Protein AF-A0A2V9MF68-F1 (afdb_monomer)

Sequence (410 aa):
MPRVWLHVTWTWIVFFSWSGDNSAQETVLPQGEARAPIVSGYFPDRVHEFVFRNWNVVEPVKLAKILDASVGEVTALAVSMGLPPSVAVPPAMRQRGYVTLIRRNWHLLPYDQLLQLVEMTPERLAFALREDDFLWVKLGSLKPQCEPLHYRPPDEAARHRAAEIRRVIEEDFGEEIRRPAEPRFDFVRQLSTPLPSLLPNSRENPGVPLRIAYSYLAVYGDPLMHPELDPYPDGLLKRCSDVGINGVWLHVVLRELAPGGKTFPEFGVDSQTRLANLRSLVERAARYPESFFKARPELAGVHEDEYAALCTSQPEVREWMTASLAHVFSSVPGLAGVITITASENLTNCASHGRWRDCPRCKKRSDAEIIADVNAAMATGIHRGNPNANVLVYDWGWRGWGNAPDTVKL

Radius of gyration: 27.69 Å; Cα contacts (8 Å, |Δi|>4): 622; chains: 1; bounding box: 81×45×100 Å

Foldseek 3Di:
DDDDDDDDDDDDDDDDDDPDPPPPPPQLAAAAPQAAFDDPPLALHLLLLLLVLCALLDDLVLSCVQQVHDSVQSQVSCVLLQAADHDDADVCSLVPVLLSLCVSCQSRADPVSSCSVNVHDSNVVSCQCPPQPVNCVVSVVHRYPHDRHHDDPDDPSNSVSSNVSSVVCCVVQNCVSHDDDDHVCVVVVVQLDADDQPDDQPDDDPPDDAAEDEAPLQRGDQCLLVVVSVRQHLNNLNVCSSVPHLYYDHDDDLQQLFQLAPAPNVGNDVNLSSLVSLQVSLVSSVVVWFWFAFADAHWFWDDDVVDTATELLPPRSLRRLLGSLLHSRHSHTGQQADEDDQADDDSNYLPNQPNVCRTPRRVVDDSLVSSLSNQVSNLNSNCNIPVRHDYHYDCPSPPNRDDDVPSVVD

pLDDT: mean 78.11, std 19.8, range [22.45, 98.56]

Solvent-accessible surface area (backbone atoms only — not comparable to full-atom values): 23446 Å² total; per-residue (Å²): 130,85,84,87,81,86,85,87,80,90,75,92,81,80,86,81,90,78,89,68,93,73,77,74,71,83,63,71,49,82,44,62,64,72,41,77,44,73,78,69,90,85,48,60,42,74,59,54,43,52,46,64,76,34,57,66,63,47,56,57,66,56,56,9,60,65,23,73,48,51,50,67,58,52,49,50,55,38,48,46,36,51,49,57,81,86,56,89,56,54,70,59,40,63,77,73,34,42,68,59,55,47,70,78,32,46,50,53,33,28,68,76,55,43,32,62,73,60,74,48,54,58,64,58,48,31,47,42,33,62,69,34,76,46,37,37,62,79,58,69,53,35,42,30,60,25,67,83,58,60,65,72,86,75,52,73,67,33,49,51,42,23,51,50,47,16,47,52,42,51,70,78,44,46,72,61,66,67,50,92,70,85,60,75,68,45,66,52,60,59,37,41,45,64,70,82,78,90,64,81,85,81,72,90,58,94,84,68,77,94,35,73,46,77,46,92,54,53,67,64,80,59,49,38,82,37,61,91,53,48,43,70,33,67,13,40,50,48,54,37,47,76,74,62,38,79,43,73,66,77,88,76,60,63,61,41,53,26,64,33,50,78,46,39,66,82,25,19,69,64,10,69,53,25,36,47,42,47,25,51,55,27,46,68,59,30,84,60,63,48,50,54,47,53,70,50,43,72,70,76,55,36,74,57,91,97,45,68,13,42,29,58,86,39,74,41,38,31,38,30,46,10,14,34,36,2,34,51,25,32,60,17,51,17,49,61,54,52,78,45,74,60,23,47,96,54,64,66,25,39,44,11,77,72,52,23,66,78,30,92,80,44,47,83,57,58,54,45,61,51,52,32,49,48,52,52,21,40,46,54,7,36,40,55,3,17,78,83,43,43,76,44,78,48,67,56,32,31,78,80,72,36,91,48,82,65,44,79,72,102

Secondary structure (DSSP, 8-state):
---------------------------SS---S-PPPPP-TTSSSHHHHHHHHHTTTS-HHHHHHHHT--HHHHHHHHHHTTPPPP-PPPHHHHHHHHHHHHHHHTTT--HHHHHHHHT--HHHHHHHHHHSTTHHHHTTSS-------------HHHHHHHHHHHHHHHHHTTTGGGSPPPPTTHHHHHHHSPPP-SS---PPPTTPPP-EE--TTSSSS-TTT-GGG-SS-HHHHHHHHHTT--EE-----HHHHS-BTTTBTTTTTTHHHHHHHHHHHHHHH-SS-------------EEETTEEEB-TTSHHHHHHHHHHHHHHHHHSTT--EEEEE-SSSS--BTTTTS-TTTSTTGGGS-HHHHHHHHHHHHHHHHHHH-TT-EEEEE-TTGGGTS--TTGGG-

Structure (mmCIF, N/CA/C/O backbone):
data_AF-A0A2V9MF68-F1
#
_entry.id   AF-A0A2V9MF68-F1
#
loop_
_atom_site.group_PDB
_atom_site.id
_atom_site.type_symbol
_atom_site.label_atom_id
_atom_site.label_alt_id
_atom_site.label_comp_id
_atom_site.label_asym_id
_atom_site.label_entity_id
_atom_site.label_seq_id
_atom_site.pdbx_PDB_ins_code
_atom_site.Cartn_x
_atom_site.Cartn_y
_atom_site.Cartn_z
_atom_site.occupancy
_atom_site.B_iso_or_equiv
_atom_site.auth_seq_id
_atom_site.auth_comp_id
_atom_site.auth_asym_id
_atom_site.auth_atom_id
_atom_site.pdbx_PDB_model_num
ATOM 1 N N . MET A 1 1 ? 32.953 -17.331 66.475 1.00 32.38 1 MET A N 1
ATOM 2 C CA . MET A 1 1 ? 33.899 -18.217 65.748 1.00 32.38 1 MET A CA 1
ATOM 3 C C . MET A 1 1 ? 33.825 -19.603 66.375 1.00 32.38 1 MET A C 1
ATOM 5 O O . MET A 1 1 ? 33.416 -19.645 67.531 1.00 32.38 1 MET A O 1
ATOM 9 N N . PRO A 1 2 ? 34.231 -20.692 65.694 1.00 38.19 2 PRO A N 1
ATOM 10 C CA . PRO A 1 2 ? 34.693 -20.801 64.292 1.00 38.19 2 PRO A CA 1
ATOM 11 C C . PRO A 1 2 ? 33.513 -20.767 63.288 1.00 38.19 2 PRO A C 1
ATOM 13 O O . PRO A 1 2 ? 32.374 -20.840 63.729 1.00 38.19 2 PRO A O 1
ATOM 16 N N . ARG A 1 3 ? 33.619 -20.494 61.974 1.00 28.09 3 ARG A N 1
ATOM 17 C CA . ARG A 1 3 ? 34.695 -20.515 60.945 1.00 28.09 3 ARG A CA 1
ATOM 18 C C . ARG A 1 3 ? 35.153 -21.898 60.450 1.00 28.09 3 ARG A C 1
ATOM 20 O O . ARG A 1 3 ? 36.045 -22.496 61.031 1.00 28.09 3 ARG A O 1
ATOM 27 N N . VAL A 1 4 ? 34.679 -22.280 59.265 1.00 26.44 4 VAL A N 1
ATOM 28 C CA . VAL A 1 4 ? 35.427 -23.116 58.305 1.00 26.44 4 VAL A CA 1
ATOM 29 C C . VAL A 1 4 ? 35.783 -22.224 57.104 1.00 26.44 4 VAL A C 1
ATOM 31 O O . VAL A 1 4 ? 35.127 -21.202 56.893 1.00 26.44 4 VAL A O 1
ATOM 34 N N . TRP A 1 5 ? 36.875 -22.527 56.400 1.00 25.88 5 TRP A N 1
ATOM 35 C CA . TRP A 1 5 ? 37.487 -21.658 55.383 1.00 25.88 5 TRP A CA 1
ATOM 36 C C . TRP A 1 5 ? 37.482 -22.278 53.979 1.00 25.88 5 TRP A C 1
ATOM 38 O O . TRP A 1 5 ? 37.073 -23.421 53.792 1.00 25.88 5 TRP A O 1
ATOM 48 N N . LEU A 1 6 ? 37.910 -21.484 52.994 1.00 24.56 6 LEU A N 1
ATOM 49 C CA . LEU A 1 6 ? 37.953 -21.843 51.578 1.00 24.56 6 LEU A CA 1
ATOM 50 C C . LEU A 1 6 ? 38.871 -23.046 51.313 1.00 24.56 6 LEU A C 1
ATOM 52 O O . LEU A 1 6 ? 39.958 -23.129 51.883 1.00 24.56 6 LEU A O 1
ATOM 56 N N . HIS A 1 7 ? 38.528 -23.836 50.294 1.00 26.70 7 HIS A N 1
ATOM 57 C CA . HIS A 1 7 ? 39.540 -24.388 49.395 1.00 26.70 7 HIS A CA 1
ATOM 58 C C . HIS A 1 7 ? 39.431 -23.700 48.035 1.00 26.70 7 HIS A C 1
ATOM 60 O O . HIS A 1 7 ? 38.422 -23.809 47.344 1.00 26.70 7 HIS A O 1
ATOM 66 N N . VAL A 1 8 ? 40.484 -22.965 47.677 1.00 27.83 8 VAL A N 1
ATOM 67 C CA . VAL A 1 8 ? 40.671 -22.387 46.344 1.00 27.83 8 VAL A CA 1
ATOM 68 C C . VAL A 1 8 ? 41.407 -23.414 45.491 1.00 27.83 8 VAL A C 1
ATOM 70 O O . VAL A 1 8 ? 42.528 -23.793 45.827 1.00 27.83 8 VAL A O 1
ATOM 73 N N . THR A 1 9 ? 40.820 -23.826 44.372 1.00 29.22 9 THR A N 1
ATOM 74 C CA . THR A 1 9 ? 41.514 -24.569 43.314 1.00 29.22 9 THR A CA 1
ATOM 75 C C . THR A 1 9 ? 41.773 -23.644 42.131 1.00 29.22 9 THR A C 1
ATOM 77 O O . THR A 1 9 ? 40.850 -23.149 41.492 1.00 29.22 9 THR A O 1
ATOM 80 N N . TRP A 1 10 ? 43.051 -23.399 41.837 1.00 25.45 10 TRP A N 1
ATOM 81 C CA . TRP A 1 10 ? 43.452 -22.703 40.616 1.00 25.45 10 TRP A CA 1
ATOM 82 C C . TRP A 1 10 ? 43.305 -23.662 39.433 1.00 25.45 10 TRP A C 1
ATOM 84 O O . TRP A 1 10 ? 43.846 -24.766 39.458 1.00 25.45 10 TRP A O 1
ATOM 94 N N . THR A 1 11 ? 42.641 -23.231 38.366 1.00 26.17 11 THR A N 1
ATOM 95 C CA . THR A 1 11 ? 42.745 -23.879 37.053 1.00 26.17 11 THR A CA 1
ATOM 96 C C . THR A 1 11 ? 43.103 -22.814 36.033 1.00 26.17 11 THR A C 1
ATOM 98 O O . THR A 1 11 ? 42.341 -21.880 35.801 1.00 26.17 11 THR A O 1
ATOM 101 N N . TRP A 1 12 ? 44.300 -22.934 35.464 1.00 22.45 12 TRP A N 1
ATOM 102 C CA . TRP A 1 12 ? 44.754 -22.073 34.379 1.00 22.45 12 TRP A CA 1
ATOM 103 C C . TRP A 1 12 ? 44.025 -22.459 33.092 1.00 22.45 12 TRP A C 1
ATOM 105 O O . TRP A 1 12 ? 44.068 -23.621 32.692 1.00 22.45 12 TRP A O 1
ATOM 115 N N . ILE A 1 13 ? 43.424 -21.484 32.413 1.00 25.53 13 ILE A N 1
ATOM 116 C CA . ILE A 1 13 ? 43.044 -21.599 31.002 1.00 25.53 13 ILE A CA 1
ATOM 117 C C . ILE A 1 13 ? 43.648 -20.399 30.277 1.00 25.53 13 ILE A C 1
ATOM 119 O O . ILE A 1 13 ? 43.454 -19.252 30.678 1.00 25.53 13 ILE A O 1
ATOM 123 N N . VAL A 1 14 ? 44.427 -20.684 29.237 1.00 23.88 14 VAL A N 1
ATOM 124 C CA . VAL A 1 14 ? 45.138 -19.696 28.422 1.00 23.88 14 VAL A CA 1
ATOM 125 C C . VAL A 1 14 ? 44.386 -19.519 27.104 1.00 23.88 14 VAL A C 1
ATOM 127 O O . VAL A 1 14 ? 44.002 -20.500 26.477 1.00 23.88 14 VAL A O 1
ATOM 130 N N . PHE A 1 15 ? 44.177 -18.252 26.741 1.00 25.42 15 PHE A N 1
ATOM 131 C CA . PHE A 1 15 ? 43.682 -17.699 25.476 1.00 25.42 15 PHE A CA 1
ATOM 132 C C . PHE A 1 15 ? 43.354 -18.651 24.310 1.00 25.42 15 PHE A C 1
ATOM 134 O O . PHE A 1 15 ? 44.233 -19.309 23.761 1.00 25.42 15 PHE A O 1
ATOM 141 N N . PHE A 1 16 ? 42.162 -18.447 23.744 1.00 23.94 16 PHE A N 1
ATOM 142 C CA . PHE A 1 16 ? 42.062 -18.157 22.312 1.00 23.94 16 PHE A CA 1
ATOM 143 C C . PHE A 1 16 ? 41.316 -16.837 22.107 1.00 23.94 16 PHE A C 1
ATOM 145 O O . PHE A 1 16 ? 40.207 -16.655 22.603 1.00 23.94 16 PHE A O 1
ATOM 152 N N . SER A 1 17 ? 41.926 -15.907 21.372 1.00 26.83 17 SER A N 1
ATOM 153 C CA . SER A 1 17 ? 41.254 -14.706 20.878 1.00 26.83 17 SER A CA 1
ATOM 154 C C . SER A 1 17 ? 40.442 -15.069 19.636 1.00 26.83 17 SER A C 1
ATOM 156 O O . SER A 1 17 ? 41.016 -15.235 18.558 1.00 26.83 17 SER A O 1
ATOM 158 N N . TRP A 1 18 ? 39.123 -15.200 19.773 1.00 23.98 18 TRP A N 1
ATOM 159 C CA . TRP A 1 18 ? 38.233 -15.392 18.628 1.00 23.98 18 TRP A CA 1
ATOM 160 C C . TRP A 1 18 ? 37.573 -14.063 18.259 1.00 23.98 18 TRP A C 1
ATOM 162 O O . TRP A 1 18 ? 36.528 -13.687 18.781 1.00 23.98 18 TRP A O 1
ATOM 172 N N . SER A 1 19 ? 38.246 -13.319 17.382 1.00 35.91 19 SER A N 1
ATOM 173 C CA . SER A 1 19 ? 37.677 -12.163 16.693 1.00 35.91 19 SER A CA 1
ATOM 174 C C . SER A 1 19 ? 36.556 -12.645 15.771 1.00 35.91 19 SER A C 1
ATOM 176 O O . SER A 1 19 ? 36.823 -13.264 14.741 1.00 35.91 19 SER A O 1
ATOM 178 N N . GLY A 1 20 ? 35.317 -12.384 16.174 1.00 27.47 20 GLY A N 1
ATOM 179 C CA . GLY A 1 20 ? 34.115 -12.875 15.513 1.00 27.47 20 GLY A CA 1
ATOM 180 C C . GLY A 1 20 ? 32.893 -12.092 15.968 1.00 27.47 20 GLY A C 1
ATOM 181 O O . GLY A 1 20 ? 32.003 -12.658 16.599 1.00 27.47 20 GLY A O 1
ATOM 182 N N . ASP A 1 21 ? 32.866 -10.791 15.660 1.00 31.28 21 ASP A N 1
ATOM 183 C CA . ASP A 1 21 ? 31.631 -10.005 15.702 1.00 31.28 21 ASP A CA 1
ATOM 184 C C . ASP A 1 21 ? 30.652 -10.599 14.685 1.00 31.28 21 ASP A C 1
ATOM 186 O O . ASP A 1 21 ? 30.696 -10.311 13.491 1.00 31.28 21 ASP A O 1
ATOM 190 N N . ASN A 1 22 ? 29.793 -11.487 15.177 1.00 32.97 22 ASN A N 1
ATOM 191 C CA . ASN A 1 22 ? 28.639 -12.008 14.458 1.00 32.97 22 ASN A CA 1
ATOM 192 C C . ASN A 1 22 ? 27.376 -11.795 15.300 1.00 32.97 22 ASN A C 1
ATOM 194 O O . ASN A 1 22 ? 26.549 -12.690 15.481 1.00 32.97 22 ASN A O 1
ATOM 198 N N . SER A 1 23 ? 27.251 -10.584 15.847 1.00 32.47 23 SER A N 1
ATOM 199 C CA . SER A 1 23 ? 25.961 -10.020 16.217 1.00 32.47 23 SER A CA 1
ATOM 200 C C . SER A 1 23 ? 25.159 -9.848 14.928 1.00 32.47 23 SER A C 1
ATOM 202 O O . SER A 1 23 ? 25.292 -8.857 14.214 1.00 32.47 23 SER A O 1
ATOM 204 N N . ALA A 1 24 ? 24.350 -10.859 14.603 1.00 34.03 24 ALA A N 1
ATOM 205 C CA . ALA A 1 24 ? 23.380 -10.765 13.524 1.00 34.03 24 ALA A CA 1
ATOM 206 C C . ALA A 1 24 ? 22.478 -9.560 13.812 1.00 34.03 24 ALA A C 1
ATOM 208 O O . ALA A 1 24 ? 21.680 -9.580 14.749 1.00 34.03 24 ALA A O 1
ATOM 209 N N . GLN A 1 25 ? 22.677 -8.485 13.051 1.00 34.28 25 GLN A N 1
ATOM 210 C CA . GLN A 1 25 ? 21.943 -7.243 13.220 1.00 34.28 25 GLN A CA 1
ATOM 211 C C . GLN A 1 25 ? 20.475 -7.545 12.911 1.00 34.28 25 GLN A C 1
ATOM 213 O O . GLN A 1 25 ? 20.157 -7.951 11.795 1.00 34.28 25 GLN A O 1
ATOM 218 N N . GLU A 1 26 ? 19.609 -7.435 13.919 1.00 43.12 26 GLU A N 1
ATOM 219 C CA . GLU A 1 26 ? 18.214 -7.874 13.844 1.00 43.12 26 GLU A CA 1
ATOM 220 C C . GLU A 1 26 ? 17.492 -7.063 12.758 1.00 43.12 26 GLU A C 1
ATOM 222 O O . GLU A 1 26 ? 17.223 -5.869 12.914 1.00 43.12 26 GLU A O 1
ATOM 227 N N . THR A 1 27 ? 17.302 -7.670 11.580 1.00 57.81 27 THR A N 1
ATOM 228 C CA . THR A 1 27 ? 16.897 -6.914 10.394 1.00 57.81 27 THR A CA 1
ATOM 229 C C . THR A 1 27 ? 15.439 -6.514 10.522 1.00 57.81 27 THR A C 1
ATOM 231 O O . THR A 1 27 ? 14.569 -7.377 10.494 1.00 57.81 27 THR A O 1
ATOM 234 N N . VAL A 1 28 ? 15.172 -5.205 10.544 1.00 84.38 28 VAL A N 1
ATOM 235 C CA . VAL A 1 28 ? 13.820 -4.607 10.598 1.00 84.38 28 VAL A CA 1
ATOM 236 C C . VAL A 1 28 ? 12.879 -5.133 9.494 1.00 84.38 28 VAL A C 1
ATOM 238 O O . VAL A 1 28 ? 11.662 -5.031 9.604 1.00 84.38 28 VAL A O 1
ATOM 241 N N . LEU A 1 29 ? 13.434 -5.699 8.419 1.00 90.56 29 LEU A N 1
ATOM 242 C CA . LEU A 1 29 ? 12.692 -6.325 7.330 1.00 90.56 29 LEU A CA 1
ATOM 243 C C . LEU A 1 29 ? 12.398 -7.808 7.620 1.00 90.56 29 LEU A C 1
ATOM 245 O O . LEU A 1 29 ? 13.343 -8.572 7.841 1.00 90.56 29 LEU A O 1
ATOM 249 N N . PRO A 1 30 ? 11.129 -8.252 7.531 1.00 89.00 30 PRO A N 1
ATOM 250 C CA . PRO A 1 30 ? 10.770 -9.646 7.763 1.00 89.00 30 PRO A CA 1
ATOM 251 C C . PRO A 1 30 ? 11.362 -10.560 6.679 1.00 89.00 30 PRO A C 1
ATOM 253 O O . PRO A 1 30 ? 11.424 -10.201 5.499 1.00 89.00 30 PRO A O 1
ATOM 256 N N . GLN A 1 31 ? 11.795 -11.759 7.078 1.00 88.06 31 GLN A N 1
ATOM 257 C CA . GLN A 1 31 ? 12.455 -12.731 6.189 1.00 88.06 31 GLN A CA 1
ATOM 258 C C . GLN A 1 31 ? 11.584 -13.965 5.908 1.00 88.06 31 GLN A C 1
ATOM 260 O O . GLN A 1 31 ? 11.494 -14.401 4.761 1.00 88.06 31 GLN A O 1
ATOM 265 N N . GLY A 1 32 ? 10.895 -14.500 6.923 1.00 87.75 32 GLY A N 1
ATOM 266 C CA . GLY A 1 32 ? 10.141 -15.755 6.809 1.00 87.75 32 GLY A CA 1
ATOM 267 C C . GLY A 1 32 ? 11.038 -16.946 6.444 1.00 87.75 32 GLY A C 1
ATOM 268 O O . GLY A 1 32 ? 12.230 -16.963 6.751 1.00 87.75 32 GLY A O 1
ATOM 269 N N . GLU A 1 33 ? 10.481 -17.952 5.767 1.00 85.75 33 GLU A N 1
ATOM 270 C CA . GLU A 1 33 ? 11.291 -19.047 5.222 1.00 85.75 33 GLU A CA 1
ATOM 271 C C . GLU A 1 33 ? 12.114 -18.580 4.012 1.00 85.75 33 GLU A C 1
ATOM 273 O O . GLU A 1 33 ? 11.566 -18.287 2.949 1.00 85.75 33 GLU A O 1
ATOM 278 N N . ALA A 1 34 ? 13.441 -18.594 4.136 1.00 79.94 34 ALA A N 1
ATOM 279 C CA . ALA A 1 34 ? 14.382 -18.139 3.112 1.00 79.94 34 ALA A CA 1
ATOM 280 C C . ALA A 1 34 ? 14.494 -19.111 1.906 1.00 79.94 34 ALA A C 1
ATOM 282 O O . ALA A 1 34 ? 15.545 -19.688 1.637 1.00 79.94 34 ALA A O 1
ATOM 283 N N . ARG A 1 35 ? 13.386 -19.324 1.185 1.00 92.12 35 ARG A N 1
ATOM 284 C CA . ARG A 1 35 ? 13.274 -20.228 0.027 1.00 92.12 35 ARG A CA 1
ATOM 285 C C . ARG A 1 35 ? 13.928 -19.641 -1.231 1.00 92.12 35 ARG A C 1
ATOM 287 O O . ARG A 1 35 ? 14.094 -18.428 -1.364 1.00 92.12 35 ARG A O 1
ATOM 294 N N . ALA A 1 36 ? 14.237 -20.507 -2.195 1.00 93.62 36 ALA A N 1
ATOM 295 C CA . ALA A 1 36 ? 14.719 -20.095 -3.513 1.00 93.62 36 ALA A CA 1
ATOM 296 C C . ALA A 1 36 ? 13.662 -19.265 -4.290 1.00 93.62 36 ALA A C 1
ATOM 298 O O . ALA A 1 36 ? 12.458 -19.493 -4.133 1.00 93.62 36 ALA A O 1
ATOM 299 N N . PRO A 1 37 ? 14.079 -18.306 -5.138 1.00 95.00 37 PRO A N 1
ATOM 300 C CA . PRO A 1 37 ? 13.176 -17.511 -5.965 1.00 95.00 37 PRO A CA 1
ATOM 301 C C . PRO A 1 37 ? 12.521 -18.337 -7.079 1.00 95.00 37 PRO A C 1
ATOM 303 O O . PRO A 1 37 ? 13.101 -19.285 -7.604 1.00 95.00 37 PRO A O 1
ATOM 306 N N . ILE A 1 38 ? 11.315 -17.929 -7.482 1.00 93.50 38 ILE A N 1
ATOM 307 C CA . ILE A 1 38 ? 10.620 -18.496 -8.640 1.00 93.50 38 ILE A CA 1
ATOM 308 C C . ILE A 1 38 ? 11.225 -17.870 -9.901 1.00 93.50 38 ILE A C 1
ATOM 310 O O . ILE A 1 38 ? 11.216 -16.649 -10.050 1.00 93.50 38 ILE A O 1
ATOM 314 N N . VAL A 1 39 ? 11.745 -18.705 -10.802 1.00 91.19 39 VAL A N 1
ATOM 315 C CA . VAL A 1 39 ? 12.380 -18.271 -12.055 1.00 91.19 39 VAL A CA 1
ATOM 316 C C . VAL A 1 39 ? 11.346 -18.203 -13.179 1.00 91.19 39 VAL A C 1
ATOM 318 O O . VAL A 1 39 ? 10.660 -19.186 -13.464 1.00 91.19 39 VAL A O 1
ATOM 321 N N . SER A 1 40 ? 11.258 -17.063 -13.865 1.00 88.31 40 SER A N 1
ATOM 322 C CA . SER A 1 40 ? 10.365 -16.888 -15.014 1.00 88.31 40 SER A CA 1
ATOM 323 C C . SER A 1 40 ? 10.983 -17.477 -16.284 1.00 88.31 40 SER A C 1
ATOM 325 O O . SER A 1 40 ? 11.572 -16.756 -17.087 1.00 88.31 40 SER A O 1
ATOM 327 N N . GLY A 1 41 ? 10.813 -18.786 -16.501 1.00 89.44 41 GLY A N 1
ATOM 328 C CA . GLY A 1 41 ? 11.376 -19.543 -17.638 1.00 89.44 41 GLY A CA 1
ATOM 329 C C . GLY A 1 41 ? 10.914 -19.139 -19.052 1.00 89.44 41 GLY A C 1
ATOM 330 O O . GLY A 1 41 ? 11.073 -19.915 -19.987 1.00 89.44 41 GLY A O 1
ATOM 331 N N . TYR A 1 42 ? 10.315 -17.958 -19.213 1.00 92.12 42 TYR A N 1
ATOM 332 C CA . TYR A 1 42 ? 9.899 -17.365 -20.484 1.00 92.12 42 TYR A CA 1
ATOM 333 C C . TYR A 1 42 ? 10.710 -16.115 -20.873 1.00 92.12 42 TYR A C 1
ATOM 335 O O . TYR A 1 42 ? 10.604 -15.682 -22.023 1.00 92.12 42 TYR A O 1
ATOM 343 N N . PHE A 1 43 ? 11.535 -15.558 -19.978 1.00 96.50 43 PHE A N 1
ATOM 344 C CA . PHE A 1 43 ? 12.501 -14.500 -20.302 1.00 96.50 43 PHE A CA 1
ATOM 345 C C . PHE A 1 43 ? 13.882 -15.075 -20.674 1.00 96.50 43 PHE A C 1
ATOM 347 O O . PHE A 1 43 ? 14.168 -16.216 -20.319 1.00 96.50 43 PHE A O 1
ATOM 354 N N . PRO A 1 44 ? 14.747 -14.304 -21.369 1.00 96.50 44 PRO A N 1
ATOM 355 C CA . PRO A 1 44 ? 16.126 -14.704 -21.664 1.00 96.50 44 PRO A CA 1
ATOM 356 C C . PRO A 1 44 ? 16.946 -14.970 -20.394 1.00 96.50 44 PRO A C 1
ATOM 358 O O . PRO A 1 44 ? 17.617 -15.989 -20.278 1.00 96.50 44 PRO A O 1
ATOM 361 N N . ASP A 1 45 ? 16.857 -14.050 -19.433 1.00 96.31 45 ASP A N 1
ATOM 362 C CA . ASP A 1 45 ? 17.507 -14.100 -18.126 1.00 96.31 45 ASP A CA 1
ATOM 363 C C . ASP A 1 45 ? 16.818 -13.116 -17.154 1.00 96.31 45 ASP A C 1
ATOM 365 O O . ASP A 1 45 ? 15.890 -12.385 -17.521 1.00 96.31 45 ASP A O 1
ATOM 369 N N . ARG A 1 46 ? 17.298 -13.074 -15.904 1.00 96.69 46 ARG A N 1
ATOM 370 C CA . ARG A 1 46 ? 16.778 -12.193 -14.841 1.00 96.69 46 ARG A CA 1
ATOM 371 C C . ARG A 1 46 ? 16.967 -10.695 -15.123 1.00 96.69 46 ARG A C 1
ATOM 373 O O . ARG A 1 46 ? 16.206 -9.893 -14.587 1.00 96.69 46 ARG A O 1
ATOM 380 N N . VAL A 1 47 ? 17.963 -10.299 -15.921 1.00 97.81 47 VAL A N 1
ATOM 381 C CA . VAL A 1 47 ? 18.232 -8.891 -16.266 1.00 97.81 47 VAL A CA 1
ATOM 382 C C . VAL A 1 47 ? 17.217 -8.424 -17.304 1.00 97.81 47 VAL A C 1
ATOM 384 O O . VAL A 1 47 ? 16.584 -7.388 -17.113 1.00 97.81 47 VAL A O 1
ATOM 387 N N . HIS A 1 48 ? 16.984 -9.219 -18.349 1.00 98.44 48 HIS A N 1
ATOM 388 C CA . HIS A 1 48 ? 15.913 -8.987 -19.316 1.00 98.44 48 HIS A CA 1
ATOM 389 C C . HIS A 1 48 ? 14.535 -8.974 -18.633 1.00 98.44 48 HIS A C 1
ATOM 391 O O . HIS A 1 48 ? 13.758 -8.051 -18.860 1.00 98.44 48 HIS A O 1
ATOM 397 N N . GLU A 1 49 ? 14.250 -9.926 -17.736 1.00 98.12 49 GLU A N 1
ATOM 398 C CA . GLU A 1 49 ? 13.016 -9.945 -16.935 1.00 98.12 49 GLU A CA 1
ATOM 399 C C . GLU A 1 49 ? 12.840 -8.660 -16.104 1.00 98.12 49 GLU A C 1
ATOM 401 O O . GLU A 1 49 ? 11.762 -8.058 -16.105 1.00 98.12 49 GLU A O 1
ATOM 406 N N . PHE A 1 50 ? 13.899 -8.206 -15.424 1.00 98.38 50 PHE A N 1
ATOM 407 C CA . PHE A 1 50 ? 13.891 -6.974 -14.634 1.00 98.38 50 PHE A CA 1
ATOM 408 C C . PHE A 1 50 ? 13.690 -5.723 -15.497 1.00 98.38 50 PHE A C 1
ATOM 410 O O . PHE A 1 50 ? 12.861 -4.876 -15.152 1.00 98.38 50 PHE A O 1
ATOM 417 N N . VAL A 1 51 ? 14.387 -5.603 -16.631 1.00 98.44 51 VAL A N 1
ATOM 418 C CA . VAL A 1 51 ? 14.190 -4.481 -17.560 1.00 98.44 51 VAL A CA 1
ATOM 419 C C . VAL A 1 51 ? 12.758 -4.497 -18.089 1.00 98.44 51 VAL A C 1
ATOM 421 O O . VAL A 1 51 ? 12.051 -3.508 -17.928 1.00 98.44 51 VAL A O 1
ATOM 424 N N . PHE A 1 52 ? 12.276 -5.626 -18.613 1.00 97.88 52 PHE A N 1
ATOM 425 C CA . PHE A 1 52 ? 10.930 -5.750 -19.178 1.00 97.88 52 PHE A CA 1
ATOM 426 C C . PHE A 1 52 ? 9.831 -5.403 -18.167 1.00 97.88 52 PHE A C 1
ATOM 428 O O . PHE A 1 52 ? 8.909 -4.646 -18.474 1.00 97.88 52 PHE A O 1
ATOM 435 N N . ARG A 1 53 ? 9.926 -5.911 -16.930 1.00 96.94 53 ARG A N 1
ATOM 436 C CA . ARG A 1 53 ? 8.919 -5.653 -15.888 1.00 96.94 53 ARG A CA 1
ATOM 437 C C . ARG A 1 53 ? 8.897 -4.213 -15.387 1.00 96.94 53 ARG A C 1
ATOM 439 O O . ARG A 1 53 ? 7.866 -3.804 -14.849 1.00 96.94 53 ARG A O 1
ATOM 446 N N . ASN A 1 54 ? 9.977 -3.450 -15.530 1.00 97.44 54 ASN A N 1
ATOM 447 C CA . ASN A 1 54 ? 10.070 -2.093 -14.985 1.00 97.44 54 ASN A CA 1
ATOM 448 C C . ASN A 1 54 ? 10.207 -0.998 -16.067 1.00 97.44 54 ASN A C 1
ATOM 450 O O . ASN A 1 54 ? 10.126 0.187 -15.742 1.00 97.44 54 ASN A O 1
ATOM 454 N N . TRP A 1 55 ? 10.344 -1.359 -17.346 1.00 96.44 55 TRP A N 1
ATOM 455 C CA . TRP A 1 55 ? 10.423 -0.416 -18.465 1.00 96.44 55 TRP A CA 1
ATOM 456 C C . TRP A 1 55 ? 9.179 0.470 -18.569 1.00 96.44 55 TRP A C 1
ATOM 458 O O . TRP A 1 55 ? 8.053 0.011 -18.365 1.00 96.44 55 TRP A O 1
ATOM 468 N N . ASN A 1 56 ? 9.376 1.760 -18.857 1.00 92.62 56 ASN A N 1
ATOM 469 C CA . ASN A 1 56 ? 8.338 2.799 -18.835 1.00 92.62 56 ASN A CA 1
ATOM 470 C C . ASN A 1 56 ? 7.569 2.936 -17.505 1.00 92.62 56 ASN A C 1
ATOM 472 O O . ASN A 1 56 ? 6.594 3.680 -17.446 1.00 92.62 56 ASN A O 1
ATOM 476 N N . VAL A 1 57 ? 7.979 2.238 -16.442 1.00 94.12 57 VAL A N 1
ATOM 477 C CA . VAL A 1 57 ? 7.395 2.264 -15.087 1.00 94.12 57 VAL A CA 1
ATOM 478 C C . VAL A 1 57 ? 8.408 2.817 -14.074 1.00 94.12 57 VAL A C 1
ATOM 480 O O . VAL A 1 57 ? 8.025 3.394 -13.059 1.00 94.12 57 VAL A O 1
ATOM 483 N N . VAL A 1 58 ? 9.697 2.673 -14.376 1.00 95.94 58 VAL A N 1
ATOM 484 C CA . VAL A 1 58 ? 10.849 3.208 -13.652 1.00 95.94 58 VAL A CA 1
ATOM 485 C C . VAL A 1 58 ? 11.798 3.830 -14.678 1.00 95.94 58 VAL A C 1
ATOM 487 O O . VAL A 1 58 ? 12.006 3.264 -15.749 1.00 95.94 58 VAL A O 1
ATOM 490 N N . GLU A 1 59 ? 12.368 4.990 -14.353 1.00 95.50 59 GLU A N 1
ATOM 491 C CA . GLU A 1 59 ? 13.282 5.716 -15.244 1.00 95.50 59 GLU A CA 1
ATOM 492 C C . GLU A 1 59 ? 14.523 4.872 -15.614 1.00 95.50 59 GLU A C 1
ATOM 494 O O . GLU A 1 59 ? 15.141 4.290 -14.711 1.00 95.50 59 GLU A O 1
ATOM 499 N N . PRO A 1 60 ? 14.965 4.840 -16.890 1.00 97.06 60 PRO A N 1
ATOM 500 C CA . PRO A 1 60 ? 16.098 4.016 -17.327 1.00 97.06 60 PRO A CA 1
ATOM 501 C C . PRO A 1 60 ? 17.393 4.259 -16.547 1.00 97.06 60 PRO A C 1
ATOM 503 O O . PRO A 1 60 ? 18.127 3.314 -16.277 1.00 97.06 60 PRO A O 1
ATOM 506 N N . VAL A 1 61 ? 17.654 5.500 -16.114 1.00 97.25 61 VAL A N 1
ATOM 507 C CA . VAL A 1 61 ? 18.814 5.850 -15.268 1.00 97.25 61 VAL A CA 1
ATOM 508 C C . VAL A 1 61 ? 18.798 5.143 -13.909 1.00 97.25 61 VAL A C 1
ATOM 510 O O . VAL A 1 61 ? 19.850 4.792 -13.378 1.00 97.25 61 VAL A O 1
ATOM 513 N N . LYS A 1 62 ? 17.611 4.868 -13.360 1.00 97.12 62 LYS A N 1
ATOM 514 C CA . LYS A 1 62 ? 17.460 4.150 -12.093 1.00 97.12 62 LYS A CA 1
ATOM 515 C C . LYS A 1 62 ? 17.610 2.640 -12.283 1.00 97.12 62 LYS A C 1
ATOM 517 O O . LYS A 1 62 ? 18.256 1.998 -11.461 1.00 97.12 62 LYS A O 1
ATOM 522 N N . LEU A 1 63 ? 17.080 2.090 -13.377 1.00 98.31 63 LEU A N 1
ATOM 523 C CA . LEU A 1 63 ? 17.301 0.689 -13.756 1.00 98.31 63 LEU A CA 1
ATOM 524 C C . LEU A 1 63 ? 18.791 0.413 -14.009 1.00 98.31 63 LEU A C 1
ATOM 526 O O . LEU A 1 63 ? 19.330 -0.556 -13.482 1.00 98.31 63 LEU A O 1
ATOM 530 N N . ALA A 1 64 ? 19.463 1.312 -14.732 1.00 98.50 64 ALA A N 1
ATOM 531 C CA . ALA A 1 64 ? 20.897 1.261 -14.999 1.00 98.50 64 ALA A CA 1
ATOM 532 C C . ALA A 1 64 ? 21.725 1.304 -13.705 1.00 98.50 64 ALA A C 1
ATOM 534 O O . ALA A 1 64 ? 22.571 0.439 -13.497 1.00 98.50 64 ALA A O 1
ATOM 535 N N . LYS A 1 65 ? 21.410 2.225 -12.778 1.00 98.44 65 LYS A N 1
ATOM 536 C CA . LYS A 1 65 ? 22.062 2.279 -11.459 1.00 98.44 65 LYS A CA 1
ATOM 537 C C . LYS A 1 65 ? 21.884 0.985 -10.653 1.00 98.44 65 LYS A C 1
ATOM 539 O O . LYS A 1 65 ? 22.838 0.537 -10.030 1.00 98.44 65 LYS A O 1
ATOM 544 N N . ILE A 1 66 ? 20.683 0.401 -10.631 1.00 98.44 66 ILE A N 1
ATOM 545 C CA . ILE A 1 66 ? 20.407 -0.819 -9.848 1.00 98.44 66 ILE A CA 1
ATOM 546 C C . ILE A 1 66 ? 21.186 -2.022 -10.394 1.00 98.44 66 ILE A C 1
ATOM 548 O O . ILE A 1 66 ? 21.623 -2.855 -9.605 1.00 98.44 66 ILE A O 1
ATOM 552 N N . LEU A 1 67 ? 21.374 -2.093 -11.714 1.00 98.56 67 LEU A N 1
ATOM 553 C CA . LEU A 1 67 ? 22.093 -3.169 -12.402 1.00 98.56 67 LEU A CA 1
ATOM 554 C C . LEU A 1 67 ? 23.621 -2.987 -12.463 1.00 98.56 67 LEU A C 1
ATOM 556 O O . LEU A 1 67 ? 24.295 -3.901 -12.932 1.00 98.56 67 LEU A O 1
ATOM 560 N N . ASP A 1 68 ? 24.153 -1.839 -12.035 1.00 98.12 68 ASP A N 1
ATOM 561 C CA . ASP A 1 68 ? 25.534 -1.398 -12.298 1.00 98.12 68 ASP A CA 1
ATOM 562 C C . ASP A 1 68 ? 25.872 -1.384 -13.808 1.00 98.12 68 ASP A C 1
ATOM 564 O O . ASP A 1 68 ? 26.756 -2.085 -14.298 1.00 98.12 68 ASP A O 1
ATOM 568 N N . ALA A 1 69 ? 25.079 -0.623 -14.571 1.00 98.31 69 ALA A N 1
ATOM 569 C CA . ALA A 1 69 ? 25.116 -0.560 -16.034 1.00 98.31 69 ALA A CA 1
ATOM 570 C C . ALA A 1 69 ? 24.975 0.875 -16.566 1.00 98.31 69 ALA A C 1
ATOM 572 O O . ALA A 1 69 ? 24.601 1.799 -15.837 1.00 98.31 69 ALA A O 1
ATOM 573 N N . SER A 1 70 ? 25.182 1.069 -17.872 1.00 98.56 70 SER A N 1
ATOM 574 C CA . SER A 1 70 ? 24.810 2.312 -18.554 1.00 98.56 70 SER A CA 1
ATOM 575 C C . SER A 1 70 ? 23.330 2.345 -18.969 1.00 98.56 70 SER A C 1
ATOM 577 O O . SER A 1 70 ? 22.678 1.323 -19.196 1.00 98.56 70 SER A O 1
ATOM 579 N N . VAL A 1 71 ? 22.795 3.557 -19.158 1.00 98.38 71 VAL A N 1
ATOM 580 C CA . VAL A 1 71 ? 21.450 3.763 -19.732 1.00 98.38 71 VAL A CA 1
ATOM 581 C C . VAL A 1 71 ? 21.349 3.204 -21.155 1.00 98.38 71 VAL A C 1
ATOM 583 O O . VAL A 1 71 ? 20.286 2.720 -21.547 1.00 98.38 71 VAL A O 1
ATOM 586 N N . GLY A 1 72 ? 22.446 3.234 -21.921 1.00 98.38 72 GLY A N 1
ATOM 587 C CA . GLY A 1 72 ? 22.496 2.685 -23.276 1.00 98.38 72 GLY A CA 1
ATOM 588 C C . GLY A 1 72 ? 22.271 1.175 -23.294 1.00 98.38 72 GLY A C 1
ATOM 589 O O . GLY A 1 72 ? 21.470 0.689 -24.086 1.00 98.38 72 GLY A O 1
ATOM 590 N N . GLU A 1 73 ? 22.897 0.445 -22.372 1.00 98.56 73 GLU A N 1
ATOM 591 C CA . GLU A 1 73 ? 22.758 -1.011 -22.256 1.00 98.56 73 GLU A CA 1
ATOM 592 C C . GLU A 1 73 ? 21.349 -1.416 -21.817 1.00 98.56 73 GLU A C 1
ATOM 594 O O . GLU A 1 73 ? 20.726 -2.258 -22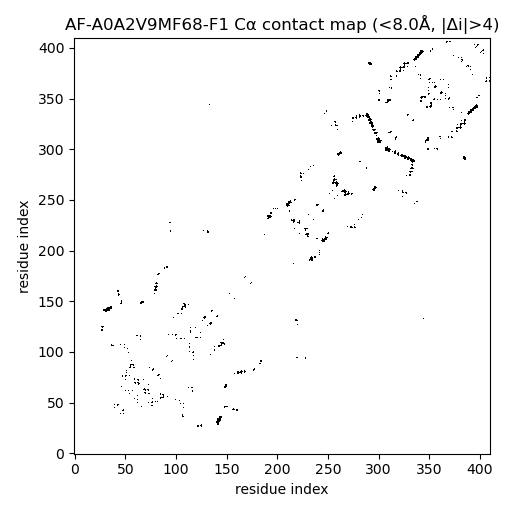.460 1.00 98.56 73 GLU A O 1
ATOM 599 N N . VAL A 1 74 ? 20.782 -0.752 -20.804 1.00 98.56 74 VAL A N 1
ATOM 600 C CA . VAL A 1 74 ? 19.387 -0.991 -20.385 1.00 98.56 74 VAL A CA 1
ATOM 601 C C . VAL A 1 74 ? 18.397 -0.694 -21.518 1.00 98.56 74 VAL A C 1
ATOM 603 O O . VAL A 1 74 ? 17.450 -1.450 -21.729 1.00 98.56 74 VAL A O 1
ATOM 606 N N . THR A 1 75 ? 18.635 0.368 -22.293 1.00 98.38 75 THR A N 1
ATOM 607 C CA . THR A 1 75 ? 17.807 0.699 -23.464 1.00 98.38 75 THR A CA 1
ATOM 608 C C . THR A 1 75 ? 17.970 -0.341 -24.578 1.00 98.38 75 THR A C 1
ATOM 610 O O . THR A 1 75 ? 16.983 -0.723 -25.202 1.00 98.38 75 THR A O 1
ATOM 613 N N . ALA A 1 76 ? 19.180 -0.860 -24.802 1.00 98.25 76 ALA A N 1
ATOM 614 C CA . ALA A 1 76 ? 19.430 -1.922 -25.774 1.00 98.25 76 ALA A CA 1
ATOM 615 C C . ALA A 1 76 ? 18.727 -3.239 -25.395 1.00 98.25 76 ALA A C 1
ATOM 617 O O . ALA A 1 76 ? 18.178 -3.897 -26.277 1.00 98.25 76 ALA A O 1
ATOM 618 N N . LEU A 1 77 ? 18.667 -3.587 -24.102 1.00 98.31 77 LEU A N 1
ATOM 619 C CA . LEU A 1 77 ? 17.876 -4.721 -23.600 1.00 98.31 77 LEU A CA 1
ATOM 620 C C . LEU A 1 77 ? 16.369 -4.517 -23.816 1.00 98.31 77 LEU A C 1
ATOM 622 O O . LEU A 1 77 ? 15.664 -5.447 -24.199 1.00 98.31 77 LEU A O 1
ATOM 626 N N . ALA A 1 78 ? 15.855 -3.303 -23.601 1.00 98.06 78 ALA A N 1
ATOM 627 C CA . ALA A 1 78 ? 14.448 -3.008 -23.860 1.00 98.06 78 ALA A CA 1
ATOM 628 C C . ALA A 1 78 ? 14.107 -3.139 -25.359 1.00 98.06 78 ALA A C 1
ATOM 630 O O . ALA A 1 78 ? 13.131 -3.795 -25.727 1.00 98.06 78 ALA A O 1
ATOM 631 N N . VAL A 1 79 ? 14.952 -2.576 -26.229 1.00 97.69 79 VAL A N 1
ATOM 632 C CA . VAL A 1 79 ? 14.782 -2.612 -27.691 1.00 97.69 79 VAL A CA 1
ATOM 633 C C . VAL A 1 79 ? 14.984 -4.019 -28.270 1.00 97.69 79 VAL A C 1
ATOM 635 O O . VAL A 1 79 ? 14.279 -4.382 -29.213 1.00 97.69 79 VAL A O 1
ATOM 638 N N . SER A 1 80 ? 15.881 -4.846 -27.715 1.00 98.19 80 SER A N 1
ATOM 639 C CA . SER A 1 80 ? 16.073 -6.232 -28.182 1.00 98.19 80 SER A CA 1
ATOM 640 C C . SER A 1 80 ? 14.826 -7.096 -27.975 1.00 98.19 80 SER A C 1
ATOM 642 O O . SER A 1 80 ? 14.550 -7.958 -28.805 1.00 98.19 80 SER A O 1
ATOM 644 N N . MET A 1 81 ? 14.045 -6.809 -26.928 1.00 98.12 81 MET A N 1
ATOM 645 C CA . MET A 1 81 ? 12.741 -7.417 -26.636 1.00 98.12 81 MET A CA 1
ATOM 646 C C . MET A 1 81 ? 11.556 -6.711 -27.323 1.00 98.12 81 MET A C 1
ATOM 648 O O . MET A 1 81 ? 10.412 -7.067 -27.064 1.00 98.12 81 MET A O 1
ATOM 652 N N . GLY A 1 82 ? 11.793 -5.718 -28.189 1.00 97.00 82 GLY A N 1
ATOM 653 C CA . GLY A 1 82 ? 10.741 -5.027 -28.948 1.00 97.00 82 GLY A CA 1
ATOM 654 C C . GLY A 1 82 ? 9.968 -3.945 -28.186 1.00 97.00 82 GLY A C 1
ATOM 655 O O . GLY A 1 82 ? 8.982 -3.429 -28.709 1.00 97.00 82 GLY A O 1
ATOM 656 N N . LEU A 1 83 ? 10.394 -3.574 -26.973 1.00 96.38 83 LEU A N 1
ATOM 657 C CA . LEU A 1 83 ? 9.695 -2.565 -26.173 1.00 96.38 83 LEU A CA 1
ATOM 658 C C . LEU A 1 83 ? 9.740 -1.174 -26.841 1.00 96.38 83 LEU A C 1
ATOM 660 O O . LEU A 1 83 ? 10.721 -0.833 -27.511 1.00 96.38 83 LEU A O 1
ATOM 664 N N . PRO A 1 84 ? 8.697 -0.340 -26.659 1.00 94.38 84 PRO A N 1
ATOM 665 C CA . PRO A 1 84 ? 8.671 1.019 -27.195 1.00 94.38 84 PRO A CA 1
ATOM 666 C C . PRO A 1 84 ? 9.731 1.914 -26.525 1.00 94.38 84 PRO A C 1
ATOM 668 O O . PRO A 1 84 ? 10.233 1.571 -25.450 1.00 94.38 84 PRO A O 1
ATOM 671 N N . PRO A 1 85 ? 10.052 3.086 -27.110 1.00 92.38 85 PRO A N 1
ATOM 672 C CA . PRO A 1 85 ? 10.962 4.060 -26.509 1.00 92.38 85 PRO A CA 1
ATOM 673 C C . PRO A 1 85 ? 10.606 4.423 -25.060 1.00 92.38 85 PRO A C 1
ATOM 675 O O . PRO A 1 85 ? 9.452 4.296 -24.634 1.00 92.38 85 PRO A O 1
ATOM 678 N N . SER A 1 86 ? 11.602 4.907 -24.311 1.00 89.06 86 SER A N 1
ATOM 679 C CA . SER A 1 86 ? 11.366 5.369 -22.944 1.00 89.06 86 SER A CA 1
ATOM 680 C C . SER A 1 86 ? 10.472 6.610 -22.940 1.00 89.06 86 SER A C 1
ATOM 682 O O . SER A 1 86 ? 10.778 7.592 -23.617 1.00 89.06 86 SER A O 1
ATOM 684 N N . VAL A 1 87 ? 9.412 6.592 -22.136 1.00 86.88 87 VAL A N 1
ATOM 685 C CA . VAL A 1 87 ? 8.581 7.765 -21.825 1.00 86.88 87 VAL A CA 1
ATOM 686 C C . VAL A 1 87 ? 8.876 8.255 -20.409 1.00 86.88 87 VAL A C 1
ATOM 688 O O . VAL A 1 87 ? 9.317 7.477 -19.565 1.00 86.88 87 VAL A O 1
ATOM 691 N N . ALA A 1 88 ? 8.615 9.536 -20.139 1.00 88.62 88 ALA A N 1
ATOM 692 C CA . ALA A 1 88 ? 8.765 10.100 -18.799 1.00 88.62 88 ALA A CA 1
ATOM 693 C C . ALA A 1 88 ? 7.807 9.416 -17.807 1.00 88.62 88 ALA A C 1
ATOM 695 O O . ALA A 1 88 ? 6.601 9.316 -18.056 1.00 88.62 88 ALA A O 1
ATOM 696 N N . VAL A 1 89 ? 8.332 8.961 -16.671 1.00 89.94 89 VAL A N 1
ATOM 697 C CA . VAL A 1 89 ? 7.549 8.288 -15.633 1.00 89.94 89 VAL A CA 1
ATOM 698 C C . VAL A 1 89 ? 6.872 9.343 -14.745 1.00 89.94 89 VAL A C 1
ATOM 700 O O . VAL A 1 89 ? 7.563 10.143 -14.109 1.00 89.94 89 VAL A O 1
ATOM 703 N N . PRO A 1 90 ? 5.528 9.368 -14.638 1.00 88.62 90 PRO A N 1
ATOM 704 C CA . PRO A 1 90 ? 4.845 10.357 -13.808 1.00 88.62 90 PRO A CA 1
ATOM 705 C C . PRO A 1 90 ? 5.196 10.150 -12.321 1.00 88.62 90 PRO A C 1
ATOM 707 O O . PRO A 1 90 ? 5.187 9.004 -11.864 1.00 88.62 90 PRO A O 1
ATOM 710 N N . PRO A 1 91 ? 5.427 11.215 -11.521 1.00 86.19 91 PRO A N 1
ATOM 711 C CA . PRO A 1 91 ? 5.773 11.093 -10.096 1.00 86.19 91 PRO A CA 1
ATOM 712 C C . PRO A 1 91 ? 4.791 10.242 -9.275 1.00 86.19 91 PRO A C 1
ATOM 714 O O . PRO A 1 91 ? 5.203 9.501 -8.380 1.00 86.19 91 PRO A O 1
ATOM 717 N N . ALA A 1 92 ? 3.508 10.255 -9.655 1.00 86.00 92 ALA A N 1
ATOM 718 C CA . ALA A 1 92 ? 2.464 9.413 -9.078 1.00 86.00 92 ALA A CA 1
ATOM 719 C C . ALA A 1 92 ? 2.781 7.903 -9.142 1.00 86.00 92 ALA A C 1
ATOM 721 O O . ALA A 1 92 ? 2.370 7.165 -8.251 1.00 86.00 92 ALA A O 1
ATOM 722 N N . MET A 1 93 ? 3.552 7.431 -10.132 1.00 89.00 93 MET A N 1
ATOM 723 C CA . MET A 1 93 ? 3.991 6.030 -10.207 1.00 89.00 93 MET A CA 1
ATOM 724 C C . MET A 1 93 ? 4.920 5.654 -9.044 1.00 89.00 93 MET A C 1
ATOM 726 O O . MET A 1 93 ? 4.812 4.549 -8.517 1.00 89.00 93 MET A O 1
ATOM 730 N N . ARG A 1 94 ? 5.779 6.576 -8.587 1.00 82.00 94 ARG A N 1
ATOM 731 C CA . ARG A 1 94 ? 6.626 6.367 -7.401 1.00 82.00 94 ARG A CA 1
ATOM 732 C C . ARG A 1 94 ? 5.780 6.361 -6.125 1.00 82.00 94 ARG A C 1
ATOM 734 O O . ARG A 1 94 ? 5.890 5.440 -5.326 1.00 82.00 94 ARG A O 1
ATOM 741 N N . GLN A 1 95 ? 4.898 7.353 -5.979 1.00 82.69 95 GLN A N 1
ATOM 742 C CA . GLN A 1 95 ? 4.081 7.554 -4.774 1.00 82.69 95 GLN A CA 1
ATOM 743 C C . GLN A 1 95 ? 3.003 6.476 -4.570 1.00 82.69 95 GLN A C 1
ATOM 745 O O . GLN A 1 95 ? 2.796 6.023 -3.451 1.00 82.69 95 GLN A O 1
ATOM 750 N N . ARG A 1 96 ? 2.310 6.059 -5.639 1.00 87.31 96 ARG A N 1
ATOM 751 C CA . ARG A 1 96 ? 1.130 5.168 -5.578 1.00 87.31 96 ARG A CA 1
ATOM 752 C C . ARG A 1 96 ? 1.395 3.754 -6.095 1.00 87.31 96 ARG A C 1
ATOM 754 O O . ARG A 1 96 ? 0.605 2.849 -5.854 1.00 87.31 96 ARG A O 1
ATOM 761 N N . GLY A 1 97 ? 2.477 3.554 -6.848 1.00 90.81 97 GLY A N 1
ATOM 762 C CA . GLY A 1 97 ? 2.747 2.308 -7.566 1.00 90.81 97 GLY A CA 1
ATOM 763 C C . GLY A 1 97 ? 3.824 1.410 -6.949 1.00 90.81 97 GLY A C 1
ATOM 764 O O . GLY A 1 97 ? 4.127 0.363 -7.525 1.00 90.81 97 GLY A O 1
ATOM 765 N N . TYR A 1 98 ? 4.384 1.761 -5.787 1.00 92.69 98 TYR A N 1
ATOM 766 C CA . TYR A 1 98 ? 5.445 0.988 -5.125 1.00 92.69 98 TYR A CA 1
ATOM 767 C C . TYR A 1 98 ? 5.056 -0.477 -4.871 1.00 92.69 98 TYR A C 1
ATOM 769 O O . TYR A 1 98 ? 5.865 -1.364 -5.117 1.00 92.69 98 TYR A O 1
ATOM 777 N N . VAL A 1 99 ? 3.801 -0.769 -4.507 1.00 93.06 99 VAL A N 1
ATOM 778 C CA . VAL A 1 99 ? 3.300 -2.150 -4.337 1.00 93.06 99 VAL A CA 1
ATOM 779 C C . VAL A 1 99 ? 3.411 -2.969 -5.631 1.00 93.06 99 VAL A C 1
ATOM 781 O O . VAL A 1 99 ? 3.732 -4.157 -5.595 1.00 93.06 99 VAL A O 1
ATOM 784 N N . THR A 1 100 ? 3.219 -2.337 -6.794 1.00 93.94 100 THR A N 1
ATOM 785 C CA . THR A 1 100 ? 3.425 -2.985 -8.102 1.00 93.94 100 THR A CA 1
ATOM 786 C C . THR A 1 100 ? 4.908 -3.256 -8.360 1.00 93.94 100 THR A C 1
ATOM 788 O O . THR A 1 100 ? 5.243 -4.323 -8.873 1.00 93.94 100 THR A O 1
ATOM 791 N N . LEU A 1 101 ? 5.802 -2.341 -7.968 1.00 96.00 101 LEU A N 1
ATOM 792 C CA . LEU A 1 101 ? 7.251 -2.556 -8.050 1.00 96.00 101 LEU A CA 1
ATOM 793 C C . LEU A 1 101 ? 7.705 -3.688 -7.116 1.00 96.00 101 LEU A C 1
ATOM 795 O O . LEU A 1 101 ? 8.469 -4.547 -7.549 1.00 96.00 101 LEU A O 1
ATOM 799 N N . ILE A 1 102 ? 7.187 -3.758 -5.887 1.00 96.62 102 ILE A N 1
ATOM 800 C CA . ILE A 1 102 ? 7.473 -4.849 -4.943 1.00 96.62 102 ILE A CA 1
ATOM 801 C C . ILE A 1 102 ? 7.018 -6.188 -5.535 1.00 96.62 102 ILE A C 1
ATOM 803 O O . ILE A 1 102 ? 7.844 -7.078 -5.733 1.00 96.62 102 ILE A O 1
ATOM 807 N N . ARG A 1 103 ? 5.736 -6.316 -5.915 1.00 95.62 103 ARG A N 1
ATOM 808 C CA . ARG A 1 103 ? 5.172 -7.563 -6.470 1.00 95.62 103 ARG A CA 1
ATOM 809 C C . ARG A 1 103 ? 5.907 -8.035 -7.736 1.00 95.62 103 ARG A C 1
ATOM 811 O O . ARG A 1 103 ? 6.179 -9.224 -7.866 1.00 95.62 103 ARG A O 1
ATOM 818 N N . ARG A 1 104 ? 6.295 -7.129 -8.645 1.00 96.12 104 ARG A N 1
ATOM 819 C CA . ARG A 1 104 ? 7.034 -7.476 -9.883 1.00 96.12 104 ARG A CA 1
ATOM 820 C C . ARG A 1 104 ? 8.457 -7.989 -9.647 1.00 96.12 104 ARG A C 1
ATOM 822 O O . ARG A 1 104 ? 8.972 -8.718 -10.497 1.00 96.12 104 ARG A O 1
ATOM 829 N N . ASN A 1 105 ? 9.083 -7.603 -8.533 1.00 97.94 105 ASN A N 1
ATOM 830 C CA . ASN A 1 105 ? 10.513 -7.798 -8.285 1.00 97.94 105 ASN A CA 1
ATOM 831 C C . ASN A 1 105 ? 10.827 -8.647 -7.036 1.00 97.94 105 ASN A C 1
ATOM 833 O O . ASN A 1 105 ? 11.996 -8.851 -6.712 1.00 97.94 105 ASN A O 1
ATO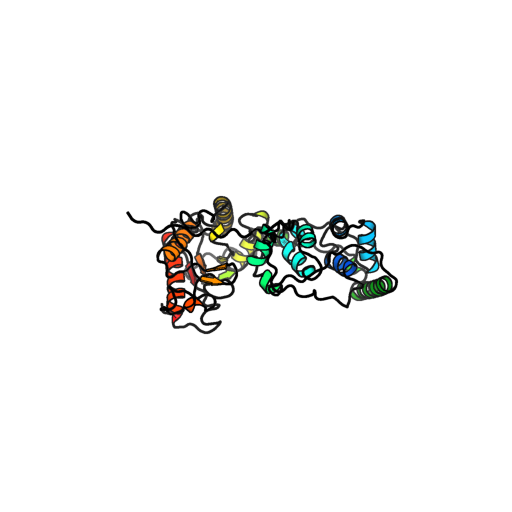M 837 N N . TRP A 1 106 ? 9.812 -9.191 -6.357 1.00 97.12 106 TRP A N 1
ATOM 838 C CA . TRP A 1 106 ? 9.959 -9.935 -5.097 1.00 97.12 106 TRP A CA 1
ATOM 839 C C . TRP A 1 106 ? 10.862 -11.176 -5.186 1.00 97.12 106 TRP A C 1
ATOM 841 O O . TRP A 1 106 ? 11.685 -11.413 -4.300 1.00 97.12 106 TRP A O 1
ATOM 851 N N . HIS A 1 107 ? 10.744 -11.924 -6.288 1.00 96.50 107 HIS A N 1
ATOM 852 C CA . HIS A 1 107 ? 11.598 -13.070 -6.628 1.00 96.50 107 HIS A CA 1
ATOM 853 C C . HIS A 1 107 ? 12.805 -12.676 -7.509 1.00 96.50 107 HIS A C 1
ATOM 855 O O . HIS A 1 107 ? 13.519 -13.548 -7.995 1.00 96.50 107 HIS A O 1
ATOM 861 N N . LEU A 1 108 ? 13.037 -11.376 -7.742 1.00 97.12 108 LEU A N 1
ATOM 862 C CA . LEU A 1 108 ? 14.125 -10.879 -8.592 1.00 97.12 108 LEU A CA 1
ATOM 863 C C . LEU A 1 108 ? 15.228 -10.152 -7.841 1.00 97.12 108 LEU A C 1
ATOM 865 O O . LEU A 1 108 ? 16.373 -10.269 -8.262 1.00 97.12 108 LEU A O 1
ATOM 869 N N . LEU A 1 109 ? 14.916 -9.403 -6.783 1.00 98.00 109 LEU A N 1
ATOM 870 C CA . LEU A 1 109 ? 15.891 -8.554 -6.098 1.00 98.00 109 LEU A CA 1
ATOM 871 C C . LEU A 1 109 ? 16.111 -8.985 -4.637 1.00 98.00 109 LEU A C 1
ATOM 873 O O . LEU A 1 109 ? 15.139 -9.343 -3.959 1.00 98.00 109 LEU A O 1
ATOM 877 N N . PRO A 1 110 ? 17.349 -8.916 -4.109 1.00 97.25 110 PRO A N 1
ATOM 878 C CA . PRO A 1 110 ? 17.580 -8.834 -2.668 1.00 97.25 110 PRO A CA 1
ATOM 879 C C . PRO A 1 110 ? 16.978 -7.536 -2.109 1.00 97.25 110 PRO A C 1
ATOM 881 O O . PRO A 1 110 ? 16.658 -6.609 -2.862 1.00 97.25 110 PRO A O 1
ATOM 884 N N . TYR A 1 111 ? 16.838 -7.446 -0.783 1.00 97.44 111 TYR A N 1
ATOM 885 C CA . TYR A 1 111 ? 16.258 -6.258 -0.152 1.00 97.44 111 TYR A CA 1
ATOM 886 C C . TYR A 1 111 ? 17.015 -4.967 -0.502 1.00 97.44 111 TYR A C 1
ATOM 888 O O . TYR A 1 111 ? 16.368 -3.979 -0.827 1.00 97.44 111 TYR A O 1
ATOM 896 N N . ASP A 1 112 ? 18.346 -4.980 -0.572 1.00 97.00 112 ASP A N 1
ATOM 897 C CA . ASP A 1 112 ? 19.161 -3.784 -0.852 1.00 97.00 112 ASP A CA 1
ATOM 898 C C . ASP A 1 112 ? 18.884 -3.159 -2.229 1.00 97.00 112 ASP A C 1
ATOM 900 O O . ASP A 1 112 ? 18.851 -1.935 -2.384 1.00 97.00 112 ASP A O 1
ATOM 904 N N . GLN A 1 113 ? 18.649 -3.988 -3.252 1.00 98.31 113 GLN A N 1
ATOM 905 C CA . GLN A 1 113 ? 18.253 -3.513 -4.581 1.00 98.31 113 GLN A CA 1
ATOM 906 C C . GLN A 1 113 ? 16.758 -3.172 -4.636 1.00 98.31 113 GLN A C 1
ATOM 908 O O . GLN A 1 113 ? 16.368 -2.255 -5.360 1.00 98.31 113 GLN A O 1
ATOM 913 N N . LEU A 1 114 ? 15.913 -3.854 -3.854 1.00 97.94 114 LEU A N 1
ATOM 914 C CA . LEU A 1 114 ? 14.486 -3.545 -3.766 1.00 97.94 114 LEU A CA 1
ATOM 915 C C . LEU A 1 114 ? 14.234 -2.190 -3.083 1.00 97.94 114 LEU A C 1
ATOM 917 O O . LEU A 1 114 ? 13.473 -1.387 -3.616 1.00 97.94 114 LEU A O 1
ATOM 921 N N . LEU A 1 115 ? 14.911 -1.900 -1.967 1.00 97.69 115 LEU A N 1
ATOM 922 C CA . LEU A 1 115 ? 14.881 -0.609 -1.265 1.00 97.69 115 LEU A CA 1
ATOM 923 C C . LEU A 1 115 ? 15.307 0.532 -2.196 1.00 97.69 115 LEU A C 1
ATOM 925 O O . LEU A 1 115 ? 14.623 1.553 -2.281 1.00 97.69 115 LEU A O 1
ATOM 929 N N . GLN A 1 116 ? 16.374 0.324 -2.978 1.00 97.25 116 GLN A N 1
ATOM 930 C CA . GLN A 1 116 ? 16.767 1.251 -4.041 1.00 97.25 116 GLN A CA 1
ATOM 931 C C . GLN A 1 116 ? 15.666 1.412 -5.098 1.00 97.25 116 GLN A C 1
ATOM 933 O O . GLN A 1 116 ? 15.357 2.542 -5.474 1.00 97.25 116 GLN A O 1
ATOM 938 N N . LEU A 1 117 ? 15.031 0.324 -5.555 1.00 97.31 117 LEU A N 1
ATOM 939 C CA . LEU A 1 117 ? 13.945 0.364 -6.544 1.00 97.31 117 LEU A CA 1
ATOM 940 C C . LEU A 1 117 ? 12.719 1.155 -6.061 1.00 97.31 117 LEU A C 1
ATOM 942 O O . LEU A 1 117 ? 12.140 1.889 -6.865 1.00 97.31 117 LEU A O 1
ATOM 946 N N . VAL A 1 118 ? 12.354 1.070 -4.778 1.00 95.38 118 VAL A N 1
ATOM 947 C CA . VAL A 1 118 ? 11.187 1.784 -4.218 1.00 95.38 118 VAL A CA 1
ATOM 948 C C . VAL A 1 118 ? 11.504 3.131 -3.556 1.00 95.38 118 VAL A C 1
ATOM 950 O O . VAL A 1 118 ? 10.570 3.875 -3.286 1.00 95.38 118 VAL A O 1
ATOM 953 N N . GLU A 1 119 ? 12.781 3.480 -3.345 1.00 94.00 119 GLU A N 1
ATOM 954 C CA . GLU A 1 119 ? 13.204 4.673 -2.575 1.00 94.00 119 GLU A CA 1
ATOM 955 C C . GLU A 1 119 ? 12.637 4.694 -1.139 1.00 94.00 119 GLU A C 1
ATOM 957 O O . GLU A 1 119 ? 12.133 5.708 -0.661 1.00 94.00 119 GLU A O 1
ATOM 962 N N . MET A 1 120 ? 12.729 3.560 -0.438 1.00 93.88 120 MET A N 1
ATOM 963 C CA . MET A 1 120 ? 12.302 3.421 0.962 1.00 93.88 120 MET A CA 1
ATOM 964 C C . MET A 1 120 ? 13.474 3.067 1.879 1.00 93.88 120 MET A C 1
ATOM 966 O O . MET A 1 120 ? 14.455 2.467 1.443 1.00 93.88 120 MET A O 1
ATOM 970 N N . THR A 1 121 ? 13.341 3.403 3.163 1.00 94.00 121 THR A N 1
ATOM 971 C CA . THR A 1 121 ? 14.186 2.857 4.234 1.00 94.00 121 THR A CA 1
ATOM 972 C C . THR A 1 121 ? 13.693 1.456 4.642 1.00 94.00 121 THR A C 1
ATOM 974 O O . THR A 1 121 ? 12.548 1.105 4.320 1.00 94.00 121 THR A O 1
ATOM 977 N N . PRO A 1 122 ? 14.501 0.645 5.355 1.00 94.12 122 PRO A N 1
ATOM 978 C CA . PRO A 1 122 ? 14.069 -0.658 5.865 1.00 94.12 122 PRO A CA 1
ATOM 979 C C . PRO A 1 122 ? 12.791 -0.570 6.709 1.00 94.12 122 PRO A C 1
ATOM 981 O O . PRO A 1 122 ? 11.881 -1.372 6.530 1.00 94.12 122 PRO A O 1
ATOM 984 N N . GLU A 1 123 ? 12.673 0.455 7.554 1.00 87.56 123 GLU A N 1
ATOM 985 C CA . GLU A 1 123 ? 11.530 0.683 8.447 1.00 87.56 123 GLU A CA 1
ATOM 986 C C . GLU A 1 123 ? 10.262 1.000 7.646 1.00 87.56 123 GLU A C 1
ATOM 988 O O . GLU A 1 123 ? 9.189 0.467 7.936 1.00 87.56 123 GLU A O 1
ATOM 993 N N . ARG A 1 124 ? 10.371 1.837 6.599 1.00 88.81 124 ARG A N 1
ATOM 994 C CA . ARG A 1 124 ? 9.218 2.182 5.754 1.00 88.81 124 ARG A CA 1
ATOM 995 C C . ARG A 1 124 ? 8.763 1.000 4.900 1.00 88.81 124 ARG A C 1
ATOM 997 O O . ARG A 1 124 ? 7.558 0.832 4.721 1.00 88.81 124 ARG A O 1
ATOM 1004 N N . LEU A 1 125 ? 9.687 0.171 4.406 1.00 93.69 125 LEU A N 1
ATOM 1005 C CA . LEU A 1 125 ? 9.328 -1.051 3.685 1.00 93.69 125 LEU A CA 1
ATOM 1006 C C . LEU A 1 125 ? 8.752 -2.119 4.633 1.00 93.69 125 LEU A C 1
ATOM 1008 O O . LEU A 1 125 ? 7.768 -2.753 4.270 1.00 93.69 125 LEU A O 1
ATOM 1012 N N . ALA A 1 126 ? 9.274 -2.277 5.852 1.00 89.50 126 ALA A N 1
ATOM 1013 C CA . ALA A 1 126 ? 8.702 -3.172 6.863 1.00 89.50 126 ALA A CA 1
ATOM 1014 C C . ALA A 1 126 ? 7.273 -2.757 7.255 1.00 89.50 126 ALA A C 1
ATOM 1016 O O . ALA A 1 126 ? 6.368 -3.591 7.277 1.00 89.50 126 ALA A O 1
ATOM 1017 N N . PHE A 1 127 ? 7.042 -1.455 7.469 1.00 85.38 127 PHE A N 1
ATOM 1018 C CA . PHE A 1 127 ? 5.701 -0.900 7.664 1.00 85.38 127 PHE A CA 1
ATOM 1019 C C . PHE A 1 127 ? 4.788 -1.218 6.474 1.00 85.38 127 PHE A C 1
ATOM 1021 O O . PHE A 1 127 ? 3.687 -1.720 6.675 1.00 85.38 127 PHE A O 1
ATOM 1028 N N . ALA A 1 128 ? 5.237 -0.971 5.239 1.00 89.19 128 ALA A N 1
ATOM 1029 C CA . ALA A 1 128 ? 4.443 -1.244 4.041 1.00 89.19 128 ALA A CA 1
ATOM 1030 C C . ALA A 1 128 ? 4.104 -2.739 3.898 1.00 89.19 128 ALA A C 1
ATOM 1032 O O . ALA A 1 128 ? 2.961 -3.095 3.639 1.00 89.19 128 ALA A O 1
ATOM 1033 N N . LEU A 1 129 ? 5.066 -3.638 4.129 1.00 90.81 129 LEU A N 1
ATOM 1034 C CA . LEU A 1 129 ? 4.834 -5.085 4.089 1.00 90.81 129 LEU A CA 1
ATOM 1035 C C . LEU A 1 129 ? 3.775 -5.536 5.111 1.00 90.81 129 LEU A C 1
ATOM 1037 O O . LEU A 1 129 ? 2.992 -6.435 4.804 1.00 90.81 129 LEU A O 1
ATOM 1041 N N . ARG A 1 130 ? 3.727 -4.908 6.292 1.00 82.56 130 ARG A N 1
ATOM 1042 C CA . ARG A 1 130 ? 2.795 -5.258 7.374 1.00 82.56 130 ARG A CA 1
ATOM 1043 C C . ARG A 1 130 ? 1.413 -4.605 7.237 1.00 82.56 130 ARG A C 1
ATOM 1045 O O . ARG A 1 130 ? 0.409 -5.277 7.436 1.00 82.56 130 ARG A O 1
ATOM 1052 N N . GLU A 1 131 ? 1.355 -3.312 6.918 1.00 81.31 131 GLU A N 1
ATOM 1053 C CA . GLU A 1 131 ? 0.136 -2.490 7.034 1.00 81.31 131 GLU A CA 1
ATOM 1054 C C . GLU A 1 131 ? -0.558 -2.211 5.688 1.00 81.31 131 GLU A C 1
ATOM 1056 O O . GLU A 1 131 ? -1.777 -2.038 5.664 1.00 81.31 131 GLU A O 1
ATOM 1061 N N . ASP A 1 132 ? 0.171 -2.177 4.563 1.00 84.69 132 ASP A N 1
ATOM 1062 C CA . ASP A 1 132 ? -0.449 -1.978 3.248 1.00 84.69 132 ASP A CA 1
ATOM 1063 C C . ASP A 1 132 ? -1.084 -3.295 2.776 1.00 84.69 132 ASP A C 1
ATOM 1065 O O . ASP A 1 132 ? -0.406 -4.157 2.215 1.00 84.69 132 ASP A O 1
ATOM 1069 N N . ASP A 1 133 ? -2.403 -3.451 2.951 1.00 78.06 133 ASP A N 1
ATOM 1070 C CA . ASP A 1 133 ? -3.206 -4.480 2.258 1.00 78.06 133 ASP A CA 1
ATOM 1071 C C . ASP A 1 133 ? -2.706 -5.930 2.493 1.00 78.06 133 ASP A C 1
ATOM 1073 O O . ASP A 1 133 ? -2.834 -6.787 1.617 1.00 78.06 133 ASP A O 1
ATOM 1077 N N . PHE A 1 134 ? -2.115 -6.232 3.655 1.00 77.00 134 PHE A N 1
ATOM 1078 C CA . PHE A 1 134 ? -1.512 -7.542 3.974 1.00 77.00 134 PHE A CA 1
ATOM 1079 C C . PHE A 1 134 ? -0.447 -7.988 2.958 1.00 77.00 134 PHE A C 1
ATOM 1081 O O . PHE A 1 134 ? -0.363 -9.165 2.587 1.00 77.00 134 PHE A O 1
ATOM 1088 N N . LEU A 1 135 ? 0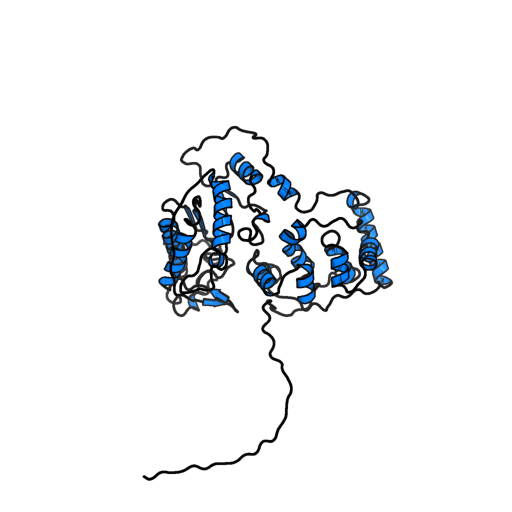.357 -7.038 2.469 1.00 90.31 135 LEU A N 1
ATOM 1089 C CA . LEU A 1 135 ? 1.317 -7.266 1.393 1.00 90.31 135 LEU A CA 1
ATOM 1090 C C . LEU A 1 135 ? 2.301 -8.407 1.695 1.00 90.31 135 LEU A C 1
ATOM 1092 O O . LEU A 1 135 ? 2.538 -9.214 0.803 1.00 90.31 135 LEU A O 1
ATOM 1096 N N . TRP A 1 136 ? 2.802 -8.543 2.926 1.00 91.56 136 TRP A N 1
ATOM 1097 C CA . TRP A 1 136 ? 3.658 -9.662 3.348 1.00 91.56 136 TRP A CA 1
ATOM 1098 C C . TRP A 1 136 ? 3.007 -11.031 3.104 1.00 91.56 136 TRP A C 1
ATOM 1100 O O . TRP A 1 136 ? 3.589 -11.896 2.447 1.00 91.56 136 TRP A O 1
ATOM 1110 N N . VAL A 1 137 ? 1.759 -11.204 3.547 1.00 88.75 137 VAL A N 1
ATOM 1111 C CA . VAL A 1 137 ? 0.996 -12.453 3.379 1.00 88.75 137 VAL A CA 1
ATOM 1112 C C . VAL A 1 137 ? 0.705 -12.712 1.897 1.00 88.75 137 VAL A C 1
ATOM 1114 O O . VAL A 1 137 ? 0.898 -13.821 1.403 1.00 88.75 137 VAL A O 1
ATOM 1117 N N . LYS A 1 138 ? 0.341 -11.666 1.141 1.00 91.19 138 LYS A N 1
ATOM 1118 C CA . LYS A 1 138 ? 0.129 -11.731 -0.320 1.00 91.19 138 LYS A CA 1
ATOM 1119 C C . LYS A 1 138 ? 1.412 -11.968 -1.129 1.00 91.19 138 LYS A C 1
ATOM 1121 O O . LYS A 1 138 ? 1.324 -12.263 -2.319 1.00 91.19 138 LYS A O 1
ATOM 1126 N N . LEU A 1 139 ? 2.581 -11.856 -0.503 1.00 93.75 139 LEU A N 1
ATOM 1127 C CA . LEU A 1 139 ? 3.891 -12.214 -1.052 1.00 93.75 139 LEU A CA 1
ATOM 1128 C C . LEU A 1 139 ? 4.385 -13.591 -0.555 1.00 93.75 139 LEU A C 1
ATOM 1130 O O . LEU A 1 139 ? 5.520 -13.976 -0.836 1.00 93.75 139 LEU A O 1
ATOM 1134 N N . GLY A 1 140 ? 3.527 -14.350 0.139 1.00 92.50 140 GLY A N 1
ATOM 1135 C CA . GLY A 1 140 ? 3.793 -15.712 0.609 1.00 92.50 140 GLY A CA 1
ATOM 1136 C C . GLY A 1 140 ? 4.363 -15.810 2.026 1.00 92.50 140 GLY A C 1
ATOM 1137 O O . GLY A 1 140 ? 4.884 -16.865 2.378 1.00 92.50 140 GLY A O 1
ATOM 1138 N N . SER A 1 141 ? 4.297 -14.734 2.819 1.00 92.88 141 SER A N 1
ATOM 1139 C CA . SER A 1 141 ? 4.879 -14.634 4.171 1.00 92.88 141 SER A CA 1
ATOM 1140 C C . SER A 1 141 ? 6.378 -14.973 4.236 1.00 92.88 141 SER A C 1
ATOM 1142 O O . SER A 1 141 ? 6.872 -15.474 5.246 1.00 92.88 141 SER A O 1
ATOM 1144 N N . LEU A 1 142 ? 7.107 -14.718 3.144 1.00 93.69 142 LEU A N 1
ATOM 1145 C CA . LEU A 1 142 ? 8.545 -14.946 3.036 1.00 93.69 142 LEU A CA 1
ATOM 1146 C C . LEU A 1 142 ? 9.197 -14.016 2.010 1.00 93.69 142 LEU A C 1
ATOM 1148 O O . LEU A 1 142 ? 8.580 -13.657 1.003 1.00 93.69 142 LEU A O 1
ATOM 1152 N N . LYS A 1 143 ? 10.483 -13.712 2.210 1.00 96.12 143 LYS A N 1
ATOM 1153 C CA . LYS A 1 143 ? 11.356 -13.103 1.205 1.00 96.12 143 LYS A CA 1
ATOM 1154 C C . LYS A 1 143 ? 12.246 -14.185 0.573 1.00 96.12 143 LYS A C 1
ATOM 1156 O O . LYS A 1 143 ? 13.055 -14.791 1.271 1.00 96.12 143 LYS A O 1
ATOM 1161 N N . PRO A 1 144 ? 12.173 -14.413 -0.752 1.00 95.62 144 PRO A N 1
ATOM 1162 C CA . PRO A 1 144 ? 13.051 -15.372 -1.412 1.00 95.62 144 PRO A CA 1
ATOM 1163 C C . PRO A 1 144 ? 14.513 -14.908 -1.423 1.00 95.62 144 PRO A C 1
ATOM 1165 O O . PRO A 1 144 ? 14.776 -13.714 -1.635 1.00 95.62 144 PRO A O 1
ATOM 1168 N N . GLN A 1 145 ? 15.444 -15.861 -1.299 1.00 94.19 145 GLN A N 1
ATOM 1169 C CA . GLN A 1 145 ? 16.898 -15.665 -1.402 1.00 94.19 145 GLN A CA 1
ATOM 1170 C C . GLN A 1 145 ? 17.302 -15.287 -2.836 1.00 94.19 145 GLN A C 1
ATOM 1172 O O . GLN A 1 145 ? 17.629 -16.128 -3.669 1.00 94.19 145 GLN A O 1
ATOM 1177 N N . CYS A 1 146 ? 17.218 -13.998 -3.151 1.00 95.81 146 CYS A N 1
ATOM 1178 C CA . CYS A 1 146 ? 17.521 -13.471 -4.477 1.00 95.81 146 CYS A CA 1
ATOM 1179 C C . CYS A 1 146 ? 18.973 -12.992 -4.535 1.00 95.81 146 CYS A C 1
ATOM 1181 O O . CYS A 1 146 ? 19.290 -11.962 -3.946 1.00 95.81 146 CYS A O 1
ATOM 1183 N N . GLU A 1 147 ? 19.820 -13.689 -5.292 1.00 95.69 147 GLU A N 1
ATOM 1184 C CA . GLU A 1 147 ? 21.178 -13.228 -5.615 1.00 95.69 147 GLU A CA 1
ATOM 1185 C C . GLU A 1 147 ? 21.173 -11.801 -6.196 1.00 95.69 147 GLU A C 1
ATOM 1187 O O . GLU A 1 147 ? 20.296 -11.512 -7.021 1.00 95.69 147 GLU A O 1
ATOM 1192 N N . PRO A 1 148 ? 22.146 -10.930 -5.865 1.00 97.88 148 PRO A N 1
ATOM 1193 C CA . PRO A 1 148 ? 22.281 -9.605 -6.468 1.00 97.88 148 PRO A CA 1
ATOM 1194 C C . PRO A 1 148 ? 22.214 -9.632 -8.000 1.00 97.88 148 PRO A C 1
ATOM 1196 O O . PRO A 1 148 ? 22.856 -10.447 -8.670 1.00 97.88 148 PRO A O 1
ATOM 1199 N N . LEU A 1 149 ? 21.390 -8.752 -8.566 1.00 97.75 149 LEU A N 1
ATOM 1200 C CA . LEU A 1 149 ? 21.133 -8.685 -9.997 1.00 97.75 149 LEU A CA 1
ATOM 1201 C C . LEU A 1 149 ? 22.006 -7.610 -10.645 1.00 97.75 149 LEU A C 1
ATOM 1203 O O . LEU A 1 149 ? 21.698 -6.425 -10.558 1.00 97.75 149 LEU A O 1
ATOM 1207 N N . HIS A 1 150 ? 23.066 -8.039 -11.322 1.00 98.00 150 HIS A N 1
ATOM 1208 C CA . HIS A 1 150 ? 23.958 -7.169 -12.088 1.00 98.00 150 HIS A CA 1
ATOM 1209 C C . HIS A 1 150 ? 23.756 -7.377 -13.587 1.00 98.00 150 HIS A C 1
ATOM 1211 O O . HIS A 1 150 ? 23.434 -8.485 -14.028 1.00 98.00 150 HIS A O 1
ATOM 1217 N N . TYR A 1 151 ? 23.973 -6.325 -14.373 1.00 98.25 151 TYR A N 1
ATOM 1218 C CA . TYR A 1 151 ? 23.989 -6.418 -15.826 1.00 98.25 151 TYR A CA 1
ATOM 1219 C C . TYR A 1 151 ? 25.100 -7.354 -16.315 1.00 98.25 151 TYR A C 1
ATOM 1221 O O . TYR A 1 151 ? 26.189 -7.439 -15.744 1.00 98.25 151 TYR A O 1
ATOM 1229 N N . ARG A 1 152 ? 24.805 -8.064 -17.403 1.00 95.00 152 ARG A N 1
ATOM 1230 C CA . ARG A 1 152 ? 25.752 -8.871 -18.169 1.00 95.00 152 ARG A CA 1
ATOM 1231 C C . ARG A 1 152 ? 25.418 -8.686 -19.652 1.00 95.00 152 ARG A C 1
ATOM 1233 O O . ARG A 1 152 ? 24.230 -8.689 -19.980 1.00 95.00 152 ARG A O 1
ATOM 1240 N N . PRO A 1 153 ? 26.410 -8.545 -20.550 1.00 96.38 153 PRO A N 1
ATOM 1241 C CA . PRO A 1 153 ? 26.156 -8.533 -21.986 1.00 96.38 153 PRO A CA 1
ATOM 1242 C C . PRO A 1 153 ? 25.399 -9.805 -22.417 1.00 96.38 153 PRO A C 1
ATOM 1244 O O . PRO A 1 153 ? 25.851 -10.899 -22.073 1.00 96.38 153 PRO A O 1
ATOM 1247 N N . PRO A 1 154 ? 24.278 -9.699 -23.158 1.00 97.19 154 PRO A N 1
ATOM 1248 C CA . PRO A 1 154 ? 23.508 -10.864 -23.592 1.00 97.19 154 PRO A CA 1
ATOM 1249 C C . PRO A 1 154 ? 24.333 -11.831 -24.444 1.00 97.19 154 PRO A C 1
ATOM 1251 O O . PRO A 1 154 ? 24.949 -11.416 -25.432 1.00 97.19 154 PRO A O 1
ATOM 1254 N N . ASP A 1 155 ? 24.294 -13.122 -24.111 1.00 97.25 155 ASP A N 1
ATOM 1255 C CA . ASP A 1 155 ? 24.859 -14.185 -24.947 1.00 97.25 155 ASP A CA 1
ATOM 1256 C C . ASP A 1 155 ? 23.987 -14.477 -26.189 1.00 97.25 155 ASP A C 1
ATOM 1258 O O . ASP A 1 155 ? 23.031 -13.763 -26.498 1.00 97.25 155 ASP A O 1
ATOM 1262 N N . GLU A 1 156 ? 24.350 -15.491 -26.973 1.00 97.75 156 GLU A N 1
ATOM 1263 C CA . GLU A 1 156 ? 23.632 -15.828 -28.205 1.00 97.75 156 GLU A CA 1
ATOM 1264 C C . GLU A 1 156 ? 22.221 -16.382 -27.965 1.00 97.75 156 GLU A C 1
ATOM 1266 O O . GLU A 1 156 ? 21.289 -15.985 -28.669 1.00 97.75 156 GLU A O 1
ATOM 1271 N N . ALA A 1 157 ? 22.036 -17.216 -26.939 1.00 96.75 157 ALA A N 1
ATOM 1272 C CA . ALA A 1 157 ? 20.726 -17.741 -26.570 1.00 96.75 157 ALA A CA 1
ATOM 1273 C C . ALA A 1 157 ? 19.830 -16.621 -26.024 1.00 96.75 157 ALA A C 1
ATOM 1275 O O . ALA A 1 157 ? 18.656 -16.528 -26.392 1.00 96.75 157 ALA A O 1
ATOM 1276 N N . ALA A 1 158 ? 20.397 -15.713 -25.226 1.00 97.62 158 ALA A N 1
ATOM 1277 C CA . ALA A 1 158 ? 19.680 -14.562 -24.704 1.00 97.62 158 ALA A CA 1
ATOM 1278 C C . ALA A 1 158 ? 19.223 -13.612 -25.828 1.00 97.62 158 ALA A C 1
ATOM 1280 O O . ALA A 1 158 ? 18.064 -13.192 -25.852 1.00 97.62 158 ALA A O 1
ATOM 1281 N N . ARG A 1 159 ? 20.090 -13.339 -26.818 1.00 98.38 159 ARG A N 1
ATOM 1282 C CA . ARG A 1 159 ? 19.731 -12.560 -28.020 1.00 98.38 159 ARG A CA 1
ATOM 1283 C C . ARG A 1 159 ? 18.647 -13.247 -28.857 1.00 98.38 159 ARG A C 1
ATOM 1285 O O . ARG A 1 159 ? 17.727 -12.566 -29.307 1.00 98.38 159 ARG A O 1
ATOM 1292 N N . HIS A 1 160 ? 18.710 -14.570 -29.032 1.00 98.12 160 HIS A N 1
ATOM 1293 C CA . HIS A 1 160 ? 17.670 -15.328 -29.738 1.00 98.12 160 HIS A CA 1
ATOM 1294 C C . HIS A 1 160 ? 16.317 -15.232 -29.017 1.00 98.12 160 HIS A C 1
ATOM 1296 O O . HIS A 1 160 ? 15.304 -14.899 -29.634 1.00 98.12 160 HIS A O 1
ATOM 1302 N N . ARG A 1 161 ? 16.299 -15.435 -27.692 1.00 98.12 161 ARG A N 1
ATOM 1303 C CA . ARG A 1 161 ? 15.068 -15.363 -26.892 1.00 98.12 161 ARG A CA 1
ATOM 1304 C C . ARG A 1 161 ? 14.493 -13.944 -26.815 1.00 98.12 161 ARG A C 1
ATOM 1306 O O . ARG A 1 161 ? 13.274 -13.784 -26.828 1.00 98.12 161 ARG A O 1
ATOM 1313 N N . ALA A 1 162 ? 15.333 -12.909 -26.801 1.00 98.31 162 ALA A N 1
ATOM 1314 C CA . ALA A 1 162 ? 14.873 -11.526 -26.921 1.00 98.31 162 ALA A CA 1
ATOM 1315 C C . ALA A 1 162 ? 14.201 -11.273 -28.287 1.00 98.31 162 ALA A C 1
ATOM 1317 O O . ALA A 1 162 ? 13.108 -10.711 -28.331 1.00 98.31 162 ALA A O 1
ATOM 1318 N N . ALA A 1 163 ? 14.779 -11.779 -29.384 1.00 98.38 163 ALA A N 1
ATOM 1319 C CA . ALA A 1 163 ? 14.202 -11.677 -30.728 1.00 98.38 163 ALA A CA 1
ATOM 1320 C C . ALA A 1 163 ? 12.908 -12.504 -30.928 1.00 98.38 163 ALA A C 1
ATOM 1322 O O . ALA A 1 163 ? 12.105 -12.193 -31.808 1.00 98.38 163 ALA A O 1
ATOM 1323 N N . GLU A 1 164 ? 12.673 -13.546 -30.126 1.00 98.31 164 GLU A N 1
ATOM 1324 C CA . GLU A 1 164 ? 11.367 -14.218 -30.024 1.00 98.31 164 GLU A CA 1
ATOM 1325 C C . GLU A 1 164 ? 10.327 -13.332 -29.327 1.00 98.31 164 GLU A C 1
ATOM 1327 O O . GLU A 1 164 ? 9.249 -13.120 -29.874 1.00 98.31 164 GLU A O 1
ATOM 1332 N N . ILE A 1 165 ? 10.659 -12.769 -28.160 1.00 98.12 165 ILE A N 1
ATOM 1333 C CA . ILE A 1 165 ? 9.768 -11.866 -27.406 1.00 98.12 165 ILE A CA 1
ATOM 1334 C C . ILE A 1 165 ? 9.416 -10.626 -28.235 1.00 98.12 165 ILE A C 1
ATOM 1336 O O . ILE A 1 165 ? 8.258 -10.214 -28.269 1.00 98.12 165 ILE A O 1
ATOM 1340 N N . ARG A 1 166 ? 10.396 -10.076 -28.960 1.00 98.12 166 ARG A N 1
ATOM 1341 C CA . ARG A 1 166 ? 10.187 -8.968 -29.890 1.00 98.12 166 ARG A CA 1
ATOM 1342 C C . ARG A 1 166 ? 9.166 -9.308 -30.974 1.00 98.12 166 ARG A C 1
ATOM 1344 O O . ARG A 1 166 ? 8.289 -8.489 -31.221 1.00 98.12 166 ARG A O 1
ATOM 1351 N N . ARG A 1 167 ? 9.261 -10.491 -31.596 1.00 98.19 167 ARG A N 1
ATOM 1352 C CA . ARG A 1 167 ? 8.291 -10.927 -32.613 1.00 98.19 167 ARG A CA 1
ATOM 1353 C C . ARG A 1 167 ? 6.886 -11.019 -32.040 1.00 98.19 167 ARG A C 1
ATOM 1355 O O . ARG A 1 167 ? 5.992 -10.427 -32.620 1.00 98.19 167 ARG A O 1
ATOM 1362 N N . VAL A 1 168 ? 6.715 -11.626 -30.863 1.00 97.56 168 VAL A N 1
ATOM 1363 C CA . VAL A 1 168 ? 5.410 -11.660 -30.175 1.00 97.56 168 VAL A CA 1
ATOM 1364 C C . VAL A 1 168 ? 4.861 -10.246 -29.949 1.00 97.56 168 VAL A C 1
ATOM 1366 O O . VAL A 1 168 ? 3.698 -9.996 -30.231 1.00 97.56 168 VAL A O 1
ATOM 1369 N N . ILE A 1 169 ? 5.687 -9.283 -29.523 1.00 96.19 169 ILE A N 1
ATOM 1370 C CA . ILE A 1 169 ? 5.231 -7.895 -29.333 1.00 96.19 169 ILE A CA 1
ATOM 1371 C C . ILE A 1 169 ? 4.877 -7.193 -30.655 1.00 96.19 169 ILE A C 1
ATOM 1373 O O . ILE A 1 169 ? 3.888 -6.458 -30.716 1.00 96.19 169 ILE A O 1
ATOM 1377 N N . GLU A 1 170 ? 5.662 -7.403 -31.711 1.00 95.88 170 GLU A N 1
ATOM 1378 C CA . GLU A 1 170 ? 5.413 -6.814 -33.033 1.00 95.88 170 GLU A CA 1
ATOM 1379 C C . GLU A 1 170 ? 4.231 -7.486 -33.765 1.00 95.88 170 GLU A C 1
ATOM 1381 O O . GLU A 1 170 ? 3.575 -6.824 -34.567 1.00 95.88 170 GLU A O 1
ATOM 1386 N N . GLU A 1 171 ? 3.910 -8.744 -33.445 1.00 97.38 171 GLU A N 1
ATOM 1387 C CA . GLU A 1 171 ? 2.752 -9.501 -33.945 1.00 97.38 171 GLU A CA 1
ATOM 1388 C C . GLU A 1 171 ? 1.456 -9.172 -33.169 1.00 97.38 171 GLU A C 1
ATOM 1390 O O . GLU A 1 171 ? 0.445 -8.863 -33.799 1.00 97.38 171 GLU A O 1
ATOM 1395 N N . ASP A 1 172 ? 1.480 -9.169 -31.827 1.00 97.00 172 ASP A N 1
ATOM 1396 C CA . ASP A 1 172 ? 0.292 -8.944 -30.979 1.00 97.00 172 ASP A CA 1
ATOM 1397 C C . ASP A 1 172 ? -0.126 -7.462 -30.886 1.00 97.00 172 ASP A C 1
ATOM 1399 O O . ASP A 1 172 ? -1.318 -7.158 -30.810 1.00 97.00 172 ASP A O 1
ATOM 1403 N N . PHE A 1 173 ? 0.836 -6.527 -30.860 1.00 95.25 173 PHE A N 1
ATOM 1404 C CA . PHE A 1 173 ? 0.564 -5.093 -30.643 1.00 95.25 173 PHE A CA 1
ATOM 1405 C C . PHE A 1 173 ? 0.993 -4.190 -31.807 1.00 95.25 173 PHE A C 1
ATOM 1407 O O . PHE A 1 173 ? 0.466 -3.082 -31.947 1.00 95.25 173 PHE A O 1
ATOM 1414 N N . GLY A 1 174 ? 1.962 -4.617 -32.625 1.00 92.81 174 GLY A N 1
ATOM 1415 C CA . GLY A 1 174 ? 2.474 -3.855 -33.767 1.00 92.81 174 GLY A CA 1
ATOM 1416 C C . GLY A 1 174 ? 2.809 -2.397 -33.426 1.00 92.81 174 GLY A C 1
ATOM 1417 O O . GLY A 1 174 ? 3.560 -2.107 -32.496 1.00 92.81 174 GLY A O 1
ATOM 1418 N N . GLU A 1 175 ? 2.222 -1.455 -34.166 1.00 90.81 175 GLU A N 1
ATOM 1419 C CA . GLU A 1 175 ? 2.417 -0.017 -33.936 1.00 90.81 175 GLU A CA 1
ATOM 1420 C C . GLU A 1 175 ? 1.561 0.563 -32.795 1.00 90.81 175 GLU A C 1
ATOM 1422 O O . GLU A 1 175 ? 1.767 1.714 -32.410 1.00 90.81 175 GLU A O 1
ATOM 1427 N N . GLU A 1 176 ? 0.618 -0.187 -32.211 1.00 92.06 176 GLU A N 1
ATOM 1428 C CA . GLU A 1 176 ? -0.199 0.324 -31.102 1.00 92.06 176 GLU A CA 1
ATOM 1429 C C . GLU A 1 176 ? 0.632 0.543 -29.834 1.00 92.06 176 GLU A C 1
ATOM 1431 O O . GLU A 1 176 ? 0.491 1.582 -29.189 1.00 92.06 176 GLU A O 1
ATOM 1436 N N . ILE A 1 177 ? 1.591 -0.346 -29.546 1.00 90.75 177 ILE A N 1
ATOM 1437 C CA . ILE A 1 177 ? 2.502 -0.214 -28.395 1.00 90.75 177 ILE A CA 1
ATOM 1438 C C . ILE A 1 177 ? 3.407 1.032 -28.476 1.00 90.75 177 ILE A C 1
ATOM 1440 O O . ILE A 1 177 ? 4.000 1.433 -27.474 1.00 90.75 177 ILE A O 1
ATOM 1444 N N . ARG A 1 178 ? 3.519 1.658 -29.659 1.00 88.62 178 ARG A N 1
ATOM 1445 C CA . ARG A 1 178 ? 4.287 2.894 -29.889 1.00 88.62 178 ARG A CA 1
ATOM 1446 C C . ARG A 1 178 ? 3.441 4.168 -29.785 1.00 88.62 178 ARG A C 1
ATOM 1448 O O . ARG A 1 178 ? 4.005 5.263 -29.800 1.00 88.62 178 ARG A O 1
ATOM 1455 N N . ARG A 1 179 ? 2.109 4.061 -29.705 1.00 89.69 179 ARG A N 1
ATOM 1456 C CA . ARG A 1 179 ? 1.213 5.224 -29.602 1.00 89.69 179 ARG A CA 1
ATOM 1457 C C . ARG A 1 179 ? 1.284 5.853 -28.201 1.00 89.69 179 ARG A C 1
ATOM 1459 O O . ARG A 1 179 ? 1.552 5.150 -27.228 1.00 89.69 179 ARG A O 1
ATOM 1466 N N . PRO A 1 180 ? 0.998 7.162 -28.059 1.00 86.31 180 PRO A N 1
ATOM 1467 C CA . PRO A 1 180 ? 0.819 7.777 -26.748 1.00 86.31 180 PRO A CA 1
ATOM 1468 C C . PRO A 1 180 ? -0.325 7.103 -25.974 1.00 86.31 180 PRO A C 1
ATOM 1470 O O . PRO A 1 180 ? -1.481 7.162 -26.389 1.00 86.31 180 PRO A O 1
ATOM 1473 N N . ALA A 1 181 ? 0.006 6.471 -24.849 1.00 85.12 181 ALA A N 1
ATOM 1474 C CA . ALA A 1 181 ? -0.961 5.900 -23.914 1.00 85.12 181 ALA A CA 1
ATOM 1475 C C . ALA A 1 181 ? -1.412 6.938 -22.869 1.00 85.12 181 ALA A C 1
ATOM 1477 O O . ALA A 1 181 ? -0.720 7.932 -22.632 1.00 85.12 181 ALA A O 1
ATOM 1478 N N . GLU A 1 182 ? -2.538 6.685 -22.190 1.00 87.75 182 GLU A N 1
ATOM 1479 C CA . GLU A 1 182 ? -2.914 7.463 -21.003 1.00 87.75 182 GLU A CA 1
ATOM 1480 C C . GLU A 1 182 ? -1.805 7.346 -19.929 1.00 87.75 182 GLU A C 1
ATOM 1482 O O . GLU A 1 182 ? -1.367 6.229 -19.620 1.00 87.75 182 GLU A O 1
ATOM 1487 N N . PRO A 1 183 ? -1.322 8.460 -19.340 1.00 88.25 183 PRO A N 1
ATOM 1488 C CA . PRO A 1 183 ? -0.334 8.404 -18.270 1.00 88.25 183 PRO A CA 1
ATOM 1489 C C . PRO A 1 183 ? -0.842 7.593 -17.075 1.00 88.25 183 PRO A C 1
ATOM 1491 O O . PRO A 1 183 ? -1.984 7.743 -16.638 1.00 88.25 183 PRO A O 1
ATOM 1494 N N . ARG A 1 184 ? 0.019 6.757 -16.480 1.00 88.19 184 ARG A N 1
ATOM 1495 C CA . ARG A 1 184 ? -0.371 5.995 -15.282 1.00 88.19 184 ARG A CA 1
ATOM 1496 C C . ARG A 1 184 ? -0.796 6.952 -14.172 1.00 88.19 184 ARG A C 1
ATOM 1498 O O . ARG A 1 184 ? -0.052 7.870 -13.836 1.00 88.19 184 ARG A O 1
ATOM 1505 N N . PHE A 1 185 ? -1.963 6.671 -13.593 1.00 88.56 185 PHE A N 1
ATOM 1506 C CA . PHE A 1 185 ? -2.656 7.505 -12.606 1.00 88.56 185 PHE A CA 1
ATOM 1507 C C . PHE A 1 185 ? -3.288 8.808 -13.144 1.00 88.56 185 PHE A C 1
ATOM 1509 O O . PHE A 1 185 ? -3.745 9.612 -12.336 1.00 88.56 185 PHE A O 1
ATOM 1516 N N . ASP A 1 186 ? -3.432 9.015 -14.462 1.00 88.56 186 ASP A N 1
ATOM 1517 C CA . ASP A 1 186 ? -4.231 10.145 -14.979 1.00 88.56 186 ASP A CA 1
ATOM 1518 C C . ASP A 1 186 ? -5.713 10.045 -14.576 1.00 88.56 186 ASP A C 1
ATOM 1520 O O . ASP A 1 186 ? -6.326 11.059 -14.236 1.00 88.56 186 ASP A O 1
ATOM 1524 N N . PHE A 1 187 ? -6.259 8.829 -14.454 1.00 88.12 187 PHE A N 1
ATOM 1525 C CA . PHE A 1 187 ? -7.573 8.597 -13.842 1.00 88.12 187 PHE A CA 1
ATOM 1526 C C . PHE A 1 187 ? -7.756 9.279 -12.467 1.00 88.12 187 PHE A C 1
ATOM 1528 O O . PHE A 1 187 ? -8.880 9.628 -12.116 1.00 88.12 187 PHE A O 1
ATOM 1535 N N . VAL A 1 188 ? -6.684 9.551 -11.704 1.00 87.25 188 VAL A N 1
ATOM 1536 C CA . VAL A 1 188 ? -6.756 10.352 -10.466 1.00 87.25 188 VAL A CA 1
ATOM 1537 C C . VAL A 1 188 ? -7.188 11.786 -10.786 1.00 87.25 188 VAL A C 1
ATOM 1539 O O . VAL A 1 188 ? -8.174 12.259 -10.233 1.00 87.25 188 VAL A O 1
ATOM 1542 N N . ARG A 1 189 ? -6.531 12.457 -11.744 1.00 87.69 189 ARG A N 1
ATOM 1543 C CA . ARG A 1 189 ? -6.911 13.798 -12.236 1.00 87.69 189 ARG A CA 1
ATOM 1544 C C . ARG A 1 189 ? -8.331 13.798 -12.810 1.00 87.69 189 ARG A C 1
ATOM 1546 O O . ARG A 1 189 ? -9.096 14.737 -12.574 1.00 87.69 189 ARG A O 1
ATOM 1553 N N . GLN A 1 190 ? -8.692 12.748 -13.549 1.00 87.12 190 GLN A N 1
ATOM 1554 C CA . GLN A 1 190 ? -10.039 12.592 -14.099 1.00 87.12 190 GLN A CA 1
ATOM 1555 C C . GLN A 1 190 ? -11.092 12.466 -12.992 1.00 87.12 190 GLN A C 1
ATOM 1557 O O . GLN A 1 190 ? -12.162 13.051 -13.132 1.00 87.12 190 GLN A O 1
ATOM 1562 N N . LEU A 1 191 ? -10.804 11.754 -11.896 1.00 86.75 191 LEU A N 1
ATOM 1563 C CA . LEU A 1 191 ? -11.680 11.639 -10.725 1.00 86.75 191 LEU A CA 1
ATOM 1564 C C . LEU A 1 191 ? -11.721 12.927 -9.894 1.00 86.75 191 LEU A C 1
ATOM 1566 O O . LEU A 1 191 ? -12.799 13.303 -9.444 1.00 86.75 191 LEU A O 1
ATOM 1570 N N . SER A 1 192 ? -10.603 13.642 -9.741 1.00 84.56 192 SER A N 1
ATOM 1571 C CA . SER A 1 192 ? -10.572 14.934 -9.042 1.00 84.56 192 SER A CA 1
ATOM 1572 C C . SER A 1 192 ? -11.378 16.021 -9.742 1.00 84.56 192 SER A C 1
ATOM 1574 O O . SER A 1 192 ? -11.868 16.933 -9.081 1.00 84.56 192 SER A O 1
ATOM 1576 N N . THR A 1 193 ? -11.553 15.916 -11.060 1.00 83.81 193 THR A N 1
ATOM 1577 C CA . THR A 1 193 ? -12.354 16.858 -11.847 1.00 83.81 193 THR A CA 1
ATOM 1578 C C . THR A 1 193 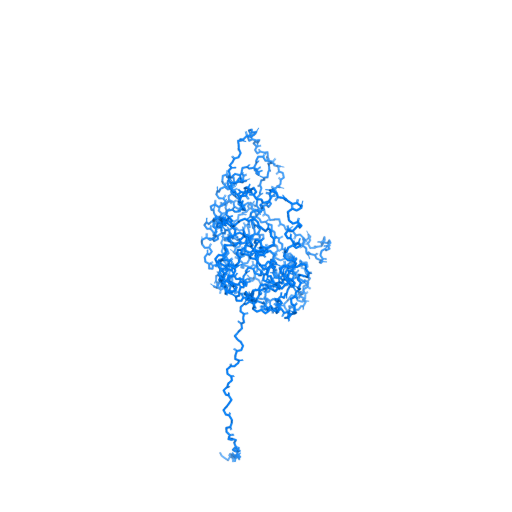? -13.856 16.609 -11.611 1.00 83.81 193 THR A C 1
ATOM 1580 O O . THR A 1 193 ? -14.344 15.515 -11.919 1.00 83.81 193 THR A O 1
ATOM 1583 N N . PRO A 1 194 ? -14.632 17.579 -11.087 1.00 71.31 194 PRO A N 1
ATOM 1584 C CA . PRO A 1 194 ? -16.078 17.426 -10.942 1.00 71.31 194 PRO A CA 1
ATOM 1585 C C . PRO A 1 194 ? -16.768 17.310 -12.305 1.00 71.31 194 PRO A C 1
ATOM 1587 O O . PRO A 1 194 ? -16.422 18.025 -13.244 1.00 71.31 194 PRO A O 1
ATOM 1590 N N . LEU A 1 195 ? -17.770 16.434 -12.410 1.00 75.19 195 LEU A N 1
ATOM 1591 C CA . LEU A 1 195 ? -18.630 16.386 -13.593 1.00 75.19 195 LEU A CA 1
ATOM 1592 C C . LEU A 1 195 ? -19.690 17.503 -13.533 1.00 75.19 195 LEU A C 1
ATOM 1594 O O . LEU A 1 195 ? -20.127 17.866 -12.433 1.00 75.19 195 LEU A O 1
ATOM 1598 N N . PRO A 1 196 ? -20.155 18.021 -14.689 1.00 67.25 196 PRO A N 1
ATOM 1599 C CA . PRO A 1 196 ? -21.366 18.835 -14.752 1.00 67.25 196 PRO A CA 1
ATOM 1600 C C . PRO A 1 196 ? -22.532 18.098 -14.083 1.00 67.25 196 PRO A C 1
ATOM 1602 O O . PRO A 1 196 ? -22.719 16.903 -14.312 1.00 67.25 196 PRO A O 1
ATOM 1605 N N . SER A 1 197 ? -23.306 18.785 -13.238 1.00 61.03 197 SER A N 1
ATOM 1606 C CA . SER A 1 197 ? -24.372 18.127 -12.473 1.00 61.03 197 SER A CA 1
ATOM 1607 C C . SER A 1 197 ? -25.501 17.679 -13.401 1.00 61.03 197 SER A C 1
ATOM 1609 O O . SER A 1 197 ? -26.212 18.514 -13.954 1.00 61.03 197 SER A O 1
ATOM 1611 N N . LEU A 1 198 ? -25.668 16.364 -13.559 1.00 54.16 198 LEU A N 1
ATOM 1612 C CA . LEU A 1 198 ? -26.704 15.777 -14.418 1.00 54.16 198 LEU A CA 1
ATOM 1613 C C . LEU A 1 198 ? -28.111 15.859 -13.807 1.00 54.16 198 LEU A C 1
ATOM 1615 O O . LEU A 1 198 ? -29.098 15.746 -14.529 1.00 54.16 198 LEU A O 1
ATOM 1619 N N . LEU A 1 199 ? -28.206 16.063 -12.490 1.00 49.56 199 LEU A N 1
ATOM 1620 C CA . LEU A 1 199 ? -29.457 16.201 -11.748 1.00 49.56 199 LEU A CA 1
ATOM 1621 C C . LEU A 1 199 ? -29.374 17.371 -10.746 1.00 49.56 199 LEU A C 1
ATOM 1623 O O . LEU A 1 199 ? -28.275 17.700 -10.275 1.00 49.56 199 LEU A O 1
ATOM 1627 N N . PRO A 1 200 ? -30.517 17.987 -10.383 1.00 47.22 200 PRO A N 1
ATOM 1628 C CA . PRO A 1 200 ? -30.642 18.777 -9.162 1.00 47.22 200 PRO A CA 1
ATOM 1629 C C . PRO A 1 200 ? -30.544 17.859 -7.937 1.00 47.22 200 PRO A C 1
ATOM 1631 O O . PRO A 1 200 ? -31.072 16.748 -7.965 1.00 47.22 200 PRO A O 1
ATOM 1634 N N . ASN A 1 201 ? -29.941 18.336 -6.844 1.00 47.69 201 ASN A N 1
ATOM 1635 C CA . ASN A 1 201 ? -29.853 17.578 -5.592 1.00 47.69 201 ASN A CA 1
ATOM 1636 C C . ASN A 1 201 ? -31.252 17.136 -5.124 1.00 47.69 201 ASN A C 1
ATOM 1638 O O . ASN A 1 201 ? -32.059 17.966 -4.691 1.00 47.69 201 ASN A O 1
ATOM 1642 N N . SER A 1 202 ? -31.525 15.829 -5.152 1.00 45.91 202 SER A N 1
ATOM 1643 C CA . SER A 1 202 ? -32.677 15.254 -4.460 1.00 45.91 202 SER A CA 1
ATOM 1644 C C . SER A 1 202 ? -32.475 15.464 -2.962 1.00 45.91 202 SER A C 1
ATOM 1646 O O . SER A 1 202 ? -31.605 14.830 -2.363 1.00 45.91 202 SER A O 1
ATOM 1648 N N . ARG A 1 203 ? -33.230 16.403 -2.380 1.00 46.84 203 ARG A N 1
ATOM 1649 C CA . ARG A 1 203 ? -33.113 16.771 -0.964 1.00 46.84 203 ARG A CA 1
ATOM 1650 C C . ARG A 1 203 ? -33.279 15.554 -0.056 1.00 46.84 203 ARG A C 1
ATOM 1652 O O . ARG A 1 203 ? -33.997 14.611 -0.381 1.00 46.84 203 ARG A O 1
ATOM 1659 N N . GLU A 1 204 ? -32.607 15.625 1.084 1.00 50.00 204 GLU A N 1
ATOM 1660 C CA . GLU A 1 204 ? -32.600 14.610 2.131 1.00 50.00 204 GLU A CA 1
ATOM 1661 C C . GLU A 1 204 ? -34.026 14.190 2.511 1.00 50.00 204 GLU A C 1
ATOM 1663 O O . GLU A 1 204 ? -34.836 15.009 2.944 1.00 50.00 204 GLU A O 1
ATOM 1668 N N . ASN A 1 205 ? -34.315 12.896 2.377 1.00 45.16 205 ASN A N 1
ATOM 1669 C CA . ASN A 1 205 ? -35.462 12.271 3.023 1.00 45.16 205 ASN A CA 1
ATOM 1670 C C . ASN A 1 205 ? -34.965 11.603 4.315 1.00 45.16 205 ASN A C 1
ATOM 1672 O O . ASN A 1 205 ? -34.119 10.704 4.234 1.00 45.16 205 ASN A O 1
ATOM 1676 N N . PRO A 1 206 ? -35.484 11.978 5.497 1.00 43.81 206 PRO A N 1
ATOM 1677 C CA . PRO A 1 206 ? -35.278 11.201 6.713 1.00 43.81 206 PRO A CA 1
ATOM 1678 C C . PRO A 1 206 ? -35.708 9.745 6.480 1.00 43.81 206 PRO A C 1
ATOM 1680 O O . PRO A 1 206 ? -36.824 9.491 6.031 1.00 43.81 206 PRO A O 1
ATOM 1683 N N . GLY A 1 207 ? -34.809 8.791 6.741 1.00 53.84 207 GLY A N 1
ATOM 1684 C CA . GLY A 1 207 ? -35.033 7.365 6.462 1.00 53.84 207 GLY A CA 1
ATOM 1685 C C . GLY A 1 207 ? -34.395 6.823 5.174 1.00 53.84 207 GLY A C 1
ATOM 1686 O O . GLY A 1 207 ? -34.603 5.655 4.851 1.00 53.84 207 GLY A O 1
ATOM 1687 N N . VAL A 1 208 ? -33.590 7.607 4.443 1.00 57.19 208 VAL A N 1
ATOM 1688 C CA . VAL A 1 208 ? -32.691 7.046 3.413 1.00 57.19 208 VAL A CA 1
ATOM 1689 C C . VAL A 1 208 ? -31.681 6.090 4.078 1.00 57.19 208 VAL A C 1
ATOM 1691 O O . VAL A 1 208 ? -31.005 6.505 5.020 1.00 57.19 208 VAL A O 1
ATOM 1694 N N . PRO A 1 209 ? -31.538 4.832 3.610 1.00 67.81 209 PRO A N 1
ATOM 1695 C CA . PRO A 1 209 ? -30.604 3.878 4.203 1.00 67.81 209 PRO A CA 1
ATOM 1696 C C . PRO A 1 209 ? -29.142 4.294 3.996 1.00 67.81 209 PRO A C 1
ATOM 1698 O O . PRO A 1 209 ? -28.799 5.025 3.061 1.00 67.81 209 PRO A O 1
ATOM 1701 N N . LEU A 1 210 ? -28.269 3.789 4.865 1.00 69.19 210 LEU A N 1
ATOM 1702 C CA . LEU A 1 210 ? -26.828 4.013 4.801 1.00 69.19 210 LEU A CA 1
ATOM 1703 C C . LEU A 1 210 ? -26.224 3.273 3.593 1.00 69.19 210 LEU A C 1
ATOM 1705 O O . LEU A 1 210 ? -26.409 2.069 3.424 1.00 69.19 210 LEU A O 1
ATOM 1709 N N . ARG A 1 211 ? -25.524 4.015 2.734 1.00 74.19 211 ARG A N 1
ATOM 1710 C CA . ARG A 1 211 ? -24.915 3.569 1.476 1.00 74.19 211 ARG A CA 1
ATOM 1711 C C . ARG A 1 211 ? -23.474 4.064 1.443 1.00 74.19 211 ARG A C 1
ATOM 1713 O O . ARG A 1 211 ? -23.222 5.220 1.104 1.00 74.19 211 ARG A O 1
ATOM 1720 N N . ILE A 1 212 ? -22.553 3.185 1.830 1.00 78.00 212 ILE A N 1
ATOM 1721 C CA . ILE A 1 212 ? -21.118 3.472 1.940 1.00 78.00 212 ILE A CA 1
ATOM 1722 C C . ILE A 1 212 ? -20.386 2.957 0.698 1.00 78.00 212 ILE A C 1
ATOM 1724 O O . ILE A 1 212 ? -20.665 1.853 0.234 1.00 78.00 212 ILE A O 1
ATOM 1728 N N . ALA A 1 213 ? -19.426 3.730 0.184 1.00 82.00 213 ALA A N 1
ATOM 1729 C CA . ALA A 1 213 ? -18.522 3.297 -0.883 1.00 82.00 213 ALA A CA 1
ATOM 1730 C C . ALA A 1 213 ? -17.052 3.338 -0.435 1.00 82.00 213 ALA A C 1
ATOM 1732 O O . ALA A 1 213 ? -16.650 4.242 0.301 1.00 82.00 213 ALA A O 1
ATOM 1733 N N . TYR A 1 214 ? -16.241 2.389 -0.918 1.00 83.19 214 TYR A N 1
ATOM 1734 C CA . TYR A 1 214 ? -14.779 2.495 -0.871 1.00 83.19 214 TYR A CA 1
ATOM 1735 C C . TYR A 1 214 ? -14.272 3.203 -2.127 1.00 83.19 214 TYR A C 1
ATOM 1737 O O . TYR A 1 214 ? -14.731 2.907 -3.230 1.00 83.19 214 TYR A O 1
ATOM 1745 N N . SER A 1 215 ? -13.297 4.095 -1.983 1.00 82.19 215 SER A N 1
ATOM 1746 C CA . SER A 1 215 ? -12.565 4.625 -3.131 1.00 82.19 215 SER A CA 1
ATOM 1747 C C . SER A 1 215 ? -11.433 3.689 -3.537 1.00 82.19 215 SER A C 1
ATOM 1749 O O . SER A 1 215 ? -10.598 3.302 -2.723 1.00 82.19 215 SER A O 1
ATOM 1751 N N . TYR A 1 216 ? -11.332 3.427 -4.840 1.00 79.12 216 TYR A N 1
ATOM 1752 C CA . TYR A 1 216 ? -10.188 2.751 -5.458 1.00 79.12 216 TYR A CA 1
ATOM 1753 C C . TYR A 1 216 ? -8.853 3.514 -5.275 1.00 79.12 216 TYR A C 1
ATOM 1755 O O . TYR A 1 216 ? -7.781 2.956 -5.487 1.00 79.12 216 TYR A O 1
ATOM 1763 N N . LEU A 1 217 ? -8.895 4.782 -4.844 1.00 81.25 217 LEU A N 1
ATOM 1764 C CA . LEU A 1 217 ? -7.714 5.578 -4.488 1.00 81.25 217 LEU A CA 1
ATOM 1765 C C . LEU A 1 217 ? -7.248 5.370 -3.035 1.00 81.25 217 LEU A C 1
ATOM 1767 O O . LEU A 1 217 ? -6.155 5.810 -2.693 1.00 81.25 217 LEU A O 1
ATOM 1771 N N . ALA A 1 218 ? -8.056 4.725 -2.185 1.00 75.25 218 ALA A N 1
ATOM 1772 C CA . ALA A 1 218 ? -7.848 4.628 -0.736 1.00 75.25 218 ALA A CA 1
ATOM 1773 C C . ALA A 1 218 ? -7.148 3.333 -0.268 1.00 75.25 218 ALA A C 1
ATOM 1775 O O . ALA A 1 218 ? -7.141 3.049 0.930 1.00 75.25 218 ALA A O 1
ATOM 1776 N N . VAL A 1 219 ? -6.617 2.532 -1.201 1.00 64.56 219 VAL A N 1
ATOM 1777 C CA . VAL A 1 219 ? -6.191 1.134 -0.968 1.00 64.56 219 VAL A CA 1
ATOM 1778 C C . VAL A 1 219 ? -4.790 1.003 -0.351 1.00 64.56 219 VAL A C 1
ATOM 1780 O O . VAL A 1 219 ? -4.513 0.012 0.317 1.00 64.56 219 VAL A O 1
ATOM 1783 N N . TYR A 1 220 ? -3.902 1.977 -0.572 1.00 68.81 220 TYR A N 1
ATOM 1784 C CA . TYR A 1 220 ? -2.474 1.876 -0.240 1.00 68.81 220 TYR A CA 1
ATOM 1785 C C . TYR A 1 220 ? -1.911 3.203 0.292 1.00 68.81 220 TYR A C 1
ATOM 1787 O O . TYR A 1 220 ? -2.241 4.270 -0.233 1.00 68.81 220 TYR A O 1
ATOM 1795 N N . GLY A 1 221 ? -1.000 3.128 1.264 1.00 73.69 221 GLY A N 1
ATOM 1796 C CA . GLY A 1 221 ? -0.277 4.265 1.830 1.00 73.69 221 GLY A CA 1
ATOM 1797 C C . GLY A 1 221 ? -0.992 4.962 2.991 1.00 73.69 221 GLY A C 1
ATOM 1798 O O . GLY A 1 221 ? -2.051 4.544 3.451 1.00 73.69 221 GLY A O 1
ATOM 1799 N N . ASP A 1 222 ? -0.392 6.055 3.469 1.00 78.19 222 ASP A N 1
ATOM 1800 C CA . ASP A 1 222 ? -0.944 6.898 4.537 1.00 78.19 222 ASP A CA 1
ATOM 1801 C C . ASP A 1 222 ? -1.420 8.246 3.960 1.00 78.19 222 ASP A C 1
ATOM 1803 O O . ASP A 1 222 ? -0.649 9.209 3.929 1.00 78.19 222 ASP A O 1
ATOM 1807 N N . PRO A 1 223 ? -2.678 8.348 3.494 1.00 81.88 223 PRO A N 1
ATOM 1808 C CA . PRO A 1 223 ? -3.226 9.591 2.952 1.00 81.88 223 PRO A CA 1
ATOM 1809 C C . PRO A 1 223 ? -3.469 10.684 4.003 1.00 81.88 223 PRO A C 1
ATOM 1811 O O . PRO A 1 223 ? -3.867 11.791 3.644 1.00 81.88 223 PRO A O 1
ATOM 1814 N N . LEU A 1 224 ? -3.268 10.396 5.294 1.00 83.75 224 LEU A N 1
ATOM 1815 C CA . LEU A 1 224 ? -3.408 11.374 6.371 1.00 83.75 224 LEU A CA 1
ATOM 1816 C C . LEU A 1 224 ? -2.067 12.031 6.729 1.00 83.75 224 LEU A C 1
ATOM 1818 O O . LEU A 1 224 ? -2.074 13.155 7.227 1.00 83.75 224 LEU A O 1
ATOM 1822 N N . MET A 1 225 ? -0.932 11.403 6.414 1.00 85.38 225 MET A N 1
ATOM 1823 C CA . MET A 1 225 ? 0.377 12.076 6.343 1.00 85.38 225 MET A CA 1
ATOM 1824 C C . MET A 1 225 ? 0.678 12.643 4.955 1.00 85.38 225 MET A C 1
ATOM 1826 O O . MET A 1 225 ? 1.309 13.693 4.856 1.00 85.38 225 MET A O 1
ATOM 1830 N N . HIS A 1 226 ? 0.196 11.980 3.904 1.00 83.12 226 HIS A N 1
ATOM 1831 C CA . HIS A 1 226 ? 0.428 12.334 2.505 1.00 83.12 226 HIS A CA 1
ATOM 1832 C C . HIS A 1 226 ? -0.880 12.785 1.834 1.00 83.12 226 HIS A C 1
ATOM 1834 O O . HIS A 1 226 ? -1.489 12.005 1.094 1.00 83.12 226 HIS A O 1
ATOM 1840 N N . PRO A 1 227 ? -1.362 14.019 2.084 1.00 80.94 227 PRO A N 1
ATOM 1841 C CA . PRO A 1 227 ? -2.622 14.507 1.522 1.00 80.94 227 PRO A CA 1
ATOM 1842 C C . PRO A 1 227 ? -2.618 14.558 -0.018 1.00 80.94 227 PRO A C 1
ATOM 1844 O O . PRO A 1 227 ? -3.683 14.525 -0.628 1.00 80.94 227 PRO A O 1
ATOM 1847 N N . GLU A 1 228 ? -1.451 14.549 -0.671 1.00 80.69 228 GLU A N 1
ATOM 1848 C CA . GLU A 1 228 ? -1.298 14.383 -2.123 1.00 80.69 228 GLU A CA 1
ATOM 1849 C C . GLU A 1 228 ? -1.743 13.000 -2.649 1.00 80.69 228 GLU A C 1
ATOM 1851 O O . GLU A 1 228 ? -1.967 12.822 -3.854 1.00 80.69 228 GLU A O 1
ATOM 1856 N N . LEU A 1 229 ? -1.918 12.016 -1.758 1.00 83.19 229 LEU A N 1
ATOM 1857 C CA . LEU A 1 229 ? -2.565 10.744 -2.079 1.00 83.19 229 LEU A CA 1
ATOM 1858 C C . LEU A 1 229 ? -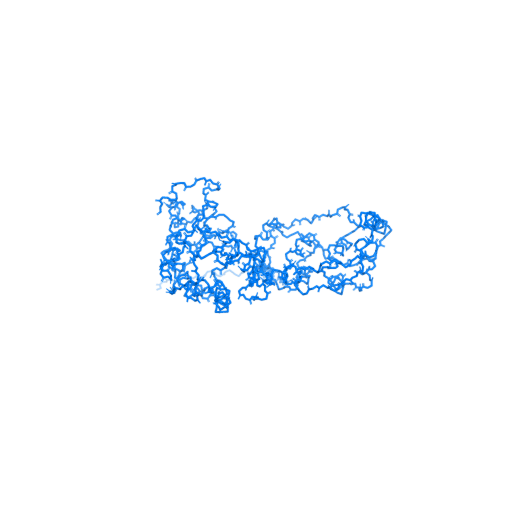4.090 10.877 -2.231 1.00 83.19 229 LEU A C 1
ATOM 1860 O O . LEU A 1 229 ? -4.678 9.997 -2.858 1.00 83.19 229 LEU A O 1
ATOM 1864 N N . ASP A 1 230 ? -4.698 11.962 -1.736 1.00 82.00 230 ASP A N 1
ATOM 1865 C CA . ASP A 1 230 ? -6.129 12.316 -1.774 1.00 82.00 230 ASP A CA 1
ATOM 1866 C C . ASP A 1 230 ? -7.082 11.149 -2.132 1.00 82.00 230 ASP A C 1
ATOM 1868 O O . ASP A 1 230 ? -7.427 10.955 -3.303 1.00 82.00 230 ASP A O 1
ATOM 1872 N N . PRO A 1 231 ? -7.490 10.328 -1.146 1.00 84.56 231 PRO A N 1
ATOM 1873 C CA . PRO A 1 231 ? -8.259 9.110 -1.391 1.00 84.56 231 PRO A CA 1
ATOM 1874 C C . PRO A 1 231 ? -9.691 9.404 -1.859 1.00 84.56 231 PRO A C 1
ATOM 1876 O O . PRO A 1 231 ? -10.337 8.541 -2.451 1.00 84.56 231 PRO A O 1
ATOM 1879 N N . TYR A 1 232 ? -10.192 10.614 -1.610 1.00 85.62 232 TYR A N 1
ATOM 1880 C CA . TYR A 1 232 ? -11.559 11.035 -1.902 1.00 85.62 232 TYR A CA 1
ATOM 1881 C C . TYR A 1 232 ? -11.554 12.467 -2.460 1.00 85.62 232 TYR A C 1
ATOM 1883 O O . TYR A 1 232 ? -11.979 13.399 -1.775 1.00 85.62 232 TYR A O 1
ATOM 1891 N N . PRO A 1 233 ? -11.071 12.665 -3.700 1.00 86.19 233 PRO A N 1
ATOM 1892 C CA . PRO A 1 233 ? -10.973 13.992 -4.277 1.00 86.19 233 PRO A CA 1
ATOM 1893 C C . PRO A 1 233 ? -12.360 14.571 -4.584 1.00 86.19 233 PRO A C 1
ATOM 1895 O O . PRO A 1 233 ? -13.314 13.826 -4.818 1.00 86.19 233 PRO A O 1
ATOM 1898 N N . ASP A 1 234 ? -12.490 15.902 -4.612 1.00 77.44 234 ASP A N 1
ATOM 1899 C CA . ASP A 1 234 ? -13.794 16.592 -4.631 1.00 77.44 234 ASP A CA 1
ATOM 1900 C C . ASP A 1 234 ? -14.697 16.151 -5.806 1.00 77.44 234 ASP A C 1
ATOM 1902 O O . ASP A 1 234 ? -15.910 16.007 -5.640 1.00 77.44 234 ASP A O 1
ATOM 1906 N N . GLY A 1 235 ? -14.122 15.860 -6.979 1.00 78.50 235 GLY A N 1
ATOM 1907 C CA . GLY A 1 235 ? -14.861 15.324 -8.126 1.00 78.50 235 GLY A CA 1
ATOM 1908 C C . GLY A 1 235 ? -15.371 13.883 -7.961 1.00 78.50 235 GLY A C 1
ATOM 1909 O O . GLY A 1 235 ? -16.390 13.544 -8.567 1.00 78.50 235 GLY A O 1
ATOM 1910 N N . LEU A 1 236 ? -14.735 13.055 -7.123 1.00 85.00 236 LEU A N 1
ATOM 1911 C CA . LEU A 1 236 ? -15.223 11.726 -6.737 1.00 85.00 236 LEU A CA 1
ATOM 1912 C C . LEU A 1 236 ? -16.278 11.843 -5.633 1.00 85.00 236 LEU A C 1
ATOM 1914 O O . LEU A 1 236 ? -17.326 11.214 -5.747 1.00 85.00 236 LEU A O 1
ATOM 1918 N N . LEU A 1 237 ? -16.056 12.692 -4.622 1.00 75.00 237 LEU A N 1
ATOM 1919 C CA . LEU A 1 237 ? -17.062 12.981 -3.590 1.00 75.00 237 LEU A CA 1
ATOM 1920 C C . LEU A 1 237 ? -18.375 13.477 -4.215 1.00 75.00 237 LEU A C 1
ATOM 1922 O O . LEU A 1 237 ? -19.444 12.983 -3.851 1.00 75.00 237 LEU A O 1
ATOM 1926 N N . LYS A 1 238 ? -18.309 14.361 -5.226 1.00 71.00 238 LYS A N 1
ATOM 1927 C CA . LYS A 1 238 ? -19.499 14.769 -5.988 1.00 71.00 238 LYS A CA 1
ATOM 1928 C C . LYS A 1 238 ? -20.163 13.582 -6.695 1.00 71.00 238 LYS A C 1
ATOM 1930 O O . LYS A 1 238 ? -21.363 13.408 -6.546 1.00 71.00 238 LYS A O 1
ATOM 1935 N N . ARG A 1 239 ? -19.412 12.739 -7.419 1.00 80.69 239 ARG A N 1
ATOM 1936 C CA . ARG A 1 239 ? -19.976 11.562 -8.123 1.00 80.69 239 ARG A CA 1
ATOM 1937 C C . ARG A 1 239 ? -20.652 10.578 -7.169 1.00 80.69 239 ARG A C 1
ATOM 1939 O O . ARG A 1 239 ? -21.709 10.057 -7.500 1.00 80.69 239 ARG A O 1
ATOM 1946 N N . CYS A 1 240 ? -20.069 10.355 -5.991 1.00 77.50 240 CYS A N 1
ATOM 1947 C CA . CYS A 1 240 ? -20.678 9.568 -4.922 1.00 77.50 240 CYS A CA 1
ATOM 1948 C C . CYS A 1 240 ? -22.020 10.182 -4.485 1.00 77.50 240 CYS A C 1
ATOM 1950 O O . CYS A 1 240 ? -23.037 9.488 -4.487 1.00 77.50 240 CYS A O 1
ATOM 1952 N N . SER A 1 241 ? -22.040 11.486 -4.190 1.00 69.12 241 SER A N 1
ATOM 1953 C CA . SER A 1 241 ? -23.256 12.219 -3.812 1.00 69.12 241 SER A CA 1
ATOM 1954 C C . SER A 1 241 ? -24.335 12.179 -4.909 1.00 69.12 241 SER A C 1
ATOM 1956 O O . SER A 1 241 ? -25.492 11.877 -4.620 1.00 69.12 241 SER A O 1
ATOM 1958 N N . ASP A 1 24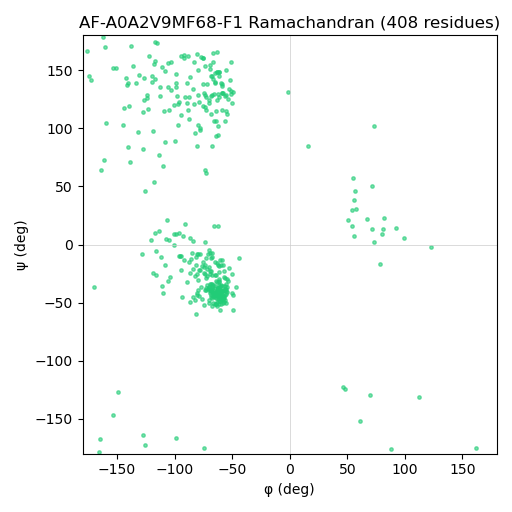2 ? -23.947 12.370 -6.176 1.00 66.88 242 ASP A N 1
ATOM 1959 C CA . ASP A 1 242 ? -24.833 12.365 -7.351 1.00 66.88 242 ASP A CA 1
ATOM 1960 C C . ASP A 1 242 ? -25.556 11.020 -7.564 1.00 66.88 242 ASP A C 1
ATOM 1962 O O . ASP A 1 242 ? -26.674 11.003 -8.079 1.00 66.88 242 ASP A O 1
ATOM 1966 N N . VAL A 1 243 ? -24.948 9.896 -7.156 1.00 75.56 243 VAL A N 1
ATOM 1967 C CA . VAL A 1 243 ? -25.578 8.556 -7.178 1.00 75.56 243 VAL A CA 1
ATOM 1968 C C . VAL A 1 243 ? -26.132 8.127 -5.810 1.00 75.56 243 VAL A C 1
ATOM 1970 O O . VAL A 1 243 ? -26.553 6.984 -5.626 1.00 75.56 243 VAL A O 1
ATOM 1973 N N . GLY A 1 244 ? -26.164 9.041 -4.837 1.00 63.31 244 GLY A N 1
ATOM 1974 C CA . GLY A 1 244 ? -26.783 8.846 -3.529 1.00 63.31 244 GLY A CA 1
ATOM 1975 C C . GLY A 1 244 ? -25.946 8.087 -2.493 1.00 63.31 244 GLY A C 1
ATOM 1976 O O . GLY A 1 244 ? -26.504 7.689 -1.467 1.00 63.31 244 GLY A O 1
ATOM 1977 N N . ILE A 1 245 ? -24.645 7.880 -2.709 1.00 75.12 245 ILE A N 1
ATOM 1978 C CA . ILE A 1 245 ? -23.728 7.434 -1.646 1.00 75.12 245 ILE A CA 1
ATOM 1979 C C . ILE A 1 245 ? -23.679 8.530 -0.574 1.00 75.12 245 ILE A C 1
ATOM 1981 O O . ILE A 1 245 ? -23.387 9.686 -0.873 1.00 75.12 245 ILE A O 1
ATOM 1985 N N . ASN A 1 246 ? -23.986 8.159 0.669 1.00 64.19 246 ASN A N 1
ATOM 1986 C CA . ASN A 1 246 ? -24.071 9.064 1.824 1.00 64.19 246 ASN A CA 1
ATOM 1987 C C . ASN A 1 246 ? -23.032 8.739 2.913 1.00 64.19 246 ASN A C 1
ATOM 1989 O O . ASN A 1 246 ? -23.072 9.318 3.994 1.00 64.19 246 ASN A O 1
ATOM 1993 N N . GLY A 1 247 ? -22.080 7.851 2.621 1.00 70.06 247 GLY A N 1
ATOM 1994 C CA . GLY A 1 247 ? -20.901 7.631 3.448 1.00 70.06 247 GLY A CA 1
ATOM 1995 C C . GLY A 1 247 ? -19.700 7.161 2.632 1.00 70.06 247 GLY A C 1
ATOM 1996 O O . GLY A 1 247 ? -19.831 6.500 1.603 1.00 70.06 247 GLY A O 1
ATOM 1997 N N . VAL A 1 248 ? -18.507 7.481 3.117 1.00 80.00 248 VAL A N 1
ATOM 1998 C CA . VAL A 1 248 ? -17.238 6.937 2.624 1.00 80.00 248 VAL A CA 1
ATOM 1999 C C . VAL A 1 248 ? -16.424 6.453 3.816 1.00 80.00 248 VAL A C 1
ATOM 2001 O O . VAL A 1 248 ? -16.511 7.029 4.898 1.00 80.00 248 VAL A O 1
ATOM 2004 N N . TRP A 1 249 ? -15.652 5.385 3.632 1.00 80.19 249 TRP A N 1
ATOM 2005 C CA . TRP A 1 249 ? -14.815 4.801 4.685 1.00 80.19 249 TRP A CA 1
ATOM 2006 C C . TRP A 1 249 ? -13.341 4.837 4.286 1.00 80.19 249 TRP A C 1
ATOM 2008 O O . TRP A 1 249 ? -12.983 4.631 3.126 1.00 80.19 249 TRP A O 1
ATOM 2018 N N . LEU A 1 250 ? -12.480 5.140 5.251 1.00 82.50 250 LEU A N 1
ATOM 2019 C CA . LEU A 1 250 ? -11.038 5.226 5.071 1.00 82.50 250 LEU A CA 1
ATOM 2020 C C . LEU A 1 250 ? -10.378 4.275 6.068 1.00 82.50 250 LEU A C 1
ATOM 2022 O O . LEU A 1 250 ? -10.678 4.336 7.260 1.00 82.50 250 LEU A O 1
ATOM 2026 N N . HIS A 1 251 ? -9.484 3.412 5.588 1.00 80.38 251 HIS A N 1
ATOM 2027 C CA . HIS A 1 251 ? -8.648 2.616 6.478 1.00 80.38 251 HIS A CA 1
ATOM 2028 C C . HIS A 1 251 ? -7.672 3.541 7.214 1.00 80.38 251 HIS A C 1
ATOM 2030 O O . HIS A 1 251 ? -6.993 4.355 6.588 1.00 80.38 251 HIS A O 1
ATOM 2036 N N . VAL A 1 252 ? -7.620 3.429 8.542 1.00 75.88 252 VAL A N 1
ATOM 2037 C CA . VAL A 1 252 ? -6.758 4.243 9.404 1.00 75.88 252 VAL A CA 1
ATOM 2038 C C . VAL A 1 252 ? -6.182 3.396 10.531 1.00 75.88 252 VAL A C 1
ATOM 2040 O O . VAL A 1 252 ? -6.885 2.616 11.172 1.00 75.88 252 VAL A O 1
ATOM 2043 N N . VAL A 1 253 ? -4.898 3.586 10.813 1.00 77.38 253 VAL A N 1
ATOM 2044 C CA . VAL A 1 253 ? -4.194 2.880 11.884 1.00 77.38 253 VAL A CA 1
ATOM 2045 C C . VAL A 1 253 ? -4.372 3.658 13.195 1.00 77.38 253 VAL A C 1
ATOM 2047 O O . VAL A 1 253 ? -3.804 4.733 13.383 1.00 77.38 253 VAL A O 1
ATOM 2050 N N . LEU A 1 254 ? -5.172 3.132 14.133 1.00 74.81 254 LEU A N 1
ATOM 2051 C CA . LEU A 1 254 ? -5.564 3.865 15.354 1.00 74.81 254 LEU A CA 1
ATOM 2052 C C . LEU A 1 254 ? -4.366 4.318 16.214 1.00 74.81 254 LEU A C 1
ATOM 2054 O O . LEU A 1 254 ? -4.389 5.423 16.754 1.00 74.81 254 LEU A O 1
ATOM 2058 N N . ARG A 1 255 ? -3.303 3.503 16.284 1.00 74.56 255 ARG A N 1
ATOM 2059 C CA . ARG A 1 255 ? -2.042 3.811 16.993 1.00 74.56 255 ARG A CA 1
ATOM 2060 C C . ARG A 1 255 ? -1.216 4.948 16.366 1.00 74.56 255 ARG A C 1
ATOM 2062 O O . ARG A 1 255 ? -0.261 5.418 16.972 1.00 74.56 255 ARG A O 1
ATOM 2069 N N . GLU A 1 256 ? -1.567 5.387 15.162 1.00 80.88 256 GLU A N 1
ATOM 2070 C CA . GLU A 1 256 ? -0.969 6.546 14.489 1.00 80.88 256 GLU A CA 1
ATOM 2071 C C . GLU A 1 256 ? -1.907 7.758 14.500 1.00 80.88 256 GLU A C 1
ATOM 2073 O O . GLU A 1 256 ? -1.457 8.903 14.550 1.00 80.88 256 GLU A O 1
ATOM 2078 N N . LEU A 1 257 ? -3.219 7.509 14.479 1.00 79.50 257 LEU A N 1
ATOM 2079 C CA . LEU A 1 257 ? -4.249 8.543 14.452 1.00 79.50 257 LEU A CA 1
ATOM 2080 C C . LEU A 1 257 ? -4.537 9.154 15.834 1.00 79.50 257 LEU A C 1
ATOM 2082 O O . LEU A 1 257 ? -4.980 10.296 15.903 1.00 79.50 257 LEU A O 1
ATOM 2086 N N . ALA A 1 258 ? -4.280 8.435 16.931 1.00 77.38 258 ALA A N 1
ATOM 2087 C CA . ALA A 1 258 ? -4.479 8.917 18.299 1.00 77.38 258 ALA A CA 1
ATOM 2088 C C . ALA 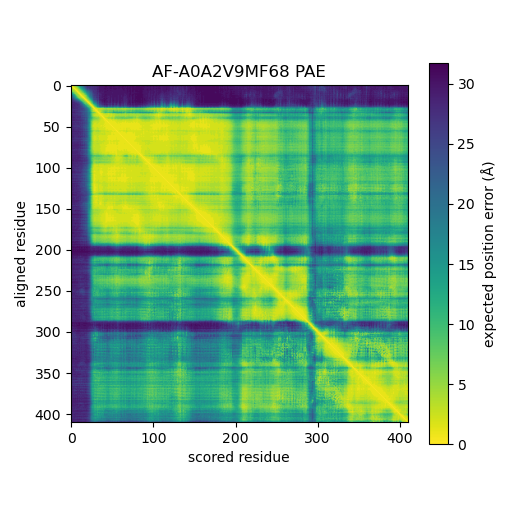A 1 258 ? -3.201 8.762 19.153 1.00 77.38 258 ALA A C 1
ATOM 2090 O O . ALA A 1 258 ? -2.502 7.756 19.023 1.00 77.38 258 ALA A O 1
ATOM 2091 N N . PRO A 1 259 ? -2.897 9.707 20.068 1.00 79.44 259 PRO A N 1
ATOM 2092 C CA . PRO A 1 259 ? -1.824 9.550 21.039 1.00 79.44 259 PRO A CA 1
ATOM 2093 C C . PRO A 1 259 ? -2.179 8.458 22.051 1.00 79.44 259 PRO A C 1
ATOM 2095 O O . PRO A 1 259 ? -3.229 8.519 22.696 1.00 79.44 259 PRO A O 1
ATOM 2098 N N . GLY A 1 260 ? -1.284 7.488 22.248 1.00 69.69 260 GLY A N 1
ATOM 2099 C CA . GLY A 1 260 ? -1.498 6.385 23.196 1.00 69.69 260 GLY A CA 1
ATOM 2100 C C . GLY A 1 260 ? -1.435 6.788 24.671 1.00 69.69 260 GLY A C 1
ATOM 2101 O O . GLY A 1 260 ? -1.798 6.006 25.553 1.00 69.69 260 GLY A O 1
ATOM 2102 N N . GLY A 1 261 ? -1.028 8.027 24.953 1.00 76.00 261 GLY A N 1
ATOM 2103 C CA . GLY A 1 261 ? -0.995 8.612 26.289 1.00 76.00 261 GLY A CA 1
ATOM 2104 C C . GLY A 1 261 ? 0.083 7.981 27.171 1.00 76.00 261 GLY A C 1
ATOM 2105 O O . GLY A 1 261 ? 1.242 7.923 26.789 1.00 76.00 261 GLY A O 1
ATOM 2106 N N . LYS A 1 262 ? -0.292 7.554 28.381 1.00 72.38 262 LYS A N 1
ATOM 2107 C CA . LYS A 1 262 ? 0.610 6.909 29.350 1.00 72.38 262 LYS A CA 1
ATOM 2108 C C . LYS A 1 262 ? 1.044 5.471 29.012 1.00 72.38 262 LYS A C 1
ATOM 2110 O O . LYS A 1 262 ? 2.089 5.079 29.515 1.00 72.38 262 LYS A O 1
ATOM 2115 N N . THR A 1 263 ? 0.264 4.681 28.262 1.00 66.44 263 THR A N 1
ATOM 2116 C CA . THR A 1 263 ? 0.621 3.272 27.984 1.00 66.44 263 THR A CA 1
ATOM 2117 C C . THR A 1 263 ? 1.624 3.169 26.863 1.00 66.44 263 THR A C 1
ATOM 2119 O O . THR A 1 263 ? 2.699 2.621 27.059 1.00 66.44 263 THR A O 1
ATOM 2122 N N . PHE A 1 264 ? 1.200 3.675 25.710 1.00 74.75 264 PHE A N 1
ATOM 2123 C CA . PHE A 1 264 ? 1.903 3.667 24.457 1.00 74.75 264 PHE A CA 1
ATOM 2124 C C . PHE A 1 264 ? 2.298 5.130 24.189 1.00 74.75 264 PHE A C 1
ATOM 2126 O O . PHE A 1 264 ? 1.688 5.784 23.335 1.00 74.75 264 PHE A O 1
ATOM 2133 N N . PRO A 1 265 ? 3.213 5.738 24.974 1.00 73.94 265 PRO A N 1
ATOM 2134 C CA . PRO A 1 265 ? 3.712 7.082 24.686 1.00 73.94 265 PRO A CA 1
ATOM 2135 C C . PRO A 1 265 ? 4.390 7.166 23.306 1.00 73.94 265 PRO A C 1
ATOM 2137 O O . PRO A 1 265 ? 4.527 8.259 22.765 1.00 73.94 265 PRO A O 1
ATOM 2140 N N . GLU A 1 266 ? 4.770 6.024 22.726 1.00 70.81 266 GLU A N 1
ATOM 2141 C CA . GLU A 1 266 ? 5.234 5.852 21.350 1.00 70.81 266 GLU A CA 1
ATOM 2142 C C . GLU A 1 266 ? 4.119 5.911 20.284 1.00 70.81 266 GLU A C 1
ATOM 2144 O O . GLU A 1 266 ? 4.416 6.076 19.102 1.00 70.81 266 GLU A O 1
ATOM 2149 N N . PHE A 1 267 ? 2.837 5.805 20.658 1.00 79.00 267 PHE A N 1
ATOM 2150 C CA . PHE A 1 267 ? 1.711 5.911 19.719 1.00 79.00 267 PHE A CA 1
ATOM 2151 C C . PHE A 1 267 ? 1.267 7.361 19.514 1.00 79.00 267 PHE A C 1
ATOM 2153 O O . PHE A 1 267 ? 1.193 8.160 20.450 1.00 79.00 267 PHE A O 1
ATOM 2160 N N . GLY A 1 268 ? 0.870 7.668 18.279 1.00 76.75 268 GLY A N 1
ATOM 2161 C CA . GLY A 1 268 ? 0.385 8.977 17.855 1.00 76.75 268 GLY A CA 1
ATOM 2162 C C . GLY A 1 268 ? 1.477 9.997 17.536 1.00 76.75 268 GLY A C 1
ATOM 2163 O O . GLY A 1 268 ? 1.194 11.199 17.547 1.00 76.75 268 GLY A O 1
ATOM 2164 N N . VAL A 1 269 ? 2.694 9.549 17.209 1.00 79.88 269 VAL A N 1
ATOM 2165 C CA . VAL A 1 269 ? 3.662 10.366 16.453 1.00 79.88 269 VAL A CA 1
ATOM 2166 C C . VAL A 1 269 ? 2.961 10.910 15.199 1.00 79.88 269 VAL A C 1
ATOM 2168 O O . VAL A 1 269 ? 2.253 10.176 14.511 1.00 79.88 269 VAL A O 1
ATOM 2171 N N . ASP A 1 270 ? 3.065 12.220 14.970 1.00 83.44 270 ASP A N 1
ATOM 2172 C CA . ASP A 1 270 ? 2.370 12.978 13.913 1.00 83.44 270 ASP A CA 1
ATOM 2173 C C . ASP A 1 270 ? 0.833 12.838 13.859 1.00 83.44 270 ASP A C 1
ATOM 2175 O O . ASP A 1 270 ? 0.189 13.272 12.898 1.00 83.44 270 ASP A O 1
ATOM 2179 N N . SER A 1 271 ? 0.202 12.324 14.922 1.00 82.69 271 SER A N 1
ATOM 2180 C CA . SER A 1 271 ? -1.264 12.218 15.020 1.00 82.69 271 SER A CA 1
ATOM 2181 C C . SER A 1 271 ? -1.959 13.558 14.789 1.00 82.69 271 SER A C 1
ATOM 2183 O O . SER A 1 271 ? -2.993 13.600 14.135 1.00 82.69 271 SER A O 1
ATOM 2185 N N . GLN A 1 272 ? -1.384 14.678 15.240 1.00 82.31 272 GLN A N 1
ATOM 2186 C CA . GLN A 1 272 ? -1.963 16.007 15.007 1.00 82.31 272 GLN A CA 1
ATOM 2187 C C . GLN A 1 272 ? -2.055 16.362 13.514 1.00 82.31 272 GLN A C 1
ATOM 2189 O O . GLN A 1 272 ? -3.060 16.940 13.100 1.00 82.31 272 GLN A O 1
ATOM 2194 N N . THR A 1 273 ? -1.058 15.972 12.712 1.00 83.94 273 THR A N 1
ATOM 2195 C CA . THR A 1 273 ? -1.050 16.132 11.250 1.00 83.94 273 THR A CA 1
ATOM 2196 C C . THR A 1 273 ? -2.126 15.252 10.625 1.00 83.94 273 THR A C 1
ATOM 2198 O O . THR A 1 273 ? -2.993 15.752 9.907 1.00 83.94 273 THR A O 1
ATOM 2201 N N . ARG A 1 274 ? -2.164 13.964 10.997 1.00 85.38 274 ARG A N 1
ATOM 2202 C CA . ARG A 1 274 ? -3.184 13.019 10.516 1.00 85.38 274 ARG A CA 1
ATOM 2203 C C . ARG A 1 274 ? -4.606 13.463 10.854 1.00 85.38 274 ARG A C 1
ATOM 2205 O O . ARG A 1 274 ? -5.491 13.393 10.011 1.00 85.38 274 ARG A O 1
ATOM 2212 N N . LEU A 1 275 ? -4.822 13.989 12.058 1.00 82.00 275 LEU A N 1
ATOM 2213 C CA . LEU A 1 275 ? -6.099 14.522 12.539 1.00 82.00 275 LEU A CA 1
ATOM 2214 C C . LEU A 1 275 ? -6.444 15.907 11.962 1.00 82.00 275 LEU A C 1
ATOM 2216 O O . LEU A 1 275 ? -7.599 16.324 12.035 1.00 82.00 275 LEU A O 1
ATOM 2220 N N . ALA A 1 276 ? -5.479 16.651 11.415 1.00 81.38 276 ALA A N 1
ATOM 2221 C CA . ALA A 1 276 ? -5.729 17.867 10.636 1.00 81.38 276 ALA A CA 1
ATOM 2222 C C . ALA A 1 276 ? -6.123 17.532 9.190 1.00 81.38 276 ALA A C 1
ATOM 2224 O O . ALA A 1 276 ? -7.091 18.084 8.676 1.00 81.38 276 ALA A O 1
ATOM 2225 N N . ASN A 1 277 ? -5.453 16.561 8.568 1.00 82.88 277 ASN A N 1
ATOM 2226 C CA . ASN A 1 277 ? -5.798 16.094 7.226 1.00 82.88 277 ASN A CA 1
ATOM 2227 C C . ASN A 1 277 ? -7.099 15.276 7.215 1.00 82.88 277 ASN A C 1
ATOM 2229 O O . ASN A 1 277 ? -7.903 15.432 6.300 1.00 82.88 277 ASN A O 1
ATOM 2233 N N . LEU A 1 278 ? -7.379 14.493 8.266 1.00 82.06 278 LEU A N 1
ATOM 2234 C CA . LEU A 1 278 ? -8.674 13.829 8.444 1.00 82.06 278 LEU A CA 1
ATOM 2235 C C . LEU A 1 278 ? -9.787 14.846 8.715 1.00 82.06 278 LEU A C 1
ATOM 2237 O O . LEU A 1 278 ? -10.878 14.670 8.188 1.00 82.06 278 LEU A O 1
ATOM 2241 N N . ARG A 1 279 ? -9.507 15.944 9.438 1.00 80.12 279 ARG A N 1
ATOM 2242 C CA . ARG A 1 279 ? -10.402 17.113 9.477 1.00 80.12 279 ARG A CA 1
ATOM 2243 C C . ARG A 1 279 ? -10.644 17.680 8.097 1.00 80.12 279 ARG A C 1
ATOM 2245 O O . ARG A 1 279 ? -11.794 17.823 7.750 1.00 80.12 279 ARG A O 1
ATOM 2252 N N . SER A 1 280 ? -9.614 17.952 7.300 1.00 81.25 280 SER A N 1
ATOM 2253 C CA . SER A 1 280 ? -9.804 18.555 5.977 1.00 81.25 280 SER A CA 1
ATOM 2254 C C . SER A 1 280 ? -10.575 17.636 5.019 1.00 81.25 280 SER A C 1
ATOM 2256 O O . SER A 1 280 ? -11.498 18.085 4.343 1.00 81.25 280 SER A O 1
ATOM 2258 N N . LEU A 1 281 ? -10.264 16.334 4.993 1.00 79.75 281 LEU A N 1
ATOM 2259 C CA . LEU A 1 281 ? -11.047 15.331 4.263 1.00 79.75 281 LEU A CA 1
ATOM 2260 C C . LEU A 1 281 ? -12.495 15.302 4.752 1.00 79.75 281 LEU A C 1
ATOM 2262 O O . LEU A 1 281 ? -13.417 15.334 3.936 1.00 79.75 281 LEU A O 1
ATOM 2266 N N . VAL A 1 282 ? -12.693 15.263 6.071 1.00 75.44 282 VAL A N 1
ATOM 2267 C CA . VAL A 1 282 ? -14.033 15.291 6.630 1.00 75.44 282 VAL A CA 1
ATOM 2268 C C . VAL A 1 282 ? -14.707 16.608 6.287 1.00 75.44 282 VAL A C 1
ATOM 2270 O O . VAL A 1 282 ? -15.702 16.505 5.623 1.00 75.44 282 VAL A O 1
ATOM 2273 N N . GLU A 1 283 ? -14.179 17.804 6.538 1.00 77.38 283 GLU A N 1
ATOM 2274 C CA . GLU A 1 283 ? -14.686 19.121 6.096 1.00 77.38 283 GLU A CA 1
ATOM 2275 C C . GLU A 1 283 ? -15.075 19.172 4.607 1.00 77.38 283 GLU A C 1
ATOM 2277 O O . GLU A 1 283 ? -16.082 19.787 4.259 1.00 77.38 283 GLU A O 1
ATOM 2282 N N . ARG A 1 284 ? -14.347 18.490 3.713 1.00 77.62 284 ARG A N 1
ATOM 2283 C CA . ARG A 1 284 ? -14.706 18.365 2.285 1.00 77.62 284 ARG A CA 1
ATOM 2284 C C . ARG A 1 284 ? -15.948 17.493 2.069 1.00 77.62 284 ARG A C 1
ATOM 2286 O O . ARG A 1 284 ? -16.804 17.863 1.268 1.00 77.62 284 ARG A O 1
ATOM 2293 N N . ALA A 1 285 ? -16.079 16.402 2.822 1.00 65.88 285 ALA A N 1
ATOM 2294 C CA . ALA A 1 285 ? -17.297 15.594 2.937 1.00 65.88 285 ALA A CA 1
ATOM 2295 C C . ALA A 1 285 ? -18.341 16.169 3.932 1.00 65.88 285 ALA A C 1
ATOM 2297 O O . ALA A 1 285 ? -19.478 15.731 3.938 1.00 65.88 285 ALA A O 1
ATOM 2298 N N . ALA A 1 286 ? -17.985 17.172 4.736 1.00 61.66 286 ALA A N 1
ATOM 2299 C CA . ALA A 1 286 ? -18.719 17.758 5.865 1.00 61.66 286 ALA A CA 1
ATOM 2300 C C . ALA A 1 286 ? -19.152 19.208 5.581 1.00 61.66 286 ALA A C 1
ATOM 2302 O O . ALA A 1 286 ? -19.826 19.852 6.380 1.00 61.66 286 ALA A O 1
ATOM 2303 N N . ARG A 1 287 ? -19.017 19.577 4.303 1.00 60.69 287 ARG A N 1
ATOM 2304 C CA . ARG A 1 287 ? -20.125 20.118 3.502 1.00 60.69 287 ARG A CA 1
ATOM 2305 C C . ARG A 1 287 ? -21.444 19.304 3.715 1.00 60.69 287 ARG A C 1
ATOM 2307 O O . ARG A 1 287 ? -22.500 19.815 3.356 1.00 60.69 287 ARG A O 1
ATOM 2314 N N . TYR A 1 288 ? -21.369 18.118 4.364 1.00 50.78 288 TYR A N 1
ATOM 2315 C CA . TYR A 1 288 ? -22.399 17.225 4.939 1.00 50.78 288 TYR A CA 1
ATOM 2316 C C . TYR A 1 288 ? -21.952 16.555 6.377 1.00 50.78 288 TYR A C 1
ATOM 2318 O O . TYR A 1 288 ? -21.384 15.469 6.319 1.00 50.78 288 TYR A O 1
ATOM 2326 N N . PRO A 1 289 ? -22.086 17.155 7.639 1.00 35.06 289 PRO A N 1
ATOM 2327 C CA . PRO A 1 289 ? -21.298 16.974 8.983 1.00 35.06 289 PRO A CA 1
ATOM 2328 C C . PRO A 1 289 ? -21.802 16.045 10.212 1.00 35.06 289 PRO A C 1
ATOM 2330 O O . PRO A 1 289 ? -22.698 15.259 9.940 1.00 35.06 289 PRO A O 1
ATOM 2333 N N . GLU A 1 290 ? -21.386 15.937 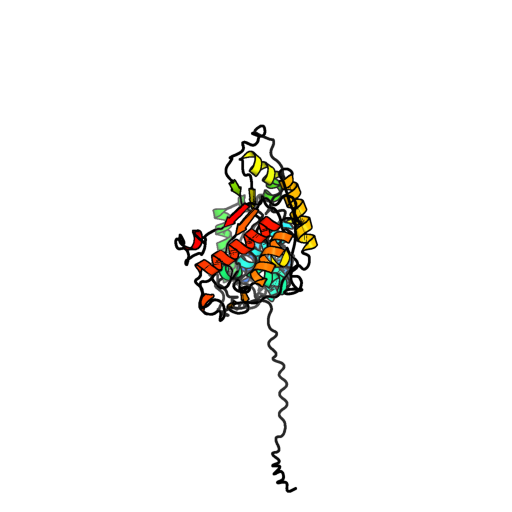11.552 1.00 32.69 290 GLU A N 1
ATOM 2334 C CA . GLU A 1 290 ? -20.605 16.691 12.665 1.00 32.69 290 GLU A CA 1
ATOM 2335 C C . GLU A 1 290 ? -19.851 15.890 13.896 1.00 32.69 290 GLU A C 1
ATOM 2337 O O . GLU A 1 290 ? -19.283 14.841 13.601 1.00 32.69 290 GLU A O 1
ATOM 2342 N N . SER A 1 291 ? -19.695 16.349 15.206 1.00 31.38 291 SER A N 1
ATOM 2343 C CA . SER A 1 291 ? -18.565 16.121 16.268 1.00 31.38 291 SER A CA 1
ATOM 2344 C C . SER A 1 291 ? -18.864 15.587 17.771 1.00 31.38 291 SER A C 1
ATOM 2346 O O . SER A 1 291 ? -19.973 15.075 17.901 1.00 31.38 291 SER A O 1
ATOM 2348 N N . PHE A 1 292 ? -18.123 15.566 18.968 1.00 28.66 292 PHE A N 1
ATOM 2349 C CA . PHE A 1 292 ? -16.761 15.836 19.674 1.00 28.66 292 PHE A CA 1
ATOM 2350 C C . PHE A 1 292 ? -16.647 15.352 21.242 1.00 28.66 292 PHE A C 1
ATOM 2352 O O . PHE A 1 292 ? -17.655 15.610 21.890 1.00 28.66 292 PHE A O 1
ATOM 2359 N N . PHE A 1 293 ? -15.689 14.762 22.097 1.00 34.06 293 PHE A N 1
ATOM 2360 C CA . PHE A 1 293 ? -14.200 14.411 22.430 1.00 34.06 293 PHE A CA 1
ATOM 2361 C C . PHE A 1 293 ? -13.990 13.293 23.596 1.00 34.06 293 PHE A C 1
ATOM 2363 O O . PHE A 1 293 ? -15.027 12.899 24.107 1.00 34.06 293 PHE A O 1
ATOM 2370 N N . LYS A 1 294 ? -12.877 12.702 24.219 1.00 39.72 294 LYS A N 1
ATOM 2371 C CA . LYS A 1 294 ? -11.339 12.523 24.215 1.00 39.72 294 LYS A CA 1
ATOM 2372 C C . LYS A 1 294 ? -10.748 11.295 25.120 1.00 39.72 294 LYS A C 1
ATOM 2374 O O . LYS A 1 294 ? -11.554 10.479 25.548 1.00 39.72 294 LYS A O 1
ATOM 2379 N N . ALA A 1 295 ? -9.405 11.137 25.439 1.00 42.81 295 ALA A N 1
ATOM 2380 C CA . ALA A 1 295 ? -8.550 9.883 25.724 1.00 42.81 295 ALA A CA 1
ATOM 2381 C C . ALA A 1 295 ? -7.817 9.540 27.120 1.00 42.81 295 ALA A C 1
ATOM 2383 O O . ALA A 1 295 ? -7.496 10.509 27.808 1.00 42.81 295 ALA A O 1
ATOM 2384 N N . ARG A 1 296 ? -7.445 8.241 27.494 1.00 30.36 296 ARG A N 1
ATOM 2385 C CA . ARG A 1 296 ? -6.398 7.701 28.515 1.00 30.36 296 ARG A CA 1
ATOM 2386 C C . ARG A 1 296 ? -6.151 6.097 28.643 1.00 30.36 296 ARG A C 1
ATOM 2388 O O . ARG A 1 296 ? -6.926 5.405 27.994 1.00 30.36 296 ARG A O 1
ATOM 2395 N N . PRO A 1 297 ? -5.062 5.521 29.318 1.00 45.66 297 PRO A N 1
ATOM 2396 C CA . PRO A 1 297 ? -4.435 4.150 28.999 1.00 45.66 297 PRO A CA 1
ATOM 2397 C C . PRO A 1 297 ? -3.243 3.369 29.827 1.00 45.66 297 PRO A C 1
ATOM 2399 O O . PRO A 1 297 ? -2.230 3.999 30.145 1.00 45.66 297 PRO A O 1
ATOM 2402 N N . GLU A 1 298 ? -3.153 1.998 29.998 1.00 35.12 298 GLU A N 1
ATOM 2403 C CA . GLU A 1 298 ? -1.961 1.184 30.575 1.00 35.12 298 GLU A CA 1
ATOM 2404 C C . GLU A 1 298 ? -1.792 -0.409 30.331 1.00 35.12 298 GLU A C 1
ATOM 2406 O O . GLU A 1 298 ? -2.113 -1.200 31.216 1.00 35.12 298 GLU A O 1
ATOM 2411 N N . LEU A 1 299 ? -1.422 -0.958 29.132 1.00 44.41 299 LEU A N 1
ATOM 2412 C CA . LEU A 1 299 ? -2.077 -2.175 28.531 1.00 44.41 299 LEU A CA 1
ATOM 2413 C C . LEU A 1 299 ? -1.421 -3.099 27.421 1.00 44.41 299 LEU A C 1
ATOM 2415 O O . LEU A 1 299 ? -1.560 -2.820 26.236 1.00 44.41 299 LEU A O 1
ATOM 2419 N N . ALA A 1 300 ? -0.908 -4.313 27.707 1.00 39.16 300 ALA A N 1
ATOM 2420 C CA . ALA A 1 300 ? -0.448 -5.303 26.673 1.00 39.16 300 ALA A CA 1
ATOM 2421 C C . ALA A 1 300 ? -1.259 -6.638 26.612 1.00 39.16 300 ALA A C 1
ATOM 2423 O O . ALA A 1 300 ? -2.134 -6.855 27.455 1.00 39.16 300 ALA A O 1
ATOM 2424 N N . GLY A 1 301 ? -1.009 -7.542 25.634 1.00 54.03 301 GLY A N 1
ATOM 2425 C CA . GLY A 1 301 ? -1.830 -8.761 25.414 1.00 54.03 301 GLY A CA 1
ATOM 2426 C C . GLY A 1 301 ? -1.196 -10.055 24.841 1.00 54.03 301 GLY A C 1
ATOM 2427 O O . GLY A 1 301 ? -0.335 -10.640 25.489 1.00 54.03 301 GLY A O 1
ATOM 2428 N N . VAL A 1 302 ? -1.759 -10.623 23.757 1.00 49.12 302 VAL A N 1
ATOM 2429 C CA . VAL A 1 302 ? -1.456 -11.990 23.231 1.00 49.12 302 VAL A CA 1
ATOM 2430 C C . VAL A 1 302 ? -0.482 -11.931 22.067 1.00 49.12 302 VAL A C 1
ATOM 2432 O O . VAL A 1 302 ? -0.703 -11.145 21.162 1.00 49.12 302 VAL A O 1
ATOM 2435 N N . HIS A 1 303 ? 0.529 -12.798 22.042 1.00 49.62 303 HIS A N 1
ATOM 2436 C CA . HIS A 1 303 ? 1.578 -12.757 21.023 1.00 49.62 303 HIS A CA 1
ATOM 2437 C C . HIS A 1 303 ? 1.379 -13.749 19.867 1.00 49.62 303 HIS A C 1
ATOM 2439 O O . HIS A 1 303 ? 0.884 -14.861 20.070 1.00 49.62 303 HIS A O 1
ATOM 2445 N N . GLU A 1 304 ? 1.821 -13.344 18.677 1.00 46.72 304 GLU A N 1
ATOM 2446 C CA . GLU A 1 304 ? 1.935 -14.161 17.464 1.00 46.72 304 GLU A CA 1
ATOM 2447 C C . GLU A 1 304 ? 3.184 -13.704 16.702 1.00 46.72 304 GLU A C 1
ATOM 2449 O O . GLU A 1 304 ? 3.288 -12.533 16.342 1.00 46.72 304 GLU A O 1
ATOM 2454 N N . ASP A 1 305 ? 4.155 -14.603 16.533 1.00 64.06 305 ASP A N 1
ATOM 2455 C CA . ASP A 1 305 ? 5.531 -14.286 16.129 1.00 64.06 305 ASP A CA 1
ATOM 2456 C C . ASP A 1 305 ? 6.114 -13.092 16.920 1.00 64.06 305 ASP A C 1
ATOM 2458 O O . ASP A 1 305 ? 6.155 -13.131 18.152 1.00 64.06 305 ASP A O 1
ATOM 2462 N N . GLU A 1 306 ? 6.556 -12.031 16.240 1.00 44.78 306 GLU A N 1
ATOM 2463 C CA . GLU A 1 306 ? 7.064 -10.790 16.850 1.00 44.78 306 GLU A CA 1
ATOM 2464 C C . GLU A 1 306 ? 5.949 -9.828 17.324 1.00 44.78 306 GLU A C 1
ATOM 2466 O O . GLU A 1 306 ? 6.220 -8.828 17.992 1.00 44.78 306 GLU A O 1
ATOM 2471 N N . TYR A 1 307 ? 4.684 -10.109 16.995 1.00 43.47 307 TYR A N 1
ATOM 2472 C CA . TYR A 1 307 ? 3.547 -9.211 17.209 1.00 43.47 307 TYR A CA 1
ATOM 2473 C C . TYR A 1 307 ? 2.807 -9.477 18.524 1.00 43.47 307 TYR A C 1
ATOM 2475 O O . TYR A 1 307 ? 2.906 -10.549 19.122 1.00 43.47 307 TYR A O 1
ATOM 2483 N N . ALA A 1 308 ? 2.016 -8.491 18.965 1.00 44.72 308 ALA A N 1
ATOM 2484 C CA . ALA A 1 308 ? 1.166 -8.593 20.148 1.00 44.72 308 ALA A CA 1
ATOM 2485 C C . ALA A 1 308 ? -0.214 -7.941 19.938 1.00 44.72 308 ALA A C 1
ATOM 2487 O O . ALA A 1 308 ? -0.327 -6.729 19.752 1.00 44.72 308 ALA A O 1
ATOM 2488 N N . ALA A 1 309 ? -1.271 -8.743 20.047 1.00 50.12 309 ALA A N 1
ATOM 2489 C CA . ALA A 1 309 ? -2.649 -8.302 20.218 1.00 50.12 309 ALA A CA 1
ATOM 2490 C C . ALA A 1 309 ? -2.803 -7.510 21.520 1.00 50.12 309 ALA A C 1
ATOM 2492 O O . ALA A 1 309 ? -2.218 -7.867 22.547 1.00 50.12 309 ALA A O 1
ATOM 2493 N N . LEU A 1 310 ? -3.709 -6.535 21.546 1.00 50.91 310 LEU A N 1
ATOM 2494 C CA . LEU A 1 310 ? -4.107 -5.887 22.795 1.00 50.91 310 LEU A CA 1
ATOM 2495 C C . LEU A 1 310 ? -5.116 -6.774 23.548 1.00 50.91 310 LEU A C 1
ATOM 2497 O O . LEU A 1 310 ? -6.107 -7.242 22.983 1.00 50.91 310 LEU A O 1
ATOM 2501 N N . CYS A 1 311 ? -4.871 -7.050 24.836 1.00 65.06 311 CYS A N 1
ATOM 2502 C CA . CYS A 1 311 ? -5.738 -7.939 25.617 1.00 65.06 311 CYS A CA 1
ATOM 2503 C C . CYS A 1 311 ? -6.960 -7.194 26.146 1.00 65.06 311 CYS A C 1
ATOM 2505 O O . CYS A 1 311 ? -6.937 -6.620 27.227 1.00 65.06 311 CYS A O 1
ATOM 2507 N N . THR A 1 312 ? -8.069 -7.290 25.427 1.00 65.00 312 THR A N 1
ATOM 2508 C CA . THR A 1 312 ? -9.318 -6.558 25.694 1.00 65.00 312 THR A CA 1
ATOM 2509 C C . THR A 1 312 ? -10.063 -7.002 26.958 1.00 65.00 312 THR A C 1
ATOM 2511 O O . THR A 1 312 ? -10.979 -6.320 27.398 1.00 65.00 312 THR A O 1
ATOM 2514 N N . SER A 1 313 ? -9.615 -8.080 27.614 1.00 66.56 313 SER A N 1
ATOM 2515 C CA . SER A 1 313 ? -10.028 -8.410 28.991 1.00 66.56 313 SER A CA 1
ATOM 2516 C C . SER A 1 313 ? -9.314 -7.577 30.069 1.00 66.56 313 SER A C 1
ATOM 2518 O O . SER A 1 313 ? -9.683 -7.660 31.237 1.00 66.56 313 SER A O 1
ATOM 2520 N N . GLN A 1 314 ? -8.305 -6.779 29.707 1.00 63.12 314 GLN A N 1
ATOM 2521 C CA . GLN A 1 314 ? -7.816 -5.700 30.561 1.00 63.12 314 GLN A CA 1
ATOM 2522 C C . GLN A 1 314 ? -8.846 -4.560 30.558 1.00 63.12 314 GLN A C 1
ATOM 2524 O O . GLN A 1 314 ? -9.219 -4.106 29.469 1.00 63.12 314 GLN A O 1
ATOM 2529 N N . PRO A 1 315 ? -9.320 -4.084 31.728 1.00 70.56 315 PRO A N 1
ATOM 2530 C CA . PRO A 1 315 ? -10.252 -2.961 31.806 1.00 70.56 315 PRO A CA 1
ATOM 2531 C C . PRO A 1 315 ? -9.783 -1.763 30.996 1.00 70.56 315 PRO A C 1
ATOM 2533 O O . PRO A 1 315 ? -10.555 -1.177 30.244 1.00 70.56 315 PRO A O 1
ATOM 2536 N N . GLU A 1 316 ? -8.496 -1.475 31.078 1.00 57.12 316 GLU A N 1
ATOM 2537 C CA . GLU A 1 316 ? -7.922 -0.277 30.524 1.00 57.12 316 GLU A CA 1
ATOM 2538 C C . GLU A 1 316 ? -7.735 -0.421 28.987 1.00 57.12 316 GLU A C 1
ATOM 2540 O O . GLU A 1 316 ? -7.788 0.596 28.317 1.00 57.12 316 GLU A O 1
ATOM 2545 N N . VAL A 1 317 ? -7.657 -1.627 28.360 1.00 54.72 317 VAL A N 1
ATOM 2546 C CA . VAL A 1 317 ? -7.590 -1.776 26.868 1.00 54.72 317 VAL A CA 1
ATOM 2547 C C . VAL A 1 317 ? -8.862 -1.181 26.311 1.00 54.72 317 VAL A C 1
ATOM 2549 O O . VAL A 1 317 ? -8.837 -0.380 25.378 1.00 54.72 317 VAL A O 1
ATOM 2552 N N . ARG A 1 318 ? -9.971 -1.546 26.950 1.00 71.12 318 ARG A N 1
ATOM 2553 C CA . ARG A 1 318 ? -11.281 -1.009 26.642 1.00 71.12 318 ARG A CA 1
ATOM 2554 C C . ARG A 1 318 ? -11.301 0.498 26.895 1.00 71.12 318 ARG A C 1
ATOM 2556 O O . ARG A 1 318 ? -11.849 1.193 26.051 1.00 71.12 318 ARG A O 1
ATOM 2563 N N . GLU A 1 319 ? -10.639 1.031 27.927 1.00 68.12 319 GLU A N 1
ATOM 2564 C CA . GLU A 1 319 ? -10.478 2.487 28.112 1.00 68.12 319 GLU A CA 1
ATOM 2565 C C . GLU A 1 319 ? -9.604 3.172 27.046 1.00 68.12 319 GLU A C 1
ATOM 2567 O O . GLU A 1 319 ? -10.036 4.191 26.521 1.00 68.12 319 GLU A O 1
ATOM 2572 N N . TRP A 1 320 ? -8.449 2.636 26.639 1.00 65.69 320 TRP A N 1
ATOM 2573 C CA . TRP A 1 320 ? -7.627 3.220 25.571 1.00 65.69 320 TRP A CA 1
ATOM 2574 C C . TRP A 1 320 ? -8.354 3.181 24.227 1.00 65.69 320 TRP A C 1
ATOM 2576 O O . TRP A 1 320 ? -8.346 4.183 23.517 1.00 65.69 320 TRP A O 1
ATOM 2586 N N . MET A 1 321 ? -9.037 2.080 23.892 1.00 59.81 321 MET A N 1
ATOM 2587 C CA . MET A 1 321 ? -9.861 1.986 22.681 1.00 59.81 321 MET A CA 1
ATOM 2588 C C . MET A 1 321 ? -11.034 2.972 22.743 1.00 59.81 321 MET A C 1
ATOM 2590 O O . MET A 1 321 ? -11.188 3.789 21.835 1.00 59.81 321 MET A O 1
ATOM 2594 N N . THR A 1 322 ? -11.796 2.959 23.847 1.00 67.19 322 THR A N 1
ATOM 2595 C CA . THR A 1 322 ? -12.882 3.914 24.142 1.00 67.19 322 THR A CA 1
ATOM 2596 C C . THR A 1 322 ? -12.389 5.340 23.925 1.00 67.19 322 THR A C 1
ATOM 2598 O O . THR A 1 322 ? -12.943 6.123 23.164 1.00 67.19 322 THR A O 1
ATOM 2601 N N . ALA A 1 323 ? -11.319 5.703 24.609 1.00 63.66 323 ALA A N 1
ATOM 2602 C CA . ALA A 1 323 ? -10.961 7.086 24.799 1.00 63.66 323 ALA A CA 1
ATOM 2603 C C . ALA A 1 323 ? -10.103 7.602 23.613 1.00 63.66 323 ALA A C 1
ATOM 2605 O O . ALA A 1 323 ? -10.163 8.786 23.279 1.00 63.66 323 ALA A O 1
ATOM 2606 N N . SER A 1 324 ? -9.397 6.724 22.887 1.00 55.69 324 SER A N 1
ATOM 2607 C CA . SER A 1 324 ? -8.802 7.048 21.579 1.00 55.69 324 SER A CA 1
ATOM 2608 C C . SER A 1 324 ? -9.871 7.270 20.514 1.00 55.69 324 SER A C 1
ATOM 2610 O O . SER A 1 324 ? -9.795 8.261 19.796 1.00 55.69 324 SER A O 1
ATOM 2612 N N . LEU A 1 325 ? -1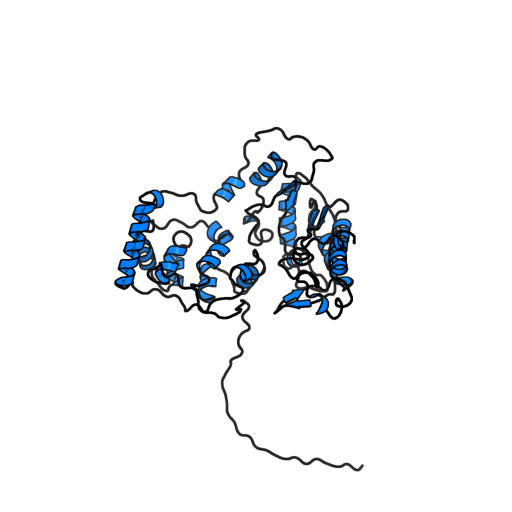0.916 6.437 20.444 1.00 65.50 325 LEU A N 1
ATOM 2613 C CA . LEU A 1 325 ? -12.033 6.675 19.521 1.00 65.50 325 LEU A CA 1
ATOM 2614 C C . LEU A 1 325 ? -12.817 7.936 19.894 1.00 65.50 325 LEU A C 1
ATOM 2616 O O . LEU A 1 325 ? -13.062 8.776 19.029 1.00 65.50 325 LEU A O 1
ATOM 2620 N N . ALA A 1 326 ? -13.072 8.159 21.185 1.00 66.50 326 ALA A N 1
ATOM 2621 C CA . ALA A 1 326 ? -13.609 9.425 21.677 1.00 66.50 326 ALA A CA 1
ATOM 2622 C C . ALA A 1 326 ? -12.718 10.618 21.287 1.00 66.50 326 ALA A C 1
ATOM 2624 O O . ALA A 1 326 ? -13.224 11.720 21.110 1.00 66.50 326 ALA A O 1
ATOM 2625 N N . HIS A 1 327 ? -11.403 10.432 21.109 1.00 61.44 327 HIS A N 1
ATOM 2626 C CA . HIS A 1 327 ? -10.472 11.456 20.622 1.00 61.44 327 HIS A CA 1
ATOM 2627 C C . HIS A 1 327 ? -10.391 11.594 19.088 1.00 61.44 327 HIS A C 1
ATOM 2629 O O . HIS A 1 327 ? -10.014 12.662 18.598 1.00 61.44 327 HIS A O 1
ATOM 2635 N N . VAL A 1 328 ? -10.780 10.572 18.325 1.00 57.25 328 VAL A N 1
ATOM 2636 C CA . VAL A 1 328 ? -10.848 10.639 16.858 1.00 57.25 328 VAL A CA 1
ATOM 2637 C C . VAL A 1 328 ? -12.111 11.373 16.394 1.00 57.25 328 VAL A C 1
ATOM 2639 O O . VAL A 1 328 ? -11.994 12.274 15.569 1.00 57.25 328 VAL A O 1
ATOM 2642 N N . PHE A 1 329 ? -13.281 11.087 16.979 1.00 66.31 329 PHE A N 1
ATOM 2643 C CA . PHE A 1 329 ? -14.624 11.592 16.591 1.00 66.31 329 PHE A CA 1
ATOM 2644 C C . PHE A 1 329 ? -14.878 13.108 16.750 1.00 66.31 329 PHE A C 1
ATOM 2646 O O . PHE A 1 329 ? -16.008 13.575 16.862 1.00 66.31 329 PHE A O 1
ATOM 2653 N N . SER A 1 330 ? -13.807 13.877 16.899 1.00 62.41 330 SER A N 1
ATOM 2654 C CA . SER A 1 330 ? -13.816 15.020 17.807 1.00 62.41 330 SER A CA 1
ATOM 2655 C C . SER A 1 330 ? -12.611 15.933 17.699 1.00 62.41 330 SER A C 1
ATOM 2657 O O . SER A 1 330 ? -12.738 17.152 17.688 1.00 62.41 330 SER A O 1
ATOM 2659 N N . SER A 1 331 ? -11.448 15.340 17.454 1.00 61.09 331 SER A N 1
ATOM 2660 C CA . SER A 1 331 ? -10.483 15.996 16.587 1.00 61.09 331 SER A CA 1
ATOM 2661 C C . SER A 1 331 ? -11.099 16.272 15.214 1.00 61.09 331 SER A C 1
ATOM 2663 O O . SER A 1 331 ? -10.615 17.161 14.534 1.00 61.09 331 SER A O 1
ATOM 2665 N N . VAL A 1 332 ? -12.149 15.532 14.826 1.00 65.56 332 VAL A N 1
ATOM 2666 C CA . VAL A 1 332 ? -12.772 15.507 13.502 1.00 65.56 332 VAL A CA 1
ATOM 2667 C C . VAL A 1 332 ? -14.296 15.734 13.580 1.00 65.56 332 VAL A C 1
ATOM 2669 O O . VAL A 1 332 ? -15.076 14.780 13.531 1.00 65.56 332 VAL A O 1
ATOM 2672 N N . PRO A 1 333 ? -14.748 16.998 13.680 1.00 59.53 333 PRO A N 1
ATOM 2673 C CA . PRO A 1 333 ? -16.120 17.380 13.365 1.00 59.53 333 PRO A CA 1
ATOM 2674 C C . PRO A 1 333 ? -16.526 16.962 11.948 1.00 59.53 333 PRO A C 1
ATOM 2676 O O . PRO A 1 333 ? -15.979 17.455 10.969 1.00 59.53 333 PRO A O 1
ATOM 2679 N N . GLY A 1 334 ? -17.492 16.050 11.854 1.00 60.66 334 GLY A N 1
ATOM 2680 C CA . GLY A 1 334 ? -18.069 15.514 10.617 1.00 60.66 334 GLY A CA 1
ATOM 2681 C C . GLY A 1 334 ? -17.967 13.991 10.483 1.00 60.66 334 GLY A C 1
ATOM 2682 O O . GLY A 1 334 ? -18.447 13.434 9.499 1.00 60.66 334 GLY A O 1
ATOM 2683 N N . LEU A 1 335 ? -17.341 13.295 11.440 1.00 66.62 335 LEU A N 1
ATOM 2684 C CA . LEU A 1 335 ? -17.163 11.846 11.362 1.00 66.62 335 LEU A CA 1
ATOM 2685 C C . LEU A 1 335 ? -18.466 11.110 11.728 1.00 66.62 335 LEU A C 1
ATOM 2687 O O . LEU A 1 335 ? -18.799 10.938 12.899 1.00 66.62 335 LEU A O 1
ATOM 2691 N N . ALA A 1 336 ? -19.198 10.662 10.705 1.00 64.44 336 ALA A N 1
ATOM 2692 C CA . ALA A 1 336 ? -20.540 10.083 10.832 1.00 64.44 336 ALA A CA 1
ATOM 2693 C C . ALA A 1 336 ? -20.606 8.669 11.454 1.00 64.44 336 ALA A C 1
ATOM 2695 O O . ALA A 1 336 ? -21.700 8.192 11.778 1.00 64.44 336 ALA A O 1
ATOM 2696 N N . GLY A 1 337 ? -19.475 7.972 11.610 1.00 71.50 337 GLY A N 1
ATOM 2697 C CA . GLY A 1 337 ? -19.430 6.629 12.192 1.00 71.50 337 GLY A CA 1
ATOM 2698 C C . GLY A 1 337 ? -18.156 5.837 11.897 1.00 71.50 337 GLY A C 1
ATOM 2699 O O . GLY A 1 337 ? -17.214 6.355 11.298 1.00 71.50 337 GLY A O 1
ATOM 2700 N N . VAL A 1 338 ? -18.139 4.571 12.325 1.00 76.50 338 VAL A N 1
ATOM 2701 C CA . VAL A 1 338 ? -17.097 3.575 12.004 1.00 76.50 338 VAL A CA 1
ATOM 2702 C C . VAL A 1 338 ? -17.689 2.339 11.327 1.00 76.50 338 VAL A C 1
ATOM 2704 O O . VAL A 1 338 ? -18.872 2.035 11.492 1.00 76.50 338 VAL A O 1
ATOM 2707 N N . ILE A 1 339 ? -16.814 1.574 10.674 1.00 80.62 339 ILE A N 1
ATOM 2708 C CA . ILE A 1 339 ? -16.980 0.135 10.445 1.00 80.62 339 ILE A CA 1
ATOM 2709 C C . ILE A 1 339 ? -15.898 -0.572 11.269 1.00 80.62 339 ILE A C 1
ATOM 2711 O O . ILE A 1 339 ? -14.726 -0.207 11.164 1.00 80.62 339 ILE A O 1
ATOM 2715 N N . THR A 1 340 ? -16.267 -1.550 12.097 1.00 82.56 340 THR A N 1
ATOM 2716 C CA . THR A 1 340 ? -15.325 -2.335 12.910 1.00 82.56 340 THR A CA 1
ATOM 2717 C C . THR A 1 340 ? -15.152 -3.737 12.331 1.00 82.56 340 THR A C 1
ATOM 2719 O O . THR A 1 340 ? -16.120 -4.401 11.968 1.00 82.56 340 THR A O 1
ATOM 2722 N N . ILE A 1 341 ? -13.902 -4.197 12.257 1.00 82.12 341 ILE A N 1
ATOM 2723 C CA . ILE A 1 341 ? -13.525 -5.560 11.858 1.00 82.12 341 ILE A CA 1
ATOM 2724 C C . ILE A 1 341 ? -12.707 -6.126 13.022 1.00 82.12 341 ILE A C 1
ATOM 2726 O O . ILE A 1 341 ? -11.703 -5.535 13.421 1.00 82.12 341 ILE A O 1
ATOM 2730 N N . THR A 1 342 ? -13.216 -7.183 13.663 1.00 84.00 342 THR A N 1
ATOM 2731 C CA . THR A 1 342 ? -12.802 -7.584 15.032 1.00 84.00 342 THR A CA 1
ATOM 2732 C C . THR A 1 342 ? -12.391 -9.052 15.182 1.00 84.00 342 THR A C 1
ATOM 2734 O O . THR A 1 342 ? -11.803 -9.438 16.191 1.00 84.00 342 THR A O 1
ATOM 2737 N N . ALA A 1 343 ? -12.601 -9.846 14.142 1.00 82.00 343 ALA A N 1
ATOM 2738 C CA . ALA A 1 343 ? -11.728 -10.948 13.742 1.00 82.00 343 ALA A CA 1
ATOM 2739 C C . ALA A 1 343 ? -11.369 -10.703 12.264 1.00 82.00 343 ALA A C 1
ATOM 2741 O O . ALA A 1 343 ? -11.735 -9.642 11.761 1.00 82.00 343 ALA A O 1
ATOM 2742 N N . SER A 1 344 ? -10.700 -11.649 11.591 1.00 82.25 344 SER A N 1
ATOM 2743 C CA . SER A 1 344 ? -10.242 -11.605 10.181 1.00 82.25 344 SER A CA 1
ATOM 2744 C C . SER A 1 344 ? -8.707 -11.550 10.069 1.00 82.25 344 SER A C 1
ATOM 2746 O O . SER A 1 344 ? -8.057 -12.384 10.689 1.00 82.25 344 SER A O 1
ATOM 2748 N N . GLU A 1 345 ? -8.115 -10.651 9.275 1.00 71.25 345 GLU A N 1
ATOM 2749 C CA . GLU A 1 345 ? -6.707 -10.725 8.840 1.00 71.25 345 GLU A CA 1
ATOM 2750 C C . GLU A 1 345 ? -5.687 -10.079 9.801 1.00 71.25 345 GLU A C 1
ATOM 2752 O O . GLU A 1 345 ? -4.483 -10.285 9.656 1.00 71.25 345 GLU A O 1
ATOM 2757 N N . ASN A 1 346 ? -6.152 -9.257 10.747 1.00 70.31 346 ASN A N 1
ATOM 2758 C CA . ASN A 1 346 ? -5.316 -8.531 11.706 1.00 70.31 346 ASN A CA 1
ATOM 2759 C C . ASN A 1 346 ? -5.533 -9.056 13.131 1.00 70.31 346 ASN A C 1
ATOM 2761 O O . ASN A 1 346 ? -6.676 -9.150 13.594 1.00 70.31 346 ASN A O 1
ATOM 2765 N N . LEU A 1 347 ? -4.433 -9.246 13.871 1.00 72.75 347 LEU A N 1
ATOM 2766 C CA . LEU A 1 347 ? -4.425 -9.658 15.280 1.00 72.75 347 LEU A CA 1
ATOM 2767 C C . LEU A 1 347 ? -4.865 -8.504 16.213 1.00 72.75 347 LEU A C 1
ATOM 2769 O O . LEU A 1 347 ? -4.106 -7.983 17.030 1.00 72.75 347 LEU A O 1
ATOM 2773 N N . THR A 1 348 ? -6.112 -8.057 16.072 1.00 74.44 348 THR A N 1
ATOM 2774 C CA . THR A 1 348 ? -6.657 -6.876 16.769 1.00 74.44 348 THR A CA 1
ATOM 2775 C C . THR A 1 348 ? -6.899 -7.112 18.261 1.00 74.44 348 THR A C 1
ATOM 2777 O O . THR A 1 348 ? -6.847 -6.177 19.058 1.00 74.44 348 THR A O 1
ATOM 2780 N N . ASN A 1 349 ? -7.187 -8.356 18.650 1.00 85.44 349 ASN A N 1
ATOM 2781 C CA . ASN A 1 349 ? -7.490 -8.762 20.024 1.00 85.44 349 ASN A CA 1
ATOM 2782 C C . ASN A 1 349 ? -7.301 -10.278 20.212 1.00 85.44 349 ASN A C 1
ATOM 2784 O O . ASN A 1 349 ? -7.189 -11.023 19.241 1.00 85.44 349 ASN A O 1
ATOM 2788 N N . CYS A 1 350 ? -7.345 -10.760 21.454 1.00 88.06 350 CYS A N 1
ATOM 2789 C CA . CYS A 1 350 ? -7.102 -12.169 21.792 1.00 88.06 350 CYS A CA 1
ATOM 2790 C C . CYS A 1 350 ? -7.969 -13.196 21.034 1.00 88.06 350 CYS A C 1
ATOM 2792 O O . CYS A 1 350 ? -7.518 -14.322 20.849 1.00 88.06 350 CYS A O 1
ATOM 2794 N N . ALA A 1 351 ? -9.199 -12.854 20.634 1.00 90.06 351 ALA A N 1
ATOM 2795 C CA . ALA A 1 351 ? -10.103 -13.760 19.920 1.00 90.06 351 ALA A CA 1
ATOM 2796 C C . ALA A 1 351 ? -10.003 -13.660 18.387 1.00 90.06 351 ALA A C 1
ATOM 2798 O O . ALA A 1 351 ? -10.483 -14.561 17.706 1.00 90.06 351 ALA A O 1
ATOM 2799 N N . SER A 1 352 ? -9.352 -12.622 17.846 1.00 85.69 352 SER A N 1
ATOM 2800 C CA . SER A 1 352 ? -9.353 -12.303 16.406 1.00 85.69 352 SER A CA 1
ATOM 2801 C C . SER A 1 352 ? -8.877 -13.439 15.488 1.00 85.69 352 SER A C 1
ATOM 2803 O O . SER A 1 352 ? -9.496 -13.666 14.454 1.00 85.69 352 SER A O 1
ATOM 2805 N N . HIS A 1 353 ? -7.851 -14.199 15.888 1.00 88.81 353 HIS A N 1
ATOM 2806 C CA . HIS A 1 353 ? -7.375 -15.400 15.180 1.00 88.81 353 HIS A CA 1
ATOM 2807 C C . HIS A 1 353 ? -7.753 -16.715 15.906 1.00 88.81 353 HIS A C 1
ATOM 2809 O O . HIS A 1 353 ? -7.104 -17.743 15.745 1.00 88.81 353 HIS A O 1
ATOM 2815 N N . GLY A 1 354 ? -8.767 -16.703 16.782 1.00 86.94 354 GLY A N 1
ATOM 2816 C CA . GLY A 1 354 ? -9.229 -17.892 17.519 1.00 86.94 354 GLY A CA 1
ATOM 2817 C C . GLY A 1 354 ? -8.312 -18.384 18.656 1.00 86.94 354 GLY A C 1
ATOM 2818 O O . GLY A 1 354 ? -8.632 -19.364 19.328 1.00 86.94 354 GLY A O 1
ATOM 2819 N N . ARG A 1 355 ? -7.198 -17.695 18.936 1.00 88.00 355 ARG A N 1
ATOM 2820 C CA . ARG A 1 355 ? -6.152 -18.124 19.890 1.00 88.00 355 ARG A CA 1
ATOM 2821 C C . ARG A 1 355 ? -6.331 -17.636 21.336 1.00 88.00 355 ARG A C 1
ATOM 2823 O O . ARG A 1 355 ? -5.404 -17.698 22.142 1.00 88.00 355 ARG A O 1
ATOM 2830 N N . TRP A 1 356 ? -7.526 -17.192 21.735 1.00 90.56 356 TRP A N 1
ATOM 2831 C CA . TRP A 1 356 ? -7.742 -16.549 23.047 1.00 90.56 356 TRP A CA 1
ATOM 2832 C C . TRP A 1 356 ? -7.450 -17.446 24.262 1.00 90.56 356 TRP A C 1
ATOM 2834 O O . TRP A 1 356 ? -7.263 -16.941 25.373 1.00 90.56 356 TRP A O 1
ATOM 2844 N N . ARG A 1 357 ? -7.390 -18.768 24.055 1.00 90.38 357 ARG A N 1
ATOM 2845 C CA . ARG A 1 357 ? -7.024 -19.775 25.063 1.00 90.38 357 ARG A CA 1
ATOM 2846 C C . ARG A 1 357 ? -5.538 -19.763 25.434 1.00 90.38 357 ARG A C 1
ATOM 2848 O O . ARG A 1 357 ? -5.209 -20.175 26.545 1.00 90.38 357 ARG A O 1
ATOM 2855 N N . ASP A 1 358 ? -4.684 -19.214 24.574 1.00 88.00 358 ASP A N 1
ATOM 2856 C CA . ASP A 1 358 ? -3.256 -19.016 24.848 1.00 88.00 358 ASP A CA 1
ATOM 2857 C C . ASP A 1 358 ? -3.053 -17.849 25.836 1.00 88.00 358 ASP A C 1
ATOM 2859 O O . ASP A 1 358 ? -2.090 -17.810 26.603 1.00 88.00 358 ASP A O 1
ATOM 2863 N N . CYS A 1 359 ? -4.010 -16.913 25.900 1.00 84.50 359 CYS A N 1
ATOM 2864 C CA . CYS A 1 359 ? -3.982 -15.814 26.856 1.00 84.50 359 CYS A CA 1
ATOM 2865 C C . CYS A 1 359 ? -4.230 -16.313 28.292 1.00 84.50 359 CYS A C 1
ATOM 2867 O O . CYS A 1 359 ? -5.333 -16.789 28.589 1.00 84.50 359 CYS A O 1
ATOM 2869 N N . PRO A 1 360 ? -3.318 -16.091 29.260 1.00 79.69 360 PRO A N 1
ATOM 2870 C CA . PRO A 1 360 ? -3.554 -16.484 30.649 1.00 79.69 360 PRO A CA 1
ATOM 2871 C C . PRO A 1 360 ? -4.770 -15.780 31.276 1.00 79.69 360 PRO A C 1
ATOM 2873 O O . PRO A 1 360 ? -5.361 -16.333 32.205 1.00 79.69 360 PRO A O 1
ATOM 2876 N N . ARG A 1 361 ? -5.160 -14.606 30.748 1.00 85.44 361 ARG A N 1
ATOM 2877 C CA . ARG A 1 361 ? -6.340 -13.827 31.163 1.00 85.44 361 ARG A CA 1
ATOM 2878 C C . ARG A 1 361 ? -7.614 -14.273 30.432 1.00 85.44 361 ARG A C 1
ATOM 2880 O O . ARG A 1 361 ? -8.616 -14.556 31.080 1.00 85.44 361 ARG A O 1
ATOM 2887 N N . CYS A 1 362 ? -7.579 -14.387 29.100 1.00 89.44 362 CYS A N 1
ATOM 2888 C CA . CYS A 1 362 ? -8.784 -14.652 28.300 1.00 89.44 362 CYS A CA 1
ATOM 2889 C C . CYS A 1 362 ? -9.211 -16.129 28.256 1.00 89.44 362 CYS A C 1
ATOM 2891 O O . CYS A 1 362 ? -10.370 -16.397 27.961 1.00 89.44 362 CYS A O 1
ATOM 2893 N N . LYS A 1 363 ? -8.346 -17.095 28.600 1.00 91.38 363 LYS A N 1
ATOM 2894 C CA . LYS A 1 363 ? -8.620 -18.544 28.456 1.00 91.38 363 LYS A CA 1
ATOM 2895 C C . LYS A 1 363 ? -9.840 -19.116 29.189 1.00 91.38 363 LYS A C 1
ATOM 2897 O O . LYS A 1 363 ? -10.210 -20.261 28.932 1.00 91.38 363 LYS A O 1
ATOM 2902 N N . LYS A 1 364 ? -10.434 -18.358 30.117 1.00 92.44 364 LYS A N 1
ATOM 2903 C CA . LYS A 1 364 ? -11.679 -18.712 30.824 1.00 92.44 364 LYS A CA 1
ATOM 2904 C C . LYS A 1 364 ? -12.946 -18.093 30.212 1.00 92.44 364 LYS A C 1
ATOM 2906 O O . LYS A 1 364 ? -14.032 -18.477 30.626 1.00 92.44 364 LYS A O 1
ATOM 2911 N N . ARG A 1 365 ? -12.810 -17.157 29.267 1.00 92.19 365 ARG A N 1
ATOM 2912 C CA . ARG A 1 365 ? -13.916 -16.522 28.533 1.00 92.19 365 ARG A CA 1
ATOM 2913 C C . ARG A 1 365 ? -14.217 -17.287 27.244 1.00 92.19 365 ARG A C 1
ATOM 2915 O O . ARG A 1 365 ? -13.385 -18.058 26.754 1.00 92.19 365 ARG A O 1
ATOM 2922 N N . SER A 1 366 ? -15.385 -17.039 26.672 1.00 90.94 366 SER A N 1
ATOM 2923 C CA . SER A 1 366 ? -15.668 -17.293 25.259 1.00 90.94 366 SER A CA 1
ATOM 2924 C C . SER A 1 366 ? -15.019 -16.236 24.358 1.00 90.94 366 SER A C 1
ATOM 2926 O O . SER A 1 366 ? -14.677 -15.138 24.796 1.00 90.94 366 SER A O 1
ATOM 2928 N N . ASP A 1 367 ? -14.870 -16.567 23.081 1.00 89.06 367 ASP A N 1
ATOM 2929 C CA . ASP A 1 367 ? -14.577 -15.619 22.007 1.00 89.06 367 ASP A CA 1
ATOM 2930 C C . ASP A 1 367 ? -15.694 -14.582 21.832 1.00 89.06 367 ASP A C 1
ATOM 2932 O O . ASP A 1 367 ? -15.401 -13.396 21.694 1.00 89.06 367 ASP A O 1
ATOM 2936 N N . ALA A 1 368 ? -16.958 -15.008 21.926 1.00 89.75 368 ALA A N 1
ATOM 2937 C CA . ALA A 1 368 ? -18.121 -14.127 21.832 1.00 89.75 368 ALA A CA 1
ATOM 2938 C C . ALA A 1 368 ? -18.073 -12.978 22.861 1.00 89.75 368 ALA A C 1
ATOM 2940 O O . ALA A 1 368 ? -18.194 -11.816 22.485 1.00 89.75 368 ALA A O 1
ATOM 2941 N N . GLU A 1 369 ? -17.793 -13.270 24.137 1.00 89.94 369 GLU A N 1
ATOM 2942 C CA . GLU A 1 369 ? -17.620 -12.245 25.180 1.00 89.94 369 GLU A CA 1
ATOM 2943 C C . GLU A 1 369 ? -16.455 -11.282 24.905 1.00 89.94 369 GLU A C 1
ATOM 2945 O O . GLU A 1 369 ? -16.529 -10.112 25.268 1.00 89.94 369 GLU A O 1
ATOM 2950 N N . ILE A 1 370 ? -15.360 -11.759 24.302 1.00 90.12 370 ILE A N 1
ATOM 2951 C CA . ILE A 1 370 ? -14.171 -10.941 24.005 1.00 90.12 370 ILE A CA 1
ATOM 2952 C C . ILE A 1 370 ? -14.453 -9.993 22.833 1.00 90.12 370 ILE A C 1
ATOM 2954 O O . ILE A 1 370 ? -14.030 -8.837 22.860 1.00 90.12 370 ILE A O 1
ATOM 2958 N N . ILE A 1 371 ? -15.181 -10.470 21.822 1.00 90.56 371 ILE A N 1
ATOM 2959 C CA . ILE A 1 371 ? -15.588 -9.695 20.645 1.00 90.56 371 ILE A CA 1
ATOM 2960 C C . ILE A 1 371 ? -16.689 -8.684 21.010 1.00 90.56 371 ILE A C 1
ATOM 2962 O O . ILE A 1 371 ? -16.636 -7.534 20.566 1.00 90.56 371 ILE A O 1
ATOM 2966 N N . ALA A 1 372 ? -17.642 -9.065 21.866 1.00 89.38 372 ALA A N 1
ATOM 2967 C CA . ALA A 1 372 ? -18.659 -8.160 22.399 1.00 89.38 372 ALA A CA 1
ATOM 2968 C C . ALA A 1 372 ? -18.025 -7.040 23.245 1.00 89.38 372 ALA A C 1
ATOM 2970 O O . ALA A 1 372 ? -18.248 -5.866 22.960 1.00 89.38 372 ALA A O 1
ATOM 2971 N N . ASP A 1 373 ? -17.137 -7.377 24.192 1.00 87.56 373 ASP A N 1
ATOM 2972 C CA . ASP A 1 373 ? -16.340 -6.414 24.976 1.00 87.56 373 ASP A CA 1
ATOM 2973 C C . ASP A 1 373 ? -15.636 -5.368 24.098 1.00 87.56 373 ASP A C 1
ATOM 2975 O O . ASP A 1 373 ? -15.594 -4.183 24.432 1.00 87.56 373 ASP A O 1
ATOM 2979 N N . VAL A 1 374 ? -15.048 -5.823 22.988 1.00 88.19 374 VAL A N 1
ATOM 2980 C CA . VAL A 1 374 ? -14.314 -4.993 22.028 1.00 88.19 374 VAL A CA 1
ATOM 2981 C C . VAL A 1 374 ? -15.240 -4.003 21.340 1.00 88.19 374 VAL A C 1
ATOM 2983 O O . VAL A 1 374 ? -14.963 -2.803 21.339 1.00 88.19 374 VAL A O 1
ATOM 2986 N N . ASN A 1 375 ? -16.354 -4.479 20.790 1.00 89.44 375 ASN A N 1
ATOM 2987 C CA . ASN A 1 375 ? -17.298 -3.619 20.087 1.00 89.44 375 ASN A CA 1
ATOM 2988 C C . ASN A 1 375 ? -18.045 -2.682 21.048 1.00 89.44 375 ASN A C 1
ATOM 2990 O O . ASN A 1 375 ? -18.198 -1.504 20.734 1.00 89.44 375 ASN A O 1
ATOM 2994 N N . ALA A 1 376 ? -18.392 -3.140 22.254 1.00 88.00 376 ALA A N 1
ATOM 2995 C CA . ALA A 1 376 ? -18.981 -2.313 23.306 1.00 88.00 376 ALA A CA 1
ATOM 2996 C C . ALA A 1 376 ? -18.025 -1.208 23.793 1.00 88.00 376 ALA A C 1
ATOM 2998 O O . ALA A 1 376 ? -18.453 -0.069 23.992 1.00 88.00 376 ALA A O 1
ATOM 2999 N N . ALA A 1 377 ? -16.727 -1.498 23.940 1.00 81.44 377 ALA A N 1
ATOM 3000 C CA . ALA A 1 377 ? -15.718 -0.492 24.276 1.00 81.44 377 ALA A CA 1
ATOM 3001 C C . ALA A 1 377 ? -15.541 0.540 23.154 1.00 81.44 377 ALA A C 1
ATOM 3003 O O . ALA A 1 377 ? -15.521 1.744 23.409 1.00 81.44 377 ALA A O 1
ATOM 3004 N N . MET A 1 378 ? -15.468 0.089 21.898 1.00 82.19 378 MET A N 1
ATOM 3005 C CA . MET A 1 378 ? -15.394 0.999 20.756 1.00 82.19 378 MET A CA 1
ATOM 3006 C C . MET A 1 378 ? -16.640 1.879 20.660 1.00 82.19 378 MET A C 1
ATOM 3008 O O . MET A 1 378 ? -16.494 3.095 20.594 1.00 82.19 378 MET A O 1
ATOM 3012 N N . ALA A 1 379 ? -17.844 1.305 20.746 1.00 85.12 379 ALA A N 1
ATOM 3013 C CA . ALA A 1 379 ? -19.102 2.049 20.749 1.00 85.12 379 ALA A CA 1
ATOM 3014 C C . ALA A 1 379 ? -19.169 3.061 21.902 1.00 85.12 379 ALA A C 1
ATOM 3016 O O . ALA A 1 379 ? -19.426 4.237 21.669 1.00 85.12 379 ALA A O 1
ATOM 3017 N N . THR A 1 380 ? -18.818 2.652 23.126 1.00 83.81 380 THR A N 1
ATOM 3018 C CA . THR A 1 380 ? -18.728 3.549 24.292 1.00 83.81 380 THR A CA 1
ATOM 3019 C C . THR A 1 380 ? -17.779 4.721 24.034 1.00 83.81 380 THR A C 1
ATOM 3021 O O . THR A 1 380 ? -18.049 5.844 24.455 1.00 83.81 380 THR A O 1
ATOM 3024 N N . GLY A 1 381 ? -16.670 4.487 23.333 1.00 71.44 381 GLY A N 1
ATOM 3025 C CA . GLY A 1 381 ? -15.746 5.534 22.912 1.00 71.44 381 GLY A CA 1
ATOM 3026 C C . GLY A 1 381 ? -16.325 6.481 21.881 1.00 71.44 381 GLY A C 1
ATOM 3027 O O . GLY A 1 381 ? -16.333 7.697 22.068 1.00 71.44 381 GLY A O 1
ATOM 3028 N N . ILE A 1 382 ? -16.842 5.901 20.807 1.00 78.38 382 ILE A N 1
ATOM 3029 C CA . ILE A 1 382 ? -17.447 6.609 19.686 1.00 78.38 382 ILE A CA 1
ATOM 3030 C C . ILE A 1 382 ? -18.603 7.475 20.179 1.00 78.38 382 ILE A C 1
ATOM 3032 O O . ILE A 1 382 ? -18.620 8.647 19.847 1.00 78.38 382 ILE A O 1
ATOM 3036 N N . HIS A 1 383 ? -19.485 6.970 21.046 1.00 83.81 383 HIS A N 1
ATOM 3037 C CA . HIS A 1 383 ? -20.636 7.713 21.576 1.00 83.81 383 HIS A CA 1
ATOM 3038 C C . HIS A 1 383 ? -20.299 8.706 22.693 1.00 83.81 383 HIS A C 1
ATOM 3040 O O . HIS A 1 383 ? -21.031 9.677 22.867 1.00 83.81 383 HIS A O 1
ATOM 3046 N N . ARG A 1 384 ? -19.174 8.541 23.407 1.00 75.94 384 ARG A N 1
ATOM 3047 C CA . ARG A 1 384 ? -18.594 9.626 24.228 1.00 75.94 384 ARG A CA 1
ATOM 3048 C C . ARG A 1 384 ? -18.044 10.757 23.358 1.00 75.94 384 ARG A C 1
ATOM 3050 O O . ARG A 1 384 ? -18.111 11.910 23.767 1.00 75.94 384 ARG A O 1
ATOM 3057 N N . GLY A 1 385 ? -17.504 10.418 22.184 1.00 67.50 385 GLY A N 1
ATOM 3058 C CA . GLY A 1 385 ? -17.048 11.375 21.180 1.00 67.50 385 GLY A CA 1
ATOM 3059 C C . GLY A 1 385 ? -18.202 12.047 20.435 1.00 67.50 385 GLY A C 1
ATOM 3060 O O . GLY A 1 385 ? -18.249 13.255 20.372 1.00 67.50 385 GLY A O 1
ATOM 3061 N N . ASN A 1 386 ? -19.144 11.299 19.882 1.00 74.56 386 ASN A N 1
ATOM 3062 C CA . ASN A 1 386 ? -20.289 11.786 19.123 1.00 74.56 386 ASN A CA 1
ATOM 3063 C C . ASN A 1 386 ? -21.483 10.857 19.417 1.00 74.56 386 ASN A C 1
ATOM 3065 O O . ASN A 1 386 ? -21.540 9.755 18.865 1.00 74.56 386 ASN A O 1
ATOM 3069 N N . PRO A 1 387 ? -22.452 11.267 20.258 1.00 76.69 387 PRO A N 1
ATOM 3070 C CA . PRO A 1 387 ? -23.615 10.443 20.608 1.00 76.69 387 PRO A CA 1
ATOM 3071 C C . PRO A 1 387 ? -24.483 10.001 19.419 1.00 76.69 387 PRO A C 1
ATOM 3073 O O . PRO A 1 387 ? -25.260 9.062 19.559 1.00 76.69 387 PRO A O 1
ATOM 3076 N N . ASN A 1 388 ? -24.354 10.658 18.261 1.00 75.94 388 ASN A N 1
ATOM 3077 C CA . ASN A 1 388 ? -25.114 10.370 17.043 1.00 75.94 388 ASN A CA 1
ATOM 3078 C C . ASN A 1 388 ? -24.321 9.538 16.013 1.00 75.94 388 ASN A C 1
ATOM 3080 O O . ASN A 1 388 ? -24.838 9.249 14.935 1.00 75.94 388 ASN A O 1
ATOM 3084 N N . ALA A 1 389 ? -23.065 9.179 16.299 1.00 77.12 389 ALA A N 1
ATOM 3085 C CA . ALA A 1 389 ? -22.224 8.439 15.363 1.00 77.12 389 ALA A CA 1
ATOM 3086 C C . ALA A 1 389 ? -22.666 6.975 15.200 1.00 77.12 389 ALA A C 1
ATOM 3088 O O . ALA A 1 389 ? -22.963 6.264 16.163 1.00 77.12 389 ALA A O 1
ATOM 3089 N N . ASN A 1 390 ? -22.649 6.499 13.957 1.00 80.44 390 ASN A N 1
ATOM 3090 C CA . ASN A 1 390 ? -22.996 5.123 13.620 1.00 80.44 390 ASN A CA 1
ATOM 3091 C C . ASN A 1 390 ? -21.855 4.168 14.001 1.00 80.44 390 ASN A C 1
ATOM 3093 O O . ASN A 1 390 ? -20.684 4.440 13.734 1.00 80.44 390 ASN A O 1
ATOM 3097 N N . VAL A 1 391 ? -22.195 3.013 14.571 1.00 84.12 391 VAL A N 1
ATOM 3098 C CA . VAL A 1 391 ? -21.236 1.935 14.846 1.00 84.12 391 VAL A CA 1
ATOM 3099 C C . VAL A 1 391 ? -21.677 0.710 14.060 1.00 84.12 391 VAL A C 1
ATOM 3101 O O . VAL A 1 391 ? -22.578 -0.012 14.480 1.00 84.12 391 VAL A O 1
ATOM 3104 N N . LEU A 1 392 ? -21.070 0.500 12.892 1.00 86.00 392 LEU A N 1
ATOM 3105 C CA . LEU A 1 392 ? -21.280 -0.710 12.106 1.00 86.00 392 LEU A CA 1
ATOM 3106 C C . LEU A 1 392 ? -20.280 -1.768 12.568 1.00 86.00 392 LEU A C 1
ATOM 3108 O O . LEU A 1 392 ? -19.074 -1.586 12.414 1.00 86.00 392 LEU A O 1
ATOM 3112 N N . VAL A 1 393 ? -20.779 -2.867 13.123 1.00 87.62 393 VAL A N 1
ATOM 3113 C CA . VAL A 1 393 ? -19.960 -4.025 13.492 1.00 87.62 393 VAL A CA 1
ATOM 3114 C C . VAL A 1 393 ? -20.030 -5.045 12.366 1.00 87.62 393 VAL A C 1
ATOM 3116 O O . VAL A 1 393 ? -21.126 -5.467 12.002 1.00 87.62 393 VAL A O 1
ATOM 3119 N N . TYR A 1 394 ? -18.881 -5.428 11.809 1.00 85.88 394 TYR A N 1
ATOM 3120 C CA . TYR A 1 394 ? -18.802 -6.467 10.784 1.00 85.88 394 TYR A CA 1
ATOM 3121 C C . TYR A 1 394 ? -18.412 -7.802 11.431 1.00 85.88 394 TYR A C 1
ATOM 3123 O O . TYR A 1 394 ? -17.419 -7.887 12.159 1.00 85.88 394 TYR A O 1
ATOM 3131 N N . ASP A 1 395 ? -19.200 -8.840 11.156 1.00 86.69 395 ASP A N 1
ATOM 3132 C CA . ASP A 1 395 ? -19.026 -10.215 11.637 1.00 86.69 395 ASP A CA 1
ATOM 3133 C C . ASP A 1 395 ? -18.046 -11.044 10.783 1.00 86.69 395 ASP A C 1
ATOM 3135 O O . ASP A 1 395 ? -17.791 -12.218 11.054 1.00 86.69 395 ASP A O 1
ATOM 3139 N N . TRP A 1 396 ? -17.432 -10.417 9.776 1.00 84.88 396 TRP A N 1
ATOM 3140 C CA . TRP A 1 396 ? -16.336 -10.978 8.989 1.00 84.88 396 TRP A CA 1
ATOM 3141 C C . TRP A 1 396 ? -15.209 -11.512 9.897 1.00 84.88 396 TRP A C 1
ATOM 3143 O O . TRP A 1 396 ? -14.792 -10.877 10.869 1.00 84.88 396 TRP A O 1
ATOM 3153 N N . GLY A 1 397 ? -14.753 -12.733 9.610 1.00 83.75 397 GLY A N 1
ATOM 3154 C CA . GLY A 1 397 ? -13.781 -13.477 10.419 1.00 83.75 397 GLY A CA 1
ATOM 3155 C C . GLY A 1 397 ? -14.337 -14.143 11.686 1.00 83.75 397 GLY A C 1
ATOM 3156 O O . GLY A 1 397 ? -13.688 -15.048 12.217 1.00 83.75 397 GLY A O 1
ATOM 3157 N N . TRP A 1 398 ? -15.525 -13.768 12.183 1.00 89.25 398 TRP A N 1
ATOM 3158 C CA . TRP A 1 398 ? -16.090 -14.373 13.397 1.00 89.25 398 TRP A CA 1
ATOM 3159 C C . TRP A 1 398 ? -16.349 -15.873 13.177 1.00 89.25 398 TRP A C 1
ATOM 3161 O O . TRP A 1 398 ? -16.600 -16.327 12.060 1.00 89.25 398 TRP A O 1
ATOM 3171 N N . ARG A 1 399 ? -16.219 -16.671 14.249 1.00 83.69 399 ARG A N 1
ATOM 3172 C CA . ARG A 1 399 ? -16.368 -18.143 14.231 1.00 83.69 399 ARG A CA 1
ATOM 3173 C C . ARG A 1 399 ? -15.548 -18.872 13.140 1.00 83.69 399 ARG A C 1
ATOM 3175 O O . ARG A 1 399 ? -15.866 -20.011 12.814 1.00 83.69 399 ARG A O 1
ATOM 3182 N N . GLY A 1 400 ? -14.490 -18.254 12.601 1.00 78.25 400 GLY A N 1
ATOM 3183 C CA . GLY A 1 400 ? -13.725 -18.800 11.475 1.00 78.25 400 GLY A CA 1
ATOM 3184 C C . GLY A 1 400 ? -14.497 -18.735 10.153 1.00 78.25 400 GLY A C 1
ATOM 3185 O O . GLY A 1 400 ? -14.614 -19.747 9.467 1.00 78.25 400 GLY A O 1
ATOM 3186 N N . TRP A 1 401 ? -15.033 -17.552 9.825 1.00 81.06 401 TRP A N 1
ATOM 3187 C CA . TRP A 1 401 ? -15.921 -17.288 8.674 1.00 81.06 401 TRP A CA 1
ATOM 3188 C C . TRP A 1 401 ? -17.305 -17.957 8.769 1.00 81.06 401 TRP A C 1
ATOM 3190 O O . TRP A 1 401 ? -17.972 -18.174 7.758 1.00 81.06 401 TRP A O 1
ATOM 3200 N N . GLY A 1 402 ? -17.737 -18.305 9.983 1.00 79.69 402 GLY A N 1
ATOM 3201 C CA . GLY A 1 402 ? -19.020 -18.950 10.251 1.00 79.69 402 GLY A CA 1
ATOM 3202 C C . GLY A 1 402 ? -20.060 -17.982 10.815 1.00 79.69 402 GLY A C 1
ATOM 3203 O O . GLY A 1 402 ? -19.721 -16.983 11.443 1.00 79.69 402 GLY A O 1
ATOM 3204 N N . ASN A 1 403 ? -21.345 -18.314 10.659 1.00 82.56 403 ASN A N 1
ATOM 3205 C CA . ASN A 1 403 ? -22.431 -17.554 11.285 1.00 82.56 403 ASN A CA 1
ATOM 3206 C C . ASN A 1 403 ? -22.227 -17.472 12.810 1.00 82.56 403 ASN A C 1
ATOM 3208 O O . ASN A 1 403 ? -22.125 -18.504 13.477 1.00 82.56 403 ASN A O 1
ATOM 3212 N N . ALA A 1 404 ? -22.263 -16.259 13.366 1.00 84.50 404 ALA A N 1
ATOM 3213 C CA . ALA A 1 404 ? -22.037 -15.984 14.790 1.00 84.50 404 ALA A CA 1
ATOM 3214 C C . ALA A 1 404 ? -23.271 -15.362 15.501 1.00 84.50 404 ALA A C 1
ATOM 3216 O O . ALA A 1 404 ? -23.171 -14.299 16.122 1.00 84.50 404 ALA A O 1
ATOM 3217 N N . PRO A 1 405 ? -24.468 -15.989 15.424 1.00 83.50 405 PRO A N 1
ATOM 3218 C CA . PRO A 1 405 ? -25.737 -15.425 15.904 1.00 83.50 405 PRO A CA 1
ATOM 3219 C C . PRO A 1 405 ? -25.880 -15.420 17.436 1.00 83.50 405 PRO A C 1
ATOM 3221 O O . PRO A 1 405 ? -26.951 -15.100 17.958 1.00 83.50 405 PRO A O 1
ATOM 3224 N N . ASP A 1 406 ? -24.855 -15.868 18.151 1.00 82.44 406 ASP A N 1
ATOM 3225 C CA . ASP A 1 406 ? -24.683 -15.767 19.593 1.00 82.44 406 ASP A CA 1
ATOM 3226 C C . ASP A 1 406 ? -23.869 -14.520 19.963 1.00 82.44 406 ASP A C 1
ATOM 3228 O O . ASP A 1 406 ? -24.324 -13.752 20.805 1.00 82.44 406 ASP A O 1
ATOM 3232 N N . THR A 1 407 ? -22.759 -14.240 19.270 1.00 83.25 407 THR A N 1
ATOM 3233 C CA . THR A 1 407 ? -21.992 -12.990 19.439 1.00 83.25 407 THR A CA 1
ATOM 3234 C C . THR A 1 407 ? -22.822 -11.751 19.089 1.00 83.25 407 THR A C 1
ATOM 3236 O O . THR A 1 407 ? -22.727 -10.743 19.774 1.00 83.25 407 THR A O 1
ATOM 3239 N N . VAL A 1 408 ? -23.696 -11.831 18.076 1.00 78.81 408 VAL A N 1
ATOM 3240 C CA . VAL A 1 408 ? -24.607 -10.735 17.664 1.00 78.81 408 VAL A CA 1
ATOM 3241 C C . VAL A 1 408 ? -25.704 -10.422 18.711 1.00 78.81 408 VAL A C 1
ATOM 3243 O O . VAL A 1 408 ? -26.454 -9.462 18.556 1.00 78.81 408 VAL A O 1
ATOM 3246 N N . LYS A 1 409 ? -25.830 -11.219 19.784 1.00 76.25 409 LYS A N 1
ATOM 3247 C CA . LYS A 1 409 ? -26.831 -11.037 20.858 1.00 76.25 409 LYS A CA 1
ATOM 3248 C C . LYS A 1 409 ? -26.244 -10.525 22.181 1.00 76.25 409 LYS A C 1
ATOM 3250 O O . LYS A 1 409 ? -26.983 -10.475 23.166 1.00 76.25 409 LYS A O 1
ATOM 3255 N N . LEU A 1 410 ? -24.947 -10.209 22.210 1.00 67.12 410 LEU A N 1
ATOM 3256 C CA . LEU A 1 410 ? -24.209 -9.691 23.367 1.00 67.12 410 LEU A CA 1
ATOM 3257 C C . LEU A 1 410 ? -23.931 -8.190 23.212 1.00 67.12 410 LEU A C 1
ATOM 3259 O O . LEU A 1 410 ? -24.063 -7.492 24.239 1.00 67.12 410 LEU A O 1
#

Nearest PDB structures (foldseek):
  8qzs-assembly1_w  TM=1.602E-01  e=4.262E+00  Homo sapiens

Mean predicted aligned error: 12.04 Å